Protein AF-A0A416DRV8-F1 (afdb_monomer_lite)

Sequence (588 aa):
MRKTKLLAITMAAVVGMSSVPAVYRDVVVAQADETTGETFSLDEPNYLAAYTAGKKVTTDKQTLNFTFKTYETATLNWDTPVLLVYTSDDGIYDSKNTNYKHYANVRSDCWVDAEGTTETDASKNITINKTYPSDWNEWLKACKEEGKATVEYQKDSSNKVTIKYTVVAGDYTSVSEFSFIADEGKETYFAVTGELCTISGLPIDMKMELSNEQTRLKSVAGTYSDTDKTTTFGQVKCDGWWTNWSNGVEITEDAQKFSFKTTTNESTDLRWNTPTTVVFTSVDGGLYKPTTSKNLYKEYSVIRSDCFVITGADTVNETSGSLKTTGIPTVETKAYPDGANADEKKAIDDENNAKITEAWKPWVDANKAGTEVTGTVKREGNKVILTYLNNGIGYTATIPVEEGKKAYLSLTGEQCTIDNLKFAPAPAESTPAPGTEATPAPGTSATPAPGTSAEPAPGTSAAPAPGTSATPTAKPTVAPTKKPSNTKKPAKKLKSATITVKNGKKKVSSVTVKTKKSVKLAVSVNSKAKLSVAKLSKKNAKIAKVTFKKNKLTIKGLKKGKVSIKITSKKTSKYKAATKTIKVTVKK

Secondary structure (DSSP, 8-state):
-----------------------------PPP----S-EEEEEESSTTSS-PPPEEP-SS-EEEEEEEEE-TT--STTSSEEEEEEE-SSS---TT-TT-EEEEEEETTS-EEETTBSS-BGGGTBEEEEE--S-HHHHHHHHHH-EEEEEEEEE-TTSEEEEEEEEEETTEEEEEEEEEEPPTT---EEEEEESSEEEEEEEGGGS----TTS-BPP-BPEEEETTTTEEEE--EEESSTTS--BPPEE--SS-EEEEEEEEE-TT--BTT-SEEEEEEEESSS--B---S-TTSEEEEEEEETTSPBP-TTS---TTS-----SS--EEEEE---TT--HHHHHHHS-TT--BPPTTTHHHHHHHHH-EEEEEEEEE-SSEEEEEEEETTEEEEEEEE--SSS--EEEEEESSEEEEEEEEEEPPP--PPP-----PPPPPPPPPPPP--------------------------------------------BPP-EEEEETTEE-SEEEEEBT-EEEEEEEETT-PPEEEPPPPHHHHTTEEEEEETTEEEEEE-SSEEEEEEEEE---SSB--EEEEEEEEEE-

Structure (mmCIF, N/CA/C/O backbone):
data_AF-A0A416DRV8-F1
#
_entry.id   AF-A0A416DRV8-F1
#
loop_
_atom_site.group_PDB
_atom_site.id
_atom_site.type_symbol
_atom_site.label_atom_id
_atom_site.label_alt_id
_atom_site.label_comp_id
_atom_site.label_asym_id
_atom_site.label_entity_id
_atom_site.label_seq_id
_atom_site.pdbx_PDB_ins_code
_atom_site.Cartn_x
_atom_site.Cartn_y
_atom_site.Cartn_z
_atom_site.occupancy
_atom_site.B_iso_or_equiv
_atom_site.auth_seq_id
_atom_site.auth_comp_id
_atom_site.auth_asym_id
_atom_site.auth_atom_id
_atom_site.pdbx_PDB_model_num
ATOM 1 N N . MET A 1 1 ? -71.295 -17.360 -4.008 1.00 34.66 1 MET A N 1
ATOM 2 C CA . MET A 1 1 ? -70.728 -18.211 -5.087 1.00 34.66 1 MET A CA 1
ATOM 3 C C . MET A 1 1 ? -69.213 -18.286 -4.854 1.00 34.66 1 MET A C 1
ATOM 5 O O . MET A 1 1 ? -68.652 -17.250 -4.547 1.00 34.66 1 MET A O 1
ATOM 9 N N . ARG A 1 2 ? -68.615 -19.482 -4.664 1.00 33.34 2 ARG A N 1
ATOM 10 C CA . ARG A 1 2 ? -67.646 -20.141 -5.592 1.00 33.34 2 ARG A CA 1
ATOM 11 C C . ARG A 1 2 ? -66.449 -19.241 -5.997 1.00 33.34 2 ARG A C 1
ATOM 13 O O . ARG A 1 2 ? -66.708 -18.227 -6.621 1.00 33.34 2 ARG A O 1
ATOM 20 N N . LYS A 1 3 ? -65.157 -19.563 -5.779 1.00 30.50 3 LYS A N 1
ATOM 21 C CA . LYS A 1 3 ? -64.410 -20.772 -5.302 1.00 30.50 3 LYS A CA 1
ATOM 22 C C . LYS A 1 3 ? -63.171 -20.305 -4.475 1.00 30.50 3 LYS A C 1
ATOM 24 O O . LYS A 1 3 ? -62.744 -19.182 -4.687 1.00 30.50 3 LYS A O 1
ATOM 29 N N . THR A 1 4 ? -62.625 -20.995 -3.456 1.00 33.25 4 THR A N 1
ATOM 30 C CA . THR A 1 4 ? -61.782 -22.234 -3.479 1.00 33.25 4 THR A CA 1
ATOM 31 C C . THR A 1 4 ? -60.578 -22.118 -4.447 1.00 33.25 4 THR A C 1
ATOM 33 O O . THR A 1 4 ? -60.793 -21.824 -5.615 1.00 33.25 4 THR A O 1
ATOM 36 N N . LYS A 1 5 ? -59.309 -22.362 -4.071 1.00 29.95 5 LYS A N 1
ATOM 37 C CA . LYS A 1 5 ? -58.773 -23.412 -3.175 1.00 29.95 5 LYS A CA 1
ATOM 38 C C . LYS A 1 5 ? -57.536 -22.994 -2.358 1.00 29.95 5 LYS A C 1
ATOM 40 O O . LYS A 1 5 ? -56.607 -22.409 -2.899 1.00 29.95 5 LYS A O 1
ATOM 45 N N . LEU A 1 6 ? -57.487 -23.481 -1.118 1.00 28.19 6 LEU A N 1
ATOM 46 C CA . LEU A 1 6 ? -56.263 -23.923 -0.440 1.00 28.19 6 LEU A CA 1
ATOM 47 C C . LEU A 1 6 ? -56.082 -25.428 -0.741 1.00 28.19 6 LEU A C 1
ATOM 49 O O . LEU A 1 6 ? -57.090 -26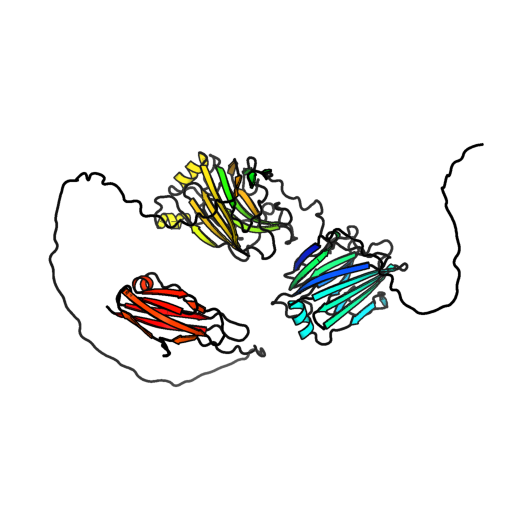.120 -0.913 1.00 28.19 6 LEU A O 1
ATOM 53 N N . LEU A 1 7 ? -54.857 -25.959 -0.758 1.00 25.11 7 LEU A N 1
ATOM 54 C CA . LEU A 1 7 ? -54.636 -27.395 -0.543 1.00 25.11 7 LEU A CA 1
ATOM 55 C C . LEU A 1 7 ? -53.321 -27.617 0.211 1.00 25.11 7 LEU A C 1
ATOM 57 O O . LEU A 1 7 ? -52.262 -27.206 -0.253 1.00 25.11 7 LEU A O 1
ATOM 61 N N . ALA A 1 8 ? -53.414 -28.265 1.367 1.00 29.48 8 ALA A N 1
ATOM 62 C CA . ALA A 1 8 ? -52.278 -28.771 2.125 1.00 29.48 8 ALA A CA 1
ATOM 63 C C . ALA A 1 8 ? -52.107 -30.274 1.858 1.00 29.48 8 ALA A C 1
ATOM 65 O O . ALA A 1 8 ? -53.063 -30.939 1.451 1.00 29.48 8 ALA A O 1
ATOM 66 N N . ILE A 1 9 ? -50.931 -30.820 2.169 1.00 25.67 9 ILE A N 1
ATOM 67 C CA . ILE A 1 9 ? -50.777 -32.247 2.468 1.00 25.67 9 ILE A CA 1
ATOM 68 C C . ILE A 1 9 ? -50.122 -32.365 3.842 1.00 25.67 9 ILE A C 1
ATOM 70 O O . ILE A 1 9 ? -49.033 -31.850 4.080 1.00 25.67 9 ILE A O 1
ATOM 74 N N . THR A 1 10 ? -50.832 -33.029 4.745 1.00 28.77 10 THR A N 1
ATOM 75 C CA . THR A 1 10 ? -50.387 -33.438 6.076 1.00 28.77 10 THR A CA 1
ATOM 76 C C . THR A 1 10 ? -49.939 -34.897 6.053 1.00 28.77 10 THR A C 1
ATOM 78 O O . THR A 1 10 ? -50.488 -35.711 5.312 1.00 28.77 10 THR A O 1
ATOM 81 N N . MET A 1 11 ? -49.026 -35.263 6.952 1.00 25.03 11 MET A N 1
ATOM 82 C CA . MET A 1 11 ? -48.953 -36.623 7.488 1.00 25.03 11 MET A CA 1
ATOM 83 C C . MET A 1 11 ? -48.568 -36.565 8.969 1.00 25.03 11 MET A C 1
ATOM 85 O O . MET A 1 11 ? -47.777 -35.718 9.376 1.00 25.03 11 MET A O 1
ATOM 89 N N . ALA A 1 12 ? -49.193 -37.419 9.776 1.00 28.22 12 ALA A N 1
ATOM 90 C CA . ALA A 1 12 ? -49.110 -37.422 11.236 1.00 28.22 12 ALA A CA 1
ATOM 91 C C . ALA A 1 12 ? -48.612 -38.778 11.776 1.00 28.22 12 ALA A C 1
ATOM 93 O O . ALA A 1 12 ? -48.456 -39.717 10.998 1.00 28.22 12 ALA A O 1
ATOM 94 N N . ALA A 1 13 ? -48.536 -38.860 13.119 1.00 29.66 13 ALA A N 1
ATOM 95 C CA . ALA A 1 13 ? -48.465 -40.054 13.989 1.00 29.66 13 ALA A CA 1
ATOM 96 C C . ALA A 1 13 ? -47.049 -40.546 14.413 1.00 29.66 13 ALA A C 1
ATOM 98 O O . ALA A 1 13 ? -46.146 -40.577 13.589 1.00 29.66 13 ALA A O 1
ATOM 99 N N . VAL A 1 14 ? -46.788 -40.961 15.673 1.00 28.50 14 VAL A N 1
ATOM 100 C CA . VAL A 1 14 ? -47.576 -40.844 16.933 1.00 28.50 14 VAL A CA 1
ATOM 101 C C . VAL A 1 14 ? -46.688 -41.041 18.196 1.00 28.50 14 VAL A C 1
ATOM 103 O O . VAL A 1 14 ? -45.771 -41.845 18.161 1.00 28.50 14 VAL A O 1
ATOM 106 N N . VAL A 1 15 ? -47.011 -40.326 19.292 1.00 28.89 15 VAL A N 1
ATOM 107 C CA . VAL A 1 15 ? -46.775 -40.595 20.747 1.00 28.89 15 VAL A CA 1
ATOM 108 C C . VAL A 1 15 ? -45.413 -41.112 21.270 1.00 28.89 15 VAL A C 1
ATOM 110 O O . VAL A 1 15 ? -44.939 -42.186 20.926 1.00 28.89 15 VAL A O 1
ATOM 113 N N . GLY A 1 16 ? -44.927 -40.433 22.321 1.00 25.56 16 GLY A N 1
ATOM 114 C CA . GLY A 1 16 ? -43.970 -40.967 23.301 1.00 25.56 16 GLY A CA 1
ATOM 115 C C . GLY A 1 16 ? -43.805 -40.045 24.518 1.00 25.56 16 GLY A C 1
ATOM 116 O O . GLY A 1 16 ? -42.859 -39.268 24.571 1.00 25.56 16 GLY A O 1
ATOM 117 N N . MET A 1 17 ? -44.734 -40.082 25.483 1.00 34.16 17 MET A N 1
ATOM 118 C CA . MET A 1 17 ? -44.620 -39.317 26.739 1.00 34.16 17 MET A CA 1
ATOM 119 C C . MET A 1 17 ? -43.905 -40.120 27.833 1.00 34.16 17 MET A C 1
ATOM 121 O O . MET A 1 17 ? -44.360 -41.206 28.187 1.00 34.16 17 MET A O 1
ATOM 125 N N . SER A 1 18 ? -42.897 -39.522 28.472 1.00 28.89 18 SER A N 1
ATOM 126 C CA . SER A 1 18 ? -42.498 -39.860 29.845 1.00 28.89 18 SER A CA 1
ATOM 127 C C . SER A 1 18 ? -41.844 -38.661 30.544 1.00 28.89 18 SER A C 1
ATOM 129 O O . SER A 1 18 ? -40.891 -38.084 30.029 1.00 28.89 18 SER A O 1
ATOM 131 N N . SER A 1 19 ? -42.352 -38.313 31.730 1.00 34.28 19 SER A N 1
ATOM 132 C CA . SER A 1 19 ? -41.733 -37.423 32.735 1.00 34.28 19 SER A CA 1
ATOM 133 C C . SER A 1 19 ? -40.305 -37.880 33.105 1.00 34.28 19 SER A C 1
ATOM 135 O O . SER A 1 19 ? -40.000 -39.055 32.929 1.00 34.28 19 SER A O 1
ATOM 137 N N . VAL A 1 20 ? -39.385 -37.080 33.665 1.00 29.12 20 VAL A N 1
ATOM 138 C CA . VAL A 1 20 ? -39.478 -36.059 34.746 1.00 29.12 20 VAL A CA 1
ATOM 139 C C . VAL A 1 20 ? -38.353 -34.980 34.554 1.00 29.12 20 VAL A C 1
ATOM 141 O O . VAL A 1 20 ? -37.704 -35.015 33.510 1.00 29.12 20 VAL A O 1
ATOM 144 N N . PRO A 1 21 ? -38.121 -33.970 35.434 1.00 41.06 21 PRO A N 1
ATOM 145 C CA . PRO A 1 21 ? -37.429 -32.730 35.043 1.00 41.06 21 PRO A CA 1
ATOM 146 C C . PRO A 1 21 ? -35.915 -32.706 35.322 1.00 41.06 21 PRO A C 1
ATOM 148 O O . PRO A 1 21 ? -35.429 -33.469 36.154 1.00 41.06 21 PRO A O 1
ATOM 151 N N . ALA A 1 22 ? -35.230 -31.713 34.728 1.00 24.27 22 ALA A N 1
ATOM 152 C CA . ALA A 1 22 ? -34.286 -30.769 35.366 1.00 24.27 22 ALA A CA 1
ATOM 153 C C . ALA A 1 22 ? -33.037 -30.421 34.523 1.00 24.27 22 ALA A C 1
ATOM 155 O O . ALA A 1 22 ? -32.617 -31.152 33.636 1.00 24.27 22 ALA A O 1
ATOM 156 N N . VAL A 1 23 ? -32.406 -29.320 34.953 1.00 24.00 23 VAL A N 1
ATOM 157 C CA . VAL A 1 23 ? -31.033 -28.855 34.681 1.00 24.00 23 VAL A CA 1
ATOM 158 C C . VAL A 1 23 ? -30.793 -28.061 33.387 1.00 24.00 23 VAL A C 1
ATOM 160 O O . VAL A 1 23 ? -30.705 -28.574 32.280 1.00 24.00 23 VAL A O 1
ATOM 163 N N . TYR A 1 24 ? -30.569 -26.764 33.614 1.00 29.08 24 TYR A N 1
ATOM 164 C CA . TYR A 1 24 ? -29.833 -25.818 32.776 1.00 29.08 24 TYR A CA 1
ATOM 165 C C . TYR A 1 24 ? -28.678 -26.441 31.972 1.00 29.08 24 TYR A C 1
ATOM 167 O O . TYR A 1 24 ? -27.673 -26.847 32.558 1.00 29.08 24 TYR A O 1
ATOM 175 N N . ARG A 1 25 ? -28.741 -26.311 30.646 1.00 28.31 25 ARG A N 1
ATOM 176 C CA . ARG A 1 25 ? -27.815 -25.519 29.810 1.00 28.31 25 ARG A CA 1
ATOM 177 C C . ARG A 1 25 ? -28.025 -25.916 28.355 1.00 28.31 25 ARG A C 1
ATOM 179 O O . ARG A 1 25 ? -27.681 -27.027 27.999 1.00 28.31 25 ARG A O 1
ATOM 186 N N . ASP A 1 26 ? -28.447 -24.964 27.533 1.00 24.64 26 ASP A N 1
ATOM 187 C CA . ASP A 1 26 ? -27.867 -24.818 26.202 1.00 24.64 26 ASP A CA 1
ATOM 188 C C . ASP A 1 26 ? -27.929 -23.348 25.797 1.00 24.64 26 ASP A C 1
ATOM 190 O O . ASP A 1 26 ? -28.985 -22.713 25.784 1.00 24.64 26 ASP A O 1
ATOM 194 N N . VAL A 1 27 ? -26.752 -22.783 25.534 1.00 24.16 27 VAL A N 1
ATOM 195 C CA . VAL A 1 27 ? -26.631 -21.463 24.921 1.00 24.16 27 VAL A CA 1
ATOM 196 C C . VAL A 1 27 ? -26.927 -21.673 23.448 1.00 24.16 27 VAL A C 1
ATOM 198 O O . VAL A 1 27 ? -26.106 -22.245 22.734 1.00 24.16 27 VAL A O 1
ATOM 201 N N . VAL A 1 28 ? -28.091 -21.210 22.992 1.00 23.88 28 VAL A N 1
ATOM 202 C CA . VAL A 1 28 ? -28.371 -21.106 21.560 1.00 23.88 28 VAL A CA 1
ATOM 203 C C . VAL A 1 28 ? -27.401 -20.075 20.990 1.00 23.88 28 VAL A C 1
ATOM 205 O O . VAL A 1 28 ? -27.620 -18.868 21.087 1.00 23.88 28 VAL A O 1
ATOM 208 N N . VAL A 1 29 ? -26.296 -20.563 20.430 1.00 28.41 29 VAL A N 1
ATOM 209 C CA . VAL A 1 29 ? -25.413 -19.772 19.577 1.00 28.41 29 VAL A CA 1
ATOM 210 C C . VAL A 1 29 ? -26.198 -19.516 18.297 1.00 28.41 29 VAL A C 1
ATOM 212 O O . VAL A 1 29 ? -26.235 -20.361 17.402 1.00 28.41 29 VAL A O 1
ATOM 215 N N . ALA A 1 30 ? -26.895 -18.379 18.253 1.00 27.20 30 ALA A N 1
ATOM 216 C CA . ALA A 1 30 ? -27.543 -17.908 17.040 1.00 27.20 30 ALA A CA 1
ATOM 217 C C . ALA A 1 30 ? -26.491 -17.816 15.925 1.00 27.20 30 ALA A C 1
ATOM 219 O O . ALA A 1 30 ? -25.352 -17.406 16.166 1.00 27.20 30 ALA A O 1
ATOM 220 N N . GLN A 1 31 ? -26.864 -18.290 14.739 1.00 27.94 31 GLN A N 1
ATOM 221 C CA . GLN A 1 31 ? -25.929 -18.530 13.645 1.00 27.94 31 GLN A CA 1
ATOM 222 C C . GLN A 1 31 ? -25.227 -17.236 13.229 1.00 27.94 31 GLN A C 1
ATOM 224 O O . GLN A 1 31 ? -25.852 -16.180 13.146 1.00 27.94 31 GLN A O 1
ATOM 229 N N . ALA A 1 32 ? -23.928 -17.341 12.944 1.00 30.81 32 ALA A N 1
ATOM 230 C CA . ALA A 1 32 ? -23.232 -16.293 12.219 1.00 30.81 32 ALA A CA 1
ATOM 231 C C . ALA A 1 32 ? -23.893 -16.137 10.845 1.00 30.81 32 ALA A C 1
ATOM 233 O O . ALA A 1 32 ? -24.119 -17.134 10.157 1.00 30.81 32 ALA A O 1
ATOM 234 N N . ASP A 1 33 ? -24.188 -14.899 10.461 1.00 31.48 33 ASP A N 1
ATOM 235 C CA . ASP A 1 33 ? -24.574 -14.582 9.093 1.00 31.48 33 ASP A CA 1
ATOM 236 C C . ASP A 1 33 ? -23.342 -14.832 8.207 1.00 31.48 33 ASP A C 1
ATOM 238 O O . ASP A 1 33 ? -22.342 -14.113 8.300 1.00 31.48 33 ASP A O 1
ATOM 242 N N . GLU A 1 34 ? -23.356 -15.929 7.442 1.00 34.03 34 GLU A N 1
ATOM 243 C CA . GLU A 1 34 ? -22.241 -16.356 6.591 1.00 34.03 34 GLU A CA 1
ATOM 244 C C . GLU A 1 34 ? -22.127 -15.444 5.361 1.00 34.03 34 GLU A C 1
ATOM 246 O O . GLU A 1 34 ? -22.351 -15.846 4.218 1.00 34.03 34 GLU A O 1
ATOM 251 N N . THR A 1 35 ? -21.689 -14.201 5.583 1.00 37.56 35 THR A N 1
ATOM 252 C CA . THR A 1 35 ? -21.027 -13.438 4.527 1.00 37.56 35 THR A CA 1
ATOM 253 C C . THR A 1 35 ? -19.859 -14.272 4.015 1.00 37.56 35 THR A C 1
ATOM 255 O O . THR A 1 35 ? -19.030 -14.731 4.806 1.00 37.56 35 THR A O 1
ATOM 258 N N . THR A 1 36 ? -19.808 -14.460 2.695 1.00 38.25 36 THR A N 1
ATOM 259 C CA . THR A 1 36 ? -18.736 -15.148 1.961 1.00 38.25 36 THR A CA 1
ATOM 260 C C . THR A 1 36 ? -17.378 -14.853 2.591 1.00 38.25 36 THR A C 1
ATOM 262 O O . THR A 1 36 ? -17.050 -13.679 2.739 1.00 38.25 36 THR A O 1
ATOM 265 N N . GLY A 1 37 ? -16.603 -15.885 2.953 1.00 51.72 37 GLY A N 1
ATOM 266 C CA . GLY A 1 37 ? -15.429 -15.799 3.847 1.00 51.72 37 GLY A CA 1
ATOM 267 C C . GLY A 1 37 ? -14.229 -14.948 3.388 1.00 51.72 37 GLY A C 1
ATOM 268 O O . GLY A 1 37 ? -13.133 -15.081 3.932 1.00 51.72 37 GLY A O 1
ATOM 269 N N . GLU A 1 38 ? -14.415 -14.089 2.392 1.00 64.56 38 GLU A N 1
ATOM 270 C CA . GLU A 1 38 ? -13.509 -13.015 2.019 1.00 64.56 38 GLU A CA 1
ATOM 271 C C . GLU A 1 38 ? -13.525 -11.901 3.076 1.00 64.56 38 GLU A C 1
ATOM 273 O O . GLU A 1 38 ? -14.570 -11.415 3.513 1.00 64.56 38 GLU A O 1
ATOM 278 N N . THR A 1 39 ? -12.334 -11.468 3.478 1.00 80.06 39 THR A N 1
ATOM 279 C CA . THR A 1 39 ? -12.138 -10.378 4.439 1.00 80.06 39 THR A CA 1
ATOM 280 C C . THR A 1 39 ? -11.093 -9.403 3.917 1.00 80.06 39 THR A C 1
ATOM 282 O O . THR A 1 39 ? -10.325 -9.723 3.006 1.00 80.06 39 THR A O 1
ATOM 285 N N . PHE A 1 40 ? -11.050 -8.201 4.488 1.00 75.00 40 PHE A N 1
ATOM 286 C CA . PHE A 1 40 ? -10.052 -7.191 4.145 1.00 75.00 40 PHE A CA 1
ATOM 287 C C . PHE A 1 40 ? -9.321 -6.644 5.379 1.00 75.00 40 PHE A C 1
ATOM 289 O O . PHE A 1 40 ? -9.603 -7.003 6.530 1.00 75.00 40 PHE A O 1
ATOM 296 N N . SER A 1 41 ? -8.340 -5.782 5.106 1.00 80.88 41 SER A N 1
ATOM 297 C CA . SER A 1 41 ? -7.445 -5.187 6.094 1.00 80.88 41 SER A CA 1
ATOM 298 C C . SER A 1 41 ? -7.321 -3.676 5.901 1.00 80.88 41 SER A C 1
ATOM 300 O O . SER A 1 41 ? -7.365 -3.187 4.772 1.00 80.88 41 SER A O 1
ATOM 302 N N . LEU A 1 42 ? -7.099 -2.958 7.004 1.00 76.81 42 LEU A N 1
ATOM 303 C CA . LEU A 1 42 ? -6.705 -1.547 7.033 1.00 76.81 42 LEU A CA 1
ATOM 304 C C . LEU A 1 42 ? -5.257 -1.410 7.528 1.00 76.81 42 LEU A C 1
ATOM 306 O O . LEU A 1 42 ? -4.740 -2.269 8.247 1.00 76.81 42 LEU A O 1
ATOM 310 N N . ASP A 1 43 ? -4.608 -0.321 7.133 1.00 76.69 43 ASP A N 1
ATOM 311 C CA . ASP A 1 43 ? -3.210 0.009 7.420 1.00 76.69 43 ASP A CA 1
ATOM 312 C C . ASP A 1 43 ? -3.183 1.482 7.850 1.00 76.69 43 ASP A C 1
ATOM 314 O O . ASP A 1 43 ? -3.300 2.373 7.010 1.00 76.69 43 ASP A O 1
ATOM 318 N N . GLU A 1 44 ? -3.127 1.730 9.162 1.00 73.75 44 GLU A N 1
ATOM 319 C CA . GLU A 1 44 ? -3.435 3.019 9.796 1.00 73.75 44 GLU A CA 1
ATOM 320 C C . GLU A 1 44 ? -2.164 3.693 10.336 1.00 73.75 44 GLU A C 1
ATOM 322 O O . GLU A 1 44 ? -1.860 3.604 11.525 1.00 73.75 44 GLU A O 1
ATOM 327 N N . PRO A 1 45 ? -1.352 4.381 9.510 1.00 65.88 45 PRO A N 1
ATOM 328 C CA . PRO A 1 45 ? -0.135 5.039 9.986 1.00 65.88 45 PRO A CA 1
ATOM 329 C C . PRO A 1 45 ? -0.369 6.305 10.821 1.00 65.88 45 PRO A C 1
ATOM 331 O O . PRO A 1 45 ? 0.588 6.807 11.402 1.00 65.88 45 PRO A O 1
ATOM 334 N N . ASN A 1 46 ? -1.589 6.846 10.844 1.00 74.00 46 ASN A N 1
ATOM 335 C CA . ASN A 1 46 ? -2.028 7.985 11.660 1.00 74.00 46 ASN A CA 1
ATOM 336 C C . ASN A 1 46 ? -3.538 7.822 11.899 1.00 74.00 46 ASN A C 1
ATOM 338 O O . ASN A 1 46 ? -4.180 7.128 11.111 1.00 74.00 46 ASN A O 1
ATOM 342 N N . TYR A 1 47 ? -4.103 8.500 12.898 1.00 81.31 47 TYR A N 1
ATOM 343 C CA . TYR A 1 47 ? -5.557 8.537 13.100 1.00 81.31 47 TYR A CA 1
ATOM 344 C C . TYR A 1 47 ? -6.328 8.949 11.827 1.00 81.31 47 TYR A C 1
ATOM 346 O O . TYR A 1 47 ? -5.963 9.932 11.172 1.00 81.31 47 TYR A O 1
ATOM 354 N N . LEU A 1 48 ? -7.395 8.207 11.491 1.00 78.75 48 LEU A N 1
ATOM 355 C CA . LEU A 1 48 ? -8.233 8.394 10.291 1.00 78.75 48 LEU A CA 1
ATOM 356 C C . LEU A 1 48 ? -7.447 8.373 8.962 1.00 78.75 48 LEU A C 1
ATOM 358 O O . LEU A 1 48 ? -7.798 9.080 8.012 1.00 78.75 48 LEU A O 1
ATOM 362 N N . ALA A 1 49 ? -6.378 7.575 8.862 1.00 67.88 49 ALA A N 1
ATOM 363 C CA . ALA A 1 49 ? -5.702 7.365 7.581 1.00 67.88 49 ALA A CA 1
ATOM 364 C C . ALA A 1 49 ? -6.567 6.518 6.628 1.00 67.88 49 ALA A C 1
ATOM 366 O O . ALA A 1 49 ? -6.622 6.812 5.429 1.00 67.88 49 ALA A O 1
ATOM 367 N N . ALA A 1 50 ? -7.295 5.540 7.168 1.00 74.12 50 ALA A N 1
ATOM 368 C CA . ALA A 1 50 ? -8.432 4.867 6.559 1.00 74.12 50 ALA A CA 1
ATOM 369 C C . ALA A 1 50 ? -9.601 4.734 7.557 1.00 74.12 50 ALA A C 1
ATOM 371 O O . ALA A 1 50 ? -9.526 5.142 8.719 1.00 74.12 50 ALA A O 1
ATOM 372 N N . TYR A 1 51 ? -10.728 4.225 7.062 1.00 85.62 51 TYR A N 1
ATOM 373 C CA . TYR A 1 51 ? -11.869 3.775 7.856 1.00 85.62 51 TYR A CA 1
ATOM 374 C C . TYR A 1 51 ? -12.758 2.860 7.000 1.00 85.62 51 TYR A C 1
ATOM 376 O O . TYR A 1 51 ? -12.666 2.858 5.768 1.00 85.62 51 TYR A O 1
ATOM 384 N N . THR A 1 52 ? -13.594 2.056 7.651 1.00 86.62 52 THR A N 1
ATOM 385 C CA . THR A 1 52 ? -14.592 1.197 6.993 1.00 86.62 52 THR A CA 1
ATOM 386 C C . THR A 1 52 ? -15.858 1.966 6.612 1.00 86.62 52 THR A C 1
ATOM 388 O O . THR A 1 52 ? -16.121 3.046 7.143 1.00 86.62 52 THR A O 1
ATOM 391 N N . ALA A 1 53 ? -16.706 1.359 5.779 1.00 84.31 53 ALA A N 1
ATOM 392 C CA . ALA A 1 53 ? -18.121 1.718 5.749 1.00 84.31 53 ALA A CA 1
ATOM 393 C C . ALA A 1 53 ? -18.759 1.481 7.132 1.00 84.31 53 ALA A C 1
ATOM 395 O O . ALA A 1 53 ? -18.234 0.717 7.957 1.00 84.31 53 ALA A O 1
ATOM 396 N N . GLY A 1 54 ? -19.876 2.150 7.407 1.00 88.81 54 GLY A N 1
ATOM 397 C CA . GLY A 1 54 ? -20.619 1.980 8.647 1.00 88.81 54 GLY A CA 1
ATOM 398 C C . GLY A 1 54 ? -21.340 0.637 8.700 1.00 88.81 54 GLY A C 1
ATOM 399 O O . GLY A 1 54 ? -22.246 0.373 7.914 1.00 88.81 54 GLY A O 1
ATOM 400 N N . LYS A 1 55 ? -21.010 -0.200 9.688 1.00 93.56 55 LYS A N 1
ATOM 401 C CA . LYS A 1 55 ? -21.841 -1.353 10.041 1.00 93.56 55 LYS A CA 1
ATOM 402 C C . LYS A 1 55 ? -23.090 -0.835 10.748 1.00 93.56 55 LYS A C 1
ATOM 404 O O . LYS A 1 55 ? -22.990 -0.168 11.780 1.00 93.56 55 LYS A O 1
ATOM 409 N N . LYS A 1 56 ? -24.263 -1.118 10.181 1.00 93.69 56 LYS A N 1
ATOM 410 C CA . LYS A 1 56 ? -25.554 -0.725 10.754 1.00 93.69 56 LYS A CA 1
ATOM 411 C C . LYS A 1 56 ? -25.796 -1.442 12.085 1.00 93.69 56 LYS A C 1
ATOM 413 O O . LYS A 1 56 ? -25.612 -2.654 12.180 1.00 93.69 56 LYS A O 1
ATOM 418 N N . VAL A 1 57 ? -26.251 -0.704 13.095 1.00 95.06 57 VAL A N 1
ATOM 419 C CA . VAL A 1 57 ? -26.692 -1.263 14.378 1.00 95.06 57 VAL A CA 1
ATOM 420 C C . VAL A 1 57 ? -28.146 -1.727 14.254 1.00 95.06 57 VAL A C 1
ATOM 422 O O . VAL A 1 57 ? -29.028 -0.946 13.901 1.00 95.06 57 VAL A O 1
ATOM 425 N N . THR A 1 58 ? -28.392 -3.002 14.545 1.00 91.31 58 THR A N 1
ATOM 426 C CA . THR A 1 58 ? -29.692 -3.679 14.400 1.00 91.31 58 THR A CA 1
ATOM 427 C C . THR A 1 58 ? -30.392 -3.903 15.739 1.00 91.31 58 THR A C 1
ATOM 429 O O . THR A 1 58 ? -29.781 -3.774 16.799 1.00 91.31 58 THR A O 1
ATOM 432 N N . THR A 1 59 ? -31.675 -4.275 15.696 1.00 90.69 59 THR A N 1
ATOM 433 C CA . THR A 1 59 ? -32.439 -4.703 16.882 1.00 90.69 59 THR A CA 1
ATOM 434 C C . THR A 1 59 ? -31.939 -6.019 17.457 1.00 90.69 59 THR A C 1
ATOM 436 O O . THR A 1 59 ? -31.824 -6.161 18.673 1.00 90.69 59 THR A O 1
ATOM 439 N N . ASP A 1 60 ? -31.595 -6.963 16.582 1.00 90.38 60 ASP A N 1
ATOM 440 C CA . ASP A 1 60 ? -30.958 -8.207 16.989 1.00 90.38 60 ASP A CA 1
ATOM 441 C C . ASP A 1 60 ? -29.520 -7.929 17.419 1.00 90.38 60 ASP A C 1
ATOM 443 O O . ASP A 1 60 ? -28.808 -7.142 16.783 1.00 90.38 60 ASP A O 1
ATOM 447 N N . LYS A 1 61 ? -29.092 -8.591 18.496 1.00 93.56 61 LYS A N 1
ATOM 448 C CA . LYS A 1 61 ? -27.730 -8.475 19.008 1.00 93.56 61 LYS A CA 1
ATOM 449 C C . LYS A 1 61 ? -26.754 -9.153 18.053 1.00 93.56 61 LYS A C 1
ATOM 451 O O . LYS A 1 61 ? -26.794 -10.368 17.878 1.00 93.56 61 LYS A O 1
ATOM 456 N N . GLN A 1 62 ? -25.838 -8.366 17.507 1.00 94.88 62 GLN A N 1
ATOM 457 C CA . GLN A 1 62 ? -24.846 -8.803 16.530 1.00 94.88 62 GLN A CA 1
ATOM 458 C C . GLN A 1 62 ? -23.425 -8.716 17.091 1.00 94.88 62 GLN A C 1
ATOM 460 O O . GLN A 1 62 ? -23.167 -8.042 18.092 1.00 94.88 62 GLN A O 1
ATOM 465 N N . THR A 1 63 ? -22.494 -9.430 16.450 1.00 96.12 63 THR A N 1
ATOM 466 C CA . THR A 1 63 ? -21.073 -9.440 16.826 1.00 96.12 63 THR A CA 1
ATOM 467 C C . THR A 1 63 ? -20.179 -9.265 15.604 1.00 96.12 63 THR A C 1
ATOM 469 O O . THR A 1 63 ? -20.219 -10.078 14.686 1.00 96.12 63 THR A O 1
ATOM 472 N N . LEU A 1 64 ? -19.309 -8.256 15.628 1.00 96.75 64 LEU A N 1
ATOM 473 C CA . LEU A 1 64 ? -18.188 -8.124 14.697 1.00 96.75 64 LEU A CA 1
ATOM 474 C C . LEU A 1 64 ? -16.907 -8.612 15.385 1.00 96.75 64 LEU A C 1
ATOM 476 O O . LEU A 1 64 ? -16.608 -8.192 16.501 1.00 96.75 64 LEU A O 1
ATOM 480 N N . ASN A 1 65 ? -16.122 -9.447 14.706 1.00 96.94 65 ASN A N 1
ATOM 481 C CA . ASN A 1 65 ? -14.796 -9.859 15.165 1.00 96.94 65 ASN A CA 1
ATOM 482 C C . ASN A 1 65 ? -13.731 -9.433 14.156 1.00 96.94 65 ASN A C 1
ATOM 484 O O . ASN A 1 65 ? -13.939 -9.564 12.955 1.00 96.94 65 ASN A O 1
ATOM 488 N N . PHE A 1 66 ? -12.584 -8.965 14.642 1.00 96.81 66 PHE A N 1
ATOM 489 C CA . PHE A 1 66 ? -11.403 -8.708 13.818 1.00 96.81 66 PHE A CA 1
ATOM 490 C C . PHE A 1 66 ? -10.112 -8.868 14.631 1.00 96.81 66 PHE A C 1
ATOM 492 O O . PHE A 1 66 ? -10.117 -9.039 15.851 1.00 96.81 66 PHE A O 1
ATOM 499 N N . THR A 1 67 ? -8.976 -8.822 13.947 1.00 97.00 67 THR A N 1
ATOM 500 C CA . THR A 1 67 ? -7.636 -8.842 14.548 1.00 97.00 67 THR A CA 1
ATOM 501 C C . THR A 1 67 ? -6.888 -7.564 14.208 1.00 97.00 67 THR A C 1
ATOM 503 O O . THR A 1 67 ? -7.207 -6.893 13.227 1.00 97.00 67 THR A O 1
ATOM 506 N N . PHE A 1 68 ? -5.887 -7.210 15.006 1.00 97.56 68 PHE A N 1
ATOM 507 C CA . PHE A 1 68 ? -5.021 -6.074 14.720 1.00 97.56 68 PHE A CA 1
ATOM 508 C C . PHE A 1 68 ? -3.604 -6.289 15.259 1.00 97.56 68 PHE A C 1
ATOM 510 O O . PHE A 1 68 ? -3.378 -7.134 16.129 1.00 97.56 68 PHE A O 1
ATOM 517 N N . LYS A 1 69 ? -2.637 -5.522 14.745 1.00 96.25 69 LYS A N 1
ATOM 518 C CA . LYS A 1 69 ? -1.266 -5.455 15.277 1.00 96.25 69 LYS A CA 1
ATOM 519 C C . LYS A 1 69 ? -0.808 -4.003 15.315 1.00 96.25 69 LYS A C 1
ATOM 521 O O . LYS A 1 69 ? -0.873 -3.303 14.306 1.00 96.25 69 LYS A O 1
ATOM 526 N N . THR A 1 70 ? -0.347 -3.533 16.468 1.00 96.56 70 THR A N 1
ATOM 527 C CA . THR A 1 70 ? 0.182 -2.168 16.599 1.00 96.56 70 THR A CA 1
ATOM 528 C C . THR A 1 70 ? 1.617 -2.097 16.093 1.00 96.56 70 THR A C 1
ATOM 530 O O . THR A 1 70 ? 2.376 -3.068 16.132 1.00 96.56 70 THR A O 1
ATOM 533 N N . TYR A 1 71 ? 2.011 -0.942 15.567 1.00 89.06 71 TYR A N 1
ATOM 534 C CA . TYR A 1 71 ? 3.328 -0.764 14.976 1.00 89.06 71 TYR A CA 1
ATOM 535 C C . TYR A 1 71 ? 4.414 -0.799 16.056 1.00 89.06 71 TYR A C 1
ATOM 537 O O . TYR A 1 71 ? 4.221 -0.419 17.210 1.00 89.06 71 TYR A O 1
ATOM 545 N N . GLU A 1 72 ? 5.646 -1.120 15.665 1.00 88.00 72 GLU A N 1
ATOM 546 C CA . GLU A 1 72 ? 6.802 -0.962 16.557 1.00 88.00 72 GLU A CA 1
ATOM 547 C C . GLU A 1 72 ? 6.960 0.484 17.071 1.00 88.00 72 GLU A C 1
ATOM 549 O O . GLU A 1 72 ? 7.450 0.696 18.182 1.00 88.00 72 GLU A O 1
ATOM 554 N N . THR A 1 73 ? 6.491 1.469 16.298 1.00 90.38 73 THR A N 1
ATOM 555 C CA . THR A 1 73 ? 6.435 2.893 16.663 1.00 90.38 73 THR A CA 1
ATOM 556 C C . THR A 1 73 ? 5.299 3.270 17.609 1.00 90.38 73 THR A C 1
ATOM 558 O O . THR A 1 73 ? 5.381 4.357 18.174 1.00 90.38 73 THR A O 1
ATOM 561 N N . ALA A 1 74 ? 4.302 2.406 17.825 1.00 91.62 74 ALA A N 1
ATOM 562 C CA . ALA A 1 74 ? 3.281 2.618 18.845 1.00 91.62 74 ALA A CA 1
ATOM 563 C C . ALA A 1 74 ? 3.940 2.713 20.233 1.00 91.62 74 ALA A C 1
ATOM 565 O O . ALA A 1 74 ? 4.774 1.879 20.609 1.00 91.62 74 ALA A O 1
ATOM 566 N N . THR A 1 75 ? 3.615 3.749 20.993 1.00 94.31 75 THR A N 1
ATOM 567 C CA . THR A 1 75 ? 4.143 4.013 22.341 1.00 94.31 75 THR A CA 1
ATOM 568 C C . THR A 1 75 ? 3.061 4.359 23.358 1.00 94.31 75 THR A C 1
ATOM 570 O O . THR A 1 75 ? 3.378 4.502 24.539 1.00 94.31 75 THR A O 1
ATOM 573 N N . LEU A 1 76 ? 1.814 4.486 22.911 1.00 96.44 76 LEU A N 1
ATOM 574 C CA . LEU A 1 76 ? 0.659 4.927 23.675 1.00 96.44 76 LEU A CA 1
ATOM 575 C C . LEU A 1 76 ? -0.442 3.872 23.504 1.00 96.44 76 LEU A C 1
ATOM 577 O O . LEU A 1 76 ? -0.519 3.216 22.469 1.00 96.44 76 LEU A O 1
ATOM 581 N N . ASN A 1 77 ? -1.282 3.661 24.518 1.00 93.94 77 ASN A N 1
ATOM 582 C CA . ASN A 1 77 ? -2.282 2.583 24.463 1.00 93.94 77 ASN A CA 1
ATOM 583 C C . ASN A 1 77 ? -3.349 2.822 23.386 1.00 93.94 77 ASN A C 1
ATOM 585 O O . ASN A 1 77 ? -3.984 1.871 22.958 1.00 93.94 77 ASN A O 1
ATOM 589 N N . TRP A 1 78 ? -3.520 4.075 22.962 1.00 93.12 78 TRP A N 1
ATOM 590 C CA . TRP A 1 78 ? -4.448 4.500 21.919 1.00 93.12 78 TRP A CA 1
ATOM 591 C C . TRP A 1 78 ? -3.920 4.354 20.491 1.00 93.12 78 TRP A C 1
ATOM 593 O O . TRP A 1 78 ? -4.648 4.651 19.548 1.00 93.12 78 TRP A O 1
ATOM 603 N N . ASP A 1 79 ? -2.674 3.905 20.329 1.00 95.00 79 ASP A N 1
ATOM 604 C CA . ASP A 1 79 ? -2.074 3.543 19.042 1.00 95.00 79 ASP A CA 1
ATOM 605 C C . ASP A 1 79 ? -2.650 2.184 18.569 1.00 95.00 79 ASP A C 1
ATOM 607 O O . ASP A 1 79 ? -1.927 1.202 18.375 1.00 95.00 79 ASP A O 1
ATOM 611 N N . THR A 1 80 ? -3.982 2.102 18.509 1.00 95.56 80 THR A N 1
ATOM 612 C CA . THR A 1 80 ? -4.814 0.896 18.395 1.00 95.56 80 THR A CA 1
ATOM 613 C C . THR A 1 80 ? -6.132 1.207 17.657 1.00 95.56 80 THR A C 1
ATOM 615 O O . THR A 1 80 ? -6.399 2.367 17.331 1.00 95.56 80 THR A O 1
ATOM 618 N N . PRO A 1 81 ? -6.985 0.204 17.352 1.00 97.31 81 PRO A N 1
ATOM 619 C CA . PRO A 1 81 ? -8.213 0.446 16.600 1.00 97.31 81 PRO A CA 1
ATOM 620 C C . PRO A 1 81 ? -9.299 1.143 17.426 1.00 97.31 81 PRO A C 1
ATOM 622 O O . PRO A 1 81 ? -9.475 0.869 18.624 1.00 97.31 81 PRO A O 1
ATOM 625 N N . VAL A 1 82 ? -10.065 1.989 16.740 1.00 97.50 82 VAL A N 1
ATOM 626 C CA . VAL A 1 82 ? -11.122 2.865 17.257 1.00 97.50 82 VAL A CA 1
ATOM 627 C C . VAL A 1 82 ? -12.415 2.613 16.487 1.00 97.50 82 VAL A C 1
ATOM 629 O O . VAL A 1 82 ? -12.392 2.449 15.267 1.00 97.50 82 VAL A O 1
ATOM 632 N N . LEU A 1 83 ? -13.545 2.612 17.194 1.00 98.12 83 LEU A N 1
ATOM 633 C CA . LEU A 1 83 ? -14.873 2.623 16.589 1.00 98.12 83 LEU A CA 1
ATOM 634 C C . LEU A 1 83 ? -15.401 4.060 16.545 1.00 98.12 83 LEU A C 1
ATOM 636 O O . LEU A 1 83 ? -15.444 4.741 17.570 1.00 98.12 83 LEU A O 1
ATOM 640 N N . LEU A 1 84 ? -15.827 4.497 15.365 1.00 96.19 84 LEU A N 1
ATOM 641 C CA . LEU A 1 84 ? -16.502 5.771 15.135 1.00 96.19 84 LEU A CA 1
ATOM 642 C C . LEU A 1 84 ? -18.003 5.496 15.153 1.00 96.19 84 LEU A C 1
ATOM 644 O O . LEU A 1 84 ? -18.483 4.811 14.255 1.00 96.19 84 LEU A O 1
ATOM 648 N N . VAL A 1 85 ? -18.742 5.997 16.140 1.00 97.19 85 VAL A N 1
ATOM 649 C CA . VAL A 1 85 ? -20.189 5.769 16.299 1.00 97.19 85 VAL A CA 1
ATOM 650 C C . VAL A 1 85 ? -20.950 7.018 15.868 1.00 97.19 85 VAL A C 1
ATOM 652 O O . VAL A 1 85 ? -20.668 8.113 16.359 1.00 97.19 85 VAL A O 1
ATOM 655 N N . TYR A 1 86 ? -21.898 6.879 14.941 1.00 94.94 86 TYR A N 1
ATOM 656 C CA . TYR A 1 86 ? -22.571 8.017 14.308 1.00 94.94 86 TYR A CA 1
ATOM 657 C C . TYR A 1 86 ? -23.950 7.661 13.735 1.00 94.94 86 TYR A C 1
ATOM 659 O O . TYR A 1 86 ? -24.361 6.500 13.689 1.00 94.94 86 TYR A O 1
ATOM 667 N N . THR A 1 87 ? -24.666 8.685 13.279 1.00 92.75 87 THR A N 1
ATOM 668 C CA . THR A 1 87 ? -25.762 8.561 12.314 1.00 92.75 87 THR A CA 1
ATOM 669 C C . THR A 1 87 ? -25.424 9.347 11.049 1.00 92.75 87 THR A C 1
ATOM 671 O O . THR A 1 87 ? -24.752 10.379 11.118 1.00 92.75 87 THR A O 1
ATOM 674 N N . SER A 1 88 ? -25.851 8.822 9.905 1.00 87.25 88 SER A N 1
ATOM 675 C CA . SER A 1 88 ? -25.750 9.421 8.575 1.00 87.25 88 SER A CA 1
ATOM 676 C C . SER A 1 88 ? -26.826 8.815 7.669 1.00 87.25 88 SER A C 1
ATOM 678 O O . SER A 1 88 ? -27.345 7.732 7.955 1.00 87.25 88 SER A O 1
ATOM 680 N N . ASP A 1 89 ? -27.173 9.502 6.581 1.00 81.25 89 ASP A N 1
ATOM 681 C CA . ASP A 1 89 ? -28.211 9.033 5.647 1.00 81.25 89 ASP A CA 1
ATOM 682 C C . ASP A 1 89 ? -27.699 7.959 4.666 1.00 81.25 89 ASP A C 1
ATOM 684 O O . ASP A 1 89 ? -28.494 7.214 4.098 1.00 81.25 89 ASP A O 1
ATOM 688 N N . ASP A 1 90 ? -26.381 7.865 4.479 1.00 73.69 90 ASP A N 1
ATOM 689 C CA . ASP A 1 90 ? -25.691 6.977 3.533 1.00 73.69 90 ASP A CA 1
ATOM 690 C C . ASP A 1 90 ? -24.914 5.827 4.206 1.00 73.69 90 ASP A C 1
ATOM 692 O O . ASP A 1 90 ? -24.381 4.958 3.518 1.00 73.69 90 ASP A O 1
ATOM 696 N N . GLY A 1 91 ? -24.834 5.805 5.541 1.00 80.00 91 GLY A N 1
ATOM 697 C CA . GLY A 1 91 ? -24.021 4.841 6.288 1.00 80.00 91 GLY A CA 1
ATOM 698 C C . GLY A 1 91 ? -22.509 5.093 6.210 1.00 80.00 91 GLY A C 1
ATOM 699 O O . GLY A 1 91 ? -21.729 4.209 6.563 1.00 80.00 91 GLY A O 1
ATOM 700 N N . ILE A 1 92 ? -22.074 6.274 5.755 1.00 79.44 92 ILE A N 1
ATOM 701 C CA . ILE A 1 92 ? -20.660 6.650 5.624 1.00 79.44 92 ILE A CA 1
ATOM 702 C C . ILE A 1 92 ? -20.262 7.639 6.730 1.00 79.44 92 ILE A C 1
ATOM 704 O O . ILE A 1 92 ? -21.037 8.501 7.150 1.00 79.44 92 ILE A O 1
ATOM 708 N N . TYR A 1 93 ? -19.021 7.521 7.209 1.00 80.88 93 TYR A N 1
ATOM 709 C CA . TYR A 1 93 ? -18.400 8.514 8.080 1.00 80.88 93 TYR A CA 1
ATOM 710 C C . TYR A 1 93 ? -17.975 9.741 7.253 1.00 80.88 93 TYR A C 1
ATOM 712 O O . TYR A 1 93 ? -16.921 9.731 6.617 1.00 80.88 93 TYR A O 1
ATOM 720 N N . ASP A 1 94 ? -18.773 10.810 7.287 1.00 78.31 94 ASP A N 1
ATOM 721 C CA . ASP A 1 94 ? -18.384 12.130 6.776 1.00 78.31 94 ASP A CA 1
ATOM 722 C C . ASP A 1 94 ? -18.741 13.239 7.774 1.00 78.31 94 ASP A C 1
ATOM 724 O O . ASP A 1 94 ? -19.868 13.726 7.834 1.00 78.31 94 ASP A O 1
ATOM 728 N N . SER A 1 95 ? -17.735 13.699 8.521 1.00 64.88 95 SER A N 1
ATOM 729 C CA . SER A 1 95 ? -17.867 14.777 9.507 1.00 64.88 95 SER A CA 1
ATOM 730 C C . SER A 1 95 ? -18.141 16.171 8.924 1.00 64.88 95 SER A C 1
ATOM 732 O O . SER A 1 95 ? -18.235 17.132 9.688 1.00 64.88 95 SER A O 1
ATOM 734 N N . LYS A 1 96 ? -18.265 16.305 7.596 1.00 70.06 96 LYS A N 1
ATOM 735 C CA . LYS A 1 96 ? -18.616 17.557 6.905 1.00 70.06 96 LYS A CA 1
ATOM 736 C C . LYS A 1 96 ? -20.032 17.563 6.326 1.00 70.06 96 LYS A C 1
ATOM 738 O O . LYS A 1 96 ? -20.497 18.628 5.921 1.00 70.06 96 LYS A O 1
ATOM 743 N N . ASN A 1 97 ? -20.707 16.416 6.275 1.00 72.50 97 ASN A N 1
ATOM 744 C CA . ASN A 1 97 ? -22.069 16.310 5.766 1.00 72.50 97 ASN A CA 1
ATOM 745 C C . ASN A 1 97 ? -23.063 16.893 6.791 1.00 72.50 97 ASN A C 1
ATOM 747 O O . ASN A 1 97 ? -22.974 16.613 7.985 1.00 72.50 97 ASN A O 1
ATOM 751 N N . THR A 1 98 ? -24.036 17.693 6.343 1.00 72.19 98 THR A N 1
ATOM 752 C CA . THR A 1 98 ? -25.051 18.305 7.224 1.00 72.19 98 THR A CA 1
ATOM 753 C C . THR A 1 98 ? -25.969 17.287 7.893 1.00 72.19 98 THR A C 1
ATOM 755 O O . THR A 1 98 ? -26.577 17.597 8.914 1.00 72.19 98 THR A O 1
ATOM 758 N N . ASN A 1 99 ? -26.072 16.084 7.325 1.00 80.12 99 ASN A N 1
ATOM 759 C CA . ASN A 1 99 ? -26.956 15.025 7.807 1.00 80.12 99 ASN A CA 1
ATOM 760 C C . ASN A 1 99 ? -26.204 13.985 8.661 1.00 80.12 99 ASN A C 1
ATOM 762 O O . ASN A 1 99 ? -26.773 12.958 9.030 1.00 80.12 99 ASN A O 1
ATOM 766 N N . TYR A 1 100 ? -24.933 14.251 8.976 1.00 88.31 100 TYR A N 1
ATOM 767 C CA . TYR A 1 100 ? -24.101 13.440 9.854 1.00 88.31 100 TYR A CA 1
ATOM 768 C C . TYR A 1 100 ? -24.113 13.988 11.290 1.00 88.31 100 TYR A C 1
ATOM 770 O O . TYR A 1 100 ? -23.923 15.183 11.518 1.00 88.31 100 TYR A O 1
ATOM 778 N N . LYS A 1 101 ? -24.251 13.098 12.278 1.00 91.12 101 LYS A N 1
ATOM 779 C CA . LYS A 1 101 ? -24.014 13.402 13.699 1.00 91.12 101 LYS A CA 1
ATOM 780 C C . LYS A 1 101 ? -23.118 12.332 14.307 1.00 91.12 101 LYS A C 1
ATOM 782 O O . LYS A 1 101 ? -23.426 11.141 14.262 1.00 91.12 101 LYS A O 1
ATOM 787 N N . HIS A 1 102 ? -22.014 12.772 14.902 1.00 92.81 102 HIS A N 1
ATOM 788 C CA . HIS A 1 102 ? -21.107 11.914 15.656 1.00 92.81 102 HIS A CA 1
ATOM 789 C C . HIS A 1 102 ? -21.636 11.719 17.077 1.00 92.81 102 HIS A C 1
ATOM 791 O O . HIS A 1 102 ? -21.863 12.706 17.773 1.00 92.81 102 HIS A O 1
ATOM 797 N N . TYR A 1 103 ? -21.782 10.469 17.512 1.00 95.00 103 TYR A N 1
ATOM 798 C CA . TYR A 1 103 ? -22.141 10.151 18.892 1.00 95.00 103 TYR A CA 1
ATOM 799 C C . TYR A 1 103 ? -20.896 9.930 19.746 1.00 95.00 103 TYR A C 1
ATOM 801 O O . TYR A 1 103 ? -20.783 10.550 20.801 1.00 95.00 103 TYR A O 1
ATOM 809 N N . ALA A 1 104 ? -19.961 9.075 19.305 1.00 96.50 104 ALA A N 1
ATOM 810 C CA . ALA A 1 104 ? -18.753 8.789 20.077 1.00 96.50 104 ALA A CA 1
ATOM 811 C C . ALA A 1 104 ? -17.570 8.214 19.286 1.00 96.50 104 ALA A C 1
ATOM 813 O O . ALA A 1 104 ? -17.744 7.467 18.322 1.00 96.50 104 ALA A O 1
ATOM 814 N N . ASN A 1 105 ? -16.365 8.446 19.811 1.00 96.25 105 ASN A N 1
ATOM 815 C CA . ASN A 1 105 ? -15.177 7.638 19.542 1.00 96.25 105 ASN A CA 1
ATOM 816 C C . ASN A 1 105 ? -15.016 6.608 20.667 1.00 96.25 105 ASN A C 1
ATOM 818 O O . ASN A 1 105 ? -14.715 6.980 21.800 1.00 96.25 105 ASN A O 1
ATOM 822 N N . VAL A 1 106 ? -15.187 5.316 20.372 1.00 97.25 106 VAL A N 1
ATOM 823 C CA . VAL A 1 106 ? -15.016 4.216 21.339 1.00 97.25 106 VAL A CA 1
ATOM 824 C C . VAL A 1 106 ? -13.687 3.520 21.053 1.00 97.25 106 VAL A C 1
ATOM 826 O O . VAL A 1 106 ? -13.545 2.814 20.053 1.00 97.25 106 VAL A O 1
ATOM 829 N N . ARG A 1 107 ? -12.681 3.723 21.908 1.00 94.50 107 ARG A N 1
ATOM 830 C CA . ARG A 1 107 ? -11.329 3.178 21.708 1.00 94.50 107 ARG A CA 1
ATOM 831 C C . ARG A 1 107 ? -11.087 1.907 22.508 1.00 94.50 107 ARG A C 1
ATOM 833 O O . ARG A 1 107 ? -11.762 1.622 23.494 1.00 94.50 107 ARG A O 1
ATOM 840 N N . SER A 1 108 ? -10.073 1.156 22.093 1.00 92.00 108 SER A N 1
ATOM 841 C CA . SER A 1 108 ? -9.634 -0.084 22.745 1.00 92.00 108 SER A CA 1
ATOM 842 C C . SER A 1 108 ? -8.825 0.134 24.032 1.00 92.00 108 SER A C 1
ATOM 844 O O . SER A 1 108 ? -8.663 -0.809 24.807 1.00 92.00 108 SER A O 1
ATOM 846 N N . ASP A 1 109 ? -8.373 1.362 24.312 1.00 92.56 109 ASP A N 1
ATOM 847 C CA . ASP A 1 109 ? -7.671 1.739 25.547 1.00 92.56 1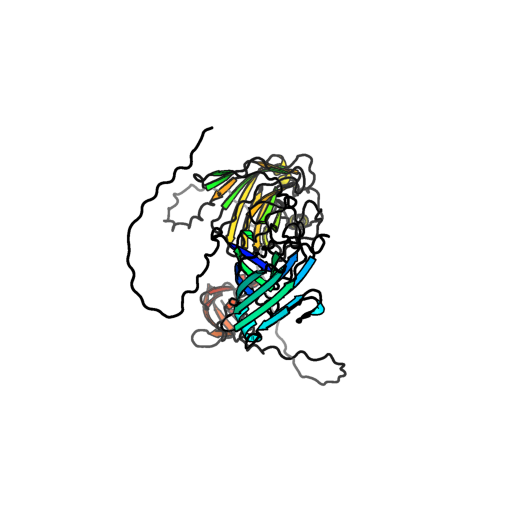09 ASP A CA 1
ATOM 848 C C . ASP A 1 109 ? -8.610 2.179 26.692 1.00 92.56 109 ASP A C 1
ATOM 850 O O . ASP A 1 109 ? -8.211 2.923 27.586 1.00 92.56 109 ASP A O 1
ATOM 854 N N . CYS A 1 110 ? -9.866 1.718 26.676 1.00 93.81 110 CYS A N 1
ATOM 855 C CA . CYS A 1 110 ? -10.921 2.101 27.627 1.00 93.81 110 CYS A CA 1
ATOM 856 C C . CYS A 1 110 ? -11.271 3.599 27.635 1.00 93.81 110 CYS A C 1
ATOM 858 O O . CYS A 1 110 ? -11.959 4.069 28.545 1.00 93.81 110 CYS A O 1
ATOM 860 N N . TRP A 1 111 ? -10.830 4.352 26.623 1.00 93.62 111 TRP A N 1
ATOM 861 C CA . TRP A 1 111 ? -11.244 5.731 26.411 1.00 93.62 111 TRP A CA 1
ATOM 862 C C . TRP A 1 111 ? -12.451 5.785 25.475 1.00 93.62 111 TRP A C 1
ATOM 864 O O . TRP A 1 111 ? -12.457 5.190 24.396 1.00 93.62 111 TRP A O 1
ATOM 874 N N . VAL A 1 112 ? -13.473 6.513 25.906 1.00 94.88 112 VAL A N 1
ATOM 875 C CA . VAL A 1 112 ? -14.657 6.838 25.116 1.00 94.88 112 VAL A CA 1
ATOM 876 C C . VAL A 1 112 ? -14.827 8.344 25.207 1.00 94.88 112 VAL A C 1
ATOM 878 O O . VAL A 1 112 ? -14.752 8.881 26.308 1.00 94.88 112 VAL A O 1
ATOM 881 N N . ASP A 1 113 ? -15.029 9.004 24.076 1.00 93.19 113 ASP A N 1
ATOM 882 C CA . ASP A 1 113 ? -15.406 10.418 23.992 1.00 93.19 113 ASP A CA 1
ATOM 883 C C . ASP A 1 113 ? -16.740 10.484 23.270 1.00 93.19 113 ASP A C 1
ATOM 885 O O . ASP A 1 113 ? -16.810 10.157 22.086 1.00 93.19 113 ASP A O 1
ATOM 889 N N . ALA A 1 114 ? -17.792 10.806 24.020 1.00 91.94 114 ALA A N 1
ATOM 890 C CA . ALA A 1 114 ? -19.173 10.802 23.576 1.00 91.94 114 ALA A CA 1
ATOM 891 C C . ALA A 1 114 ? -19.785 12.187 23.804 1.00 91.94 114 ALA A C 1
ATOM 893 O O . ALA A 1 114 ? -19.911 12.628 24.945 1.00 91.94 114 ALA A O 1
ATOM 894 N N . GLU A 1 115 ? -20.124 12.898 22.728 1.00 83.69 115 GLU A N 1
ATOM 895 C CA . GLU A 1 115 ? -20.661 14.272 22.763 1.00 83.69 115 GLU A CA 1
ATOM 896 C C . GLU A 1 115 ? -19.944 15.211 23.774 1.00 83.69 115 GLU A C 1
ATOM 898 O O . GLU A 1 115 ? -20.575 15.978 24.515 1.00 83.69 115 GLU A O 1
ATOM 903 N N . GLY A 1 116 ? -18.608 15.125 23.848 1.00 82.44 116 GLY A N 1
ATOM 904 C CA . GLY A 1 116 ? -17.766 15.943 24.728 1.00 82.44 116 GLY A CA 1
ATOM 905 C C . GLY A 1 116 ? -17.753 15.538 26.209 1.00 82.44 116 GLY A C 1
ATOM 906 O O . GLY A 1 116 ? -17.284 16.319 27.037 1.00 82.44 116 GLY A O 1
ATOM 907 N N . THR A 1 117 ? -18.264 14.355 26.573 1.00 86.12 117 THR A N 1
ATOM 908 C CA . THR A 1 117 ? -18.000 13.708 27.872 1.00 86.12 117 THR A CA 1
ATOM 909 C C . THR A 1 117 ? -17.184 12.430 27.688 1.00 86.12 117 THR A C 1
ATOM 911 O O . THR A 1 117 ? -17.379 11.685 26.730 1.00 86.12 117 THR A O 1
ATOM 914 N N . THR A 1 118 ? -16.287 12.149 28.636 1.00 88.56 118 THR A N 1
ATOM 915 C CA . THR A 1 118 ? -15.521 10.893 28.681 1.00 88.56 118 THR A CA 1
ATOM 916 C C . THR A 1 118 ? -16.012 9.909 29.744 1.00 88.56 118 THR A C 1
ATOM 918 O O . THR A 1 118 ? -15.418 8.845 29.922 1.00 88.56 118 THR A O 1
ATOM 921 N N . GLU A 1 119 ? -17.072 10.261 30.473 1.00 89.75 119 GLU A N 1
ATOM 922 C CA . GLU A 1 119 ? -17.690 9.461 31.536 1.00 89.75 119 GLU A CA 1
ATOM 923 C C . GLU A 1 119 ? -19.221 9.433 31.378 1.00 89.75 119 GLU A C 1
ATOM 925 O O . GLU A 1 119 ? -19.795 10.222 30.625 1.00 89.75 119 GLU A O 1
ATOM 930 N N . THR A 1 120 ? -19.881 8.520 32.097 1.00 93.19 120 THR A N 1
ATOM 931 C CA . THR A 1 120 ? -21.350 8.422 32.174 1.00 93.19 120 THR A CA 1
ATOM 932 C C . THR A 1 120 ? -21.983 9.775 32.517 1.00 93.19 120 THR A C 1
ATOM 934 O O . THR A 1 120 ? -21.669 10.369 33.548 1.00 93.19 120 THR A O 1
ATOM 937 N N . ASP A 1 121 ? -22.913 10.223 31.676 1.00 91.94 121 ASP A N 1
ATOM 938 C CA . ASP A 1 121 ? -23.653 11.476 31.810 1.00 91.94 121 ASP A CA 1
ATOM 939 C C . ASP A 1 121 ? -25.147 11.196 31.608 1.00 91.94 121 ASP A C 1
ATOM 941 O O . ASP A 1 121 ? -25.661 11.125 30.487 1.00 91.94 121 ASP A O 1
ATOM 945 N N . ALA A 1 122 ? -25.856 11.038 32.727 1.00 91.19 122 ALA A N 1
ATOM 946 C CA . ALA A 1 122 ? -27.288 10.772 32.730 1.00 91.19 122 ALA A CA 1
ATOM 947 C C . ALA A 1 122 ? -28.113 11.915 32.110 1.00 91.19 122 ALA A C 1
ATOM 949 O O . ALA A 1 122 ? -29.200 11.653 31.604 1.00 91.19 122 ALA A O 1
ATOM 950 N N . SER A 1 123 ? -27.608 13.158 32.090 1.00 89.88 123 SER A N 1
ATOM 951 C CA . SER A 1 123 ? -28.322 14.291 31.479 1.00 89.88 123 SER A CA 1
ATOM 952 C C . SER A 1 123 ? -28.363 14.210 29.949 1.00 89.88 123 SER A C 1
ATOM 954 O O . SER A 1 123 ? -29.300 14.709 29.330 1.00 89.88 123 SER A O 1
ATOM 956 N N . LYS A 1 124 ? -27.390 13.509 29.352 1.00 87.44 124 LYS A N 1
ATOM 957 C CA . LYS A 1 124 ? -27.313 13.186 27.917 1.00 87.44 124 LYS A CA 1
ATOM 958 C C . LYS A 1 124 ? -27.786 11.763 27.591 1.00 87.44 124 LYS A C 1
ATOM 960 O O . LYS A 1 124 ? -27.670 11.320 26.454 1.00 87.44 124 LYS A O 1
ATOM 965 N N . ASN A 1 125 ? -28.288 11.020 28.581 1.00 92.94 125 ASN A N 1
ATOM 966 C CA . ASN A 1 125 ? -28.562 9.579 28.500 1.00 92.94 125 ASN A CA 1
ATOM 967 C C . ASN A 1 125 ? -27.341 8.715 28.098 1.00 92.94 125 ASN A C 1
ATOM 969 O O . ASN A 1 125 ? -27.505 7.613 27.575 1.00 92.94 125 ASN A O 1
ATOM 973 N N . ILE A 1 126 ? -26.117 9.191 28.353 1.00 95.44 126 ILE A N 1
ATOM 974 C CA . ILE A 1 126 ? -24.865 8.500 28.020 1.00 95.44 126 ILE A CA 1
ATOM 975 C C . ILE A 1 126 ? -24.428 7.622 29.196 1.00 95.44 126 ILE A C 1
ATOM 977 O O . ILE A 1 126 ? -24.284 8.094 30.320 1.00 95.44 126 ILE A O 1
ATOM 981 N N . THR A 1 127 ? -24.160 6.344 28.933 1.00 96.94 127 THR A N 1
ATOM 982 C CA . THR A 1 127 ? -23.535 5.402 29.877 1.00 96.94 127 THR A CA 1
ATOM 983 C C . THR A 1 127 ? -22.223 4.892 29.296 1.00 96.94 127 THR A C 1
ATOM 985 O O . THR A 1 127 ? -22.182 4.470 28.141 1.00 96.94 127 THR A O 1
ATOM 988 N N . ILE A 1 128 ? -21.157 4.913 30.095 1.00 96.75 128 ILE A N 1
ATOM 989 C CA . ILE A 1 128 ? -19.830 4.424 29.719 1.00 96.75 128 ILE A CA 1
ATOM 990 C C . ILE A 1 128 ? -19.313 3.507 30.836 1.00 96.75 128 ILE A C 1
ATOM 992 O O . ILE A 1 128 ? -18.994 3.972 31.930 1.00 96.75 128 ILE A O 1
ATOM 996 N N . ASN A 1 129 ? -19.199 2.208 30.547 1.00 95.94 129 ASN A N 1
ATOM 997 C CA . ASN A 1 129 ? -18.607 1.206 31.435 1.00 95.94 129 ASN A CA 1
ATOM 998 C C . ASN A 1 129 ? -17.218 0.804 30.910 1.00 95.94 129 ASN A C 1
ATOM 1000 O O . ASN A 1 129 ? -17.027 0.592 29.711 1.00 95.94 129 ASN A O 1
ATOM 1004 N N . LYS A 1 130 ? -16.234 0.693 31.810 1.00 96.00 130 LYS A N 1
ATOM 1005 C CA . LYS A 1 130 ? -14.821 0.447 31.475 1.00 96.00 130 LYS A CA 1
ATOM 1006 C C . LYS A 1 130 ? -14.278 -0.727 32.287 1.00 96.00 130 LYS A C 1
ATOM 1008 O O . LYS A 1 130 ? -14.332 -0.698 33.514 1.00 96.00 130 LYS A O 1
ATOM 1013 N N . THR A 1 131 ? -13.702 -1.726 31.620 1.00 97.50 131 THR A N 1
ATOM 1014 C CA . THR A 1 131 ? -12.886 -2.772 32.265 1.00 97.50 131 THR A CA 1
ATOM 1015 C C . THR A 1 131 ? -11.448 -2.621 31.799 1.00 97.50 131 THR A C 1
ATOM 1017 O O . THR A 1 131 ? -11.167 -2.760 30.612 1.00 97.50 131 THR A O 1
ATOM 1020 N N . TYR A 1 132 ? -10.540 -2.305 32.717 1.00 97.38 132 TYR A N 1
ATOM 1021 C CA . TYR A 1 132 ? -9.129 -2.083 32.402 1.00 97.38 132 TYR A CA 1
ATOM 1022 C C . TYR A 1 132 ? -8.325 -3.396 32.417 1.00 97.38 132 TYR A C 1
ATOM 1024 O O . TYR A 1 132 ? -8.598 -4.256 33.261 1.00 97.38 132 TYR A O 1
ATOM 1032 N N . PRO A 1 133 ? -7.300 -3.546 31.557 1.00 97.12 133 PRO A N 1
ATOM 1033 C CA . PRO A 1 133 ? -6.361 -4.656 31.649 1.00 97.12 133 PRO A CA 1
ATOM 1034 C C . PRO A 1 133 ? -5.505 -4.537 32.915 1.00 97.12 133 PRO A C 1
ATOM 1036 O O . PRO A 1 133 ? -5.268 -3.446 33.433 1.00 97.12 133 PRO A O 1
ATOM 1039 N N . SER A 1 134 ? -4.991 -5.671 33.391 1.00 96.50 134 SER A N 1
ATOM 1040 C CA . SER A 1 134 ? -4.187 -5.750 34.619 1.00 96.50 134 SER A CA 1
ATOM 1041 C C . SER A 1 134 ? -2.836 -5.020 34.542 1.00 96.50 134 SER A C 1
ATOM 1043 O O . SER A 1 134 ? -2.358 -4.531 35.563 1.00 96.50 134 SER A O 1
ATOM 1045 N N . ASP A 1 135 ? -2.233 -4.905 33.353 1.00 97.56 135 ASP A N 1
ATOM 1046 C CA . ASP A 1 135 ? -1.085 -4.027 33.083 1.00 97.56 135 ASP A CA 1
ATOM 1047 C C . ASP A 1 135 ? -1.167 -3.470 31.654 1.00 97.56 135 ASP A C 1
ATOM 1049 O O . ASP A 1 135 ? -1.080 -4.205 30.669 1.00 97.56 135 ASP A O 1
ATOM 1053 N N . TRP A 1 136 ? -1.296 -2.149 31.539 1.00 95.75 136 TRP A N 1
ATOM 1054 C CA . TRP A 1 136 ? -1.344 -1.440 30.260 1.00 95.75 136 TRP A CA 1
ATOM 1055 C C . TRP A 1 136 ? -0.067 -1.568 29.414 1.00 95.75 136 TRP A C 1
ATOM 1057 O O . TRP A 1 136 ? -0.147 -1.628 28.189 1.00 95.75 136 TRP A O 1
ATOM 1067 N N . ASN A 1 137 ? 1.114 -1.624 30.038 1.00 95.56 137 ASN A N 1
ATOM 1068 C CA . ASN A 1 137 ? 2.385 -1.707 29.310 1.00 95.56 137 ASN A CA 1
ATOM 1069 C C . ASN A 1 137 ? 2.551 -3.075 28.647 1.00 95.56 137 ASN A C 1
ATOM 1071 O O . ASN A 1 137 ? 3.094 -3.180 27.545 1.00 95.56 137 ASN A O 1
ATOM 1075 N N . GLU A 1 138 ? 2.110 -4.124 29.339 1.00 97.75 138 GLU A N 1
ATOM 1076 C CA . GLU A 1 138 ? 2.145 -5.488 28.828 1.00 97.75 138 GLU A CA 1
ATOM 1077 C C . GLU A 1 138 ? 0.977 -5.757 27.860 1.00 97.75 138 GLU A C 1
ATOM 1079 O O . GLU A 1 138 ? 1.209 -6.399 26.838 1.00 97.75 138 GLU A O 1
ATOM 1084 N N . TRP A 1 139 ? -0.202 -5.146 28.057 1.00 97.75 139 TRP A N 1
ATOM 1085 C CA . TRP A 1 139 ? -1.289 -5.125 27.060 1.00 97.75 139 TRP A CA 1
ATOM 1086 C C . TRP A 1 139 ? -0.838 -4.504 25.728 1.00 97.75 139 TRP A C 1
ATOM 1088 O O . TRP A 1 139 ? -0.958 -5.148 24.687 1.00 97.75 139 TRP A O 1
ATOM 1098 N N . LEU A 1 140 ? -0.230 -3.307 25.731 1.00 96.94 140 LEU A N 1
ATOM 1099 C CA . LEU A 1 140 ? 0.250 -2.666 24.494 1.00 96.94 140 LEU A CA 1
ATOM 1100 C C . LEU A 1 140 ? 1.365 -3.487 23.827 1.00 96.94 140 LEU A C 1
ATOM 1102 O O . LEU A 1 140 ? 1.451 -3.566 22.602 1.00 96.94 140 LEU A O 1
ATOM 1106 N N . LYS A 1 141 ? 2.223 -4.126 24.627 1.00 96.81 141 LYS A N 1
ATOM 1107 C CA . LYS A 1 141 ? 3.268 -5.031 24.136 1.00 96.81 141 LYS A CA 1
ATOM 1108 C C . LYS A 1 141 ? 2.687 -6.309 23.525 1.00 96.81 141 LYS A C 1
ATOM 1110 O O . LYS A 1 141 ? 3.227 -6.767 22.524 1.00 96.81 141 LYS A O 1
ATOM 1115 N N . ALA A 1 142 ? 1.600 -6.851 24.068 1.00 97.81 142 ALA A N 1
ATOM 1116 C CA . ALA A 1 142 ? 0.875 -7.963 23.463 1.00 97.81 142 ALA A CA 1
ATOM 1117 C C . ALA A 1 142 ? 0.164 -7.536 22.166 1.00 97.81 142 ALA A C 1
ATOM 1119 O O . ALA A 1 142 ? 0.246 -8.252 21.172 1.00 97.81 142 ALA A O 1
ATOM 1120 N N . CYS A 1 143 ? -0.410 -6.328 22.120 1.00 96.81 143 CYS A N 1
ATOM 1121 C CA . CYS A 1 143 ? -1.033 -5.758 20.919 1.00 96.81 143 CYS A CA 1
ATOM 1122 C C . CYS A 1 143 ? -0.060 -5.577 19.733 1.00 96.81 143 CYS A C 1
ATOM 1124 O O . CYS A 1 143 ? -0.508 -5.521 18.590 1.00 96.81 143 CYS A O 1
ATOM 1126 N N . LYS A 1 144 ? 1.260 -5.513 19.972 1.00 96.69 144 LYS A N 1
ATOM 1127 C CA . LYS A 1 144 ? 2.287 -5.530 18.907 1.00 96.69 144 LYS A CA 1
ATOM 1128 C C . LYS A 1 144 ? 2.491 -6.906 18.280 1.00 96.69 144 LYS A C 1
ATOM 1130 O O . LYS A 1 144 ? 2.888 -6.994 17.123 1.00 96.69 144 LYS A O 1
ATOM 1135 N N . GLU A 1 145 ? 2.244 -7.967 19.043 1.00 95.62 145 GLU A N 1
ATOM 1136 C CA . GLU A 1 145 ? 2.303 -9.341 18.549 1.00 95.62 145 GLU A CA 1
ATOM 1137 C C . GLU A 1 145 ? 0.968 -9.697 17.881 1.00 95.62 145 GLU A C 1
ATOM 1139 O O . GLU A 1 145 ? 0.956 -10.051 16.703 1.00 95.62 145 GLU A O 1
ATOM 1144 N N . GLU A 1 146 ? -0.156 -9.567 18.600 1.00 96.81 146 GLU A N 1
ATOM 1145 C CA . GLU A 1 146 ? -1.532 -9.696 18.093 1.00 96.81 146 GLU A CA 1
ATOM 1146 C C . GLU A 1 146 ? -2.568 -9.219 19.125 1.00 96.81 146 GLU A C 1
ATOM 1148 O O . GLU A 1 146 ? -2.557 -9.661 20.275 1.00 96.81 146 GLU A O 1
ATOM 1153 N N . GLY A 1 147 ? -3.500 -8.366 18.698 1.00 97.38 147 GLY A N 1
ATOM 1154 C CA . GLY A 1 147 ? -4.734 -8.053 19.417 1.00 97.38 147 GLY A CA 1
ATOM 1155 C C . GLY A 1 147 ? -5.954 -8.652 18.711 1.00 97.38 147 GLY A C 1
ATOM 1156 O O . GLY A 1 147 ? -6.024 -8.673 17.480 1.00 97.38 147 GLY A O 1
ATOM 1157 N N . LYS A 1 148 ? -6.925 -9.138 19.486 1.00 98.25 148 LYS A N 1
ATOM 1158 C CA . LYS A 1 148 ? -8.206 -9.672 19.002 1.00 98.25 148 LYS A CA 1
ATOM 1159 C C . LYS A 1 148 ? -9.336 -8.794 19.510 1.00 98.25 148 LYS A C 1
ATOM 1161 O O . LYS A 1 148 ? -9.419 -8.539 20.707 1.00 98.25 148 LYS A O 1
ATOM 1166 N N . ALA A 1 149 ? -10.170 -8.329 18.595 1.00 98.38 149 ALA A N 1
ATOM 1167 C CA . ALA A 1 149 ? -11.253 -7.398 18.844 1.00 98.38 149 ALA A CA 1
ATOM 1168 C C . ALA A 1 149 ? -12.604 -8.078 18.624 1.00 98.38 149 ALA A C 1
ATOM 1170 O O . ALA A 1 149 ? -12.820 -8.722 17.596 1.00 98.38 149 ALA A O 1
ATOM 1171 N N . THR A 1 150 ? -13.516 -7.864 19.565 1.00 98.44 150 THR A N 1
ATOM 1172 C CA . THR A 1 150 ? -14.910 -8.297 19.497 1.00 98.44 150 THR A CA 1
ATOM 1173 C C . THR A 1 150 ? -15.794 -7.102 19.828 1.00 98.44 150 THR A C 1
ATOM 1175 O O . THR A 1 150 ? -15.667 -6.509 20.900 1.00 98.44 150 THR A O 1
ATOM 1178 N N . VAL A 1 151 ? -16.681 -6.734 18.908 1.00 98.56 151 VAL A N 1
ATOM 1179 C CA . VAL A 1 151 ? -17.658 -5.654 19.069 1.00 98.56 151 VAL A CA 1
ATOM 1180 C C . VAL A 1 151 ? -19.043 -6.281 19.110 1.00 98.56 151 VAL A C 1
ATOM 1182 O O . VAL A 1 151 ? -19.539 -6.745 18.086 1.00 98.56 151 VAL A O 1
ATOM 1185 N N . GLU A 1 152 ? -19.662 -6.306 20.286 1.00 98.19 152 GLU A N 1
ATOM 1186 C CA . GLU A 1 152 ? -21.068 -6.689 20.451 1.00 98.19 152 GLU A CA 1
ATOM 1187 C C . GLU A 1 152 ? -21.930 -5.424 20.337 1.00 98.19 152 GLU A C 1
ATOM 1189 O O . GLU A 1 152 ? -21.642 -4.432 21.012 1.00 98.19 152 GLU A O 1
ATOM 1194 N N . TYR A 1 153 ? -22.973 -5.429 19.504 1.00 98.00 153 TYR A N 1
ATOM 1195 C CA . TYR A 1 153 ? -23.801 -4.239 19.270 1.00 98.00 153 TYR A CA 1
ATOM 1196 C C . TYR A 1 153 ? -25.291 -4.559 19.088 1.00 98.00 153 TYR A C 1
ATOM 1198 O O . TYR A 1 153 ? -25.654 -5.608 18.556 1.00 98.00 153 TYR A O 1
ATOM 1206 N N . GLN A 1 154 ? -26.149 -3.645 19.555 1.00 96.75 154 GLN A N 1
ATOM 1207 C CA . GLN A 1 154 ? -27.615 -3.726 19.462 1.00 96.75 154 GLN A CA 1
ATOM 1208 C C . GLN A 1 154 ? -28.268 -2.338 19.627 1.00 96.75 154 GLN A C 1
ATOM 1210 O O . GLN A 1 154 ? -27.699 -1.466 20.288 1.00 96.75 154 GLN A O 1
ATOM 1215 N N . LYS A 1 155 ? -29.475 -2.154 19.078 1.00 95.50 155 LYS A N 1
ATOM 1216 C CA . LYS A 1 155 ? -30.372 -1.002 19.293 1.00 95.50 155 LYS A CA 1
ATOM 1217 C C . LYS A 1 155 ? -31.732 -1.515 19.766 1.00 95.50 155 LYS A C 1
ATOM 1219 O O . LYS A 1 155 ? -32.446 -2.134 18.988 1.00 95.50 155 LYS A O 1
ATOM 1224 N N . ASP A 1 156 ? -32.094 -1.294 21.026 1.00 92.88 156 ASP A N 1
ATOM 1225 C CA . ASP A 1 156 ? -33.369 -1.795 21.553 1.00 92.88 156 ASP A CA 1
ATOM 1226 C C . ASP A 1 156 ? -34.588 -0.960 21.105 1.00 92.88 156 ASP A C 1
ATOM 1228 O O . ASP A 1 156 ? -34.470 0.079 20.447 1.00 92.88 156 ASP A O 1
ATOM 1232 N N . SER A 1 157 ? -35.789 -1.421 21.468 1.00 90.25 157 SER A N 1
ATOM 1233 C CA . SER A 1 157 ? -37.063 -0.777 21.120 1.00 90.25 157 SER A CA 1
ATOM 1234 C C . SER A 1 157 ? -37.286 0.601 21.760 1.00 90.25 157 SER A C 1
ATOM 1236 O O . SER A 1 157 ? -38.241 1.280 21.393 1.00 90.25 157 SER A O 1
ATOM 1238 N N . SER A 1 158 ? -36.420 1.040 22.680 1.00 91.44 158 SER A N 1
ATOM 1239 C CA . SER A 1 158 ? -36.400 2.400 23.239 1.00 91.44 158 SER A CA 1
ATOM 1240 C C . SER A 1 158 ? -35.423 3.336 22.508 1.00 91.44 158 SER A C 1
ATOM 1242 O O . SER A 1 158 ? -35.111 4.416 23.003 1.00 91.44 158 SER A O 1
ATOM 1244 N N . ASN A 1 159 ? -34.923 2.924 21.334 1.00 92.38 159 ASN A N 1
ATOM 1245 C CA . ASN A 1 159 ? -33.811 3.542 20.600 1.00 92.38 159 ASN A CA 1
ATOM 1246 C C . ASN A 1 159 ? -32.477 3.556 21.368 1.00 92.38 159 ASN A C 1
ATOM 1248 O O . ASN A 1 159 ? -31.528 4.213 20.925 1.00 92.38 159 ASN A O 1
ATOM 1252 N N . LYS A 1 160 ? -32.353 2.812 22.476 1.00 96.00 160 LYS A N 1
ATOM 1253 C CA . LYS A 1 160 ? -31.090 2.709 23.201 1.00 96.00 160 LYS A CA 1
ATOM 1254 C C . LYS A 1 160 ? -30.122 1.830 22.423 1.00 96.00 160 LYS A C 1
ATOM 1256 O O . LYS A 1 160 ? -30.334 0.630 22.254 1.00 96.00 160 LYS A O 1
ATOM 1261 N N . VAL A 1 161 ? -29.037 2.439 21.974 1.00 97.75 161 VAL A N 1
ATOM 1262 C CA . VAL A 1 161 ? -27.909 1.754 21.353 1.00 97.75 161 VAL A CA 1
ATOM 1263 C C . VAL A 1 161 ? -26.932 1.345 22.448 1.00 97.75 161 VAL A C 1
ATOM 1265 O O . VAL A 1 161 ? -26.613 2.146 23.325 1.00 97.75 161 VAL A O 1
ATOM 1268 N N . THR A 1 162 ? -26.428 0.115 22.374 1.00 97.62 162 THR A N 1
ATOM 1269 C CA . THR A 1 162 ? -25.312 -0.379 23.188 1.00 97.62 162 THR A CA 1
ATOM 1270 C C . THR A 1 162 ? -24.247 -0.950 22.260 1.00 97.62 162 THR A C 1
ATOM 1272 O O . THR A 1 162 ? -24.546 -1.803 21.426 1.00 97.62 162 THR A O 1
ATOM 1275 N N . ILE A 1 163 ? -23.005 -0.492 22.423 1.00 98.19 163 ILE A N 1
ATOM 1276 C CA . ILE A 1 163 ? -21.813 -0.988 21.729 1.00 98.19 163 ILE A CA 1
ATOM 1277 C C . ILE A 1 163 ? -20.786 -1.367 22.792 1.00 98.19 163 ILE A C 1
ATOM 1279 O O . ILE A 1 163 ? -20.301 -0.514 23.535 1.00 98.19 163 ILE A O 1
ATOM 1283 N N . LYS A 1 164 ? -20.441 -2.651 22.854 1.00 98.12 164 LYS A N 1
ATOM 1284 C CA . LYS A 1 164 ? -19.448 -3.207 23.772 1.00 98.12 164 LYS A CA 1
ATOM 1285 C C . LYS A 1 164 ? -18.242 -3.695 22.981 1.00 98.12 164 LYS A C 1
ATOM 1287 O O . LYS A 1 164 ? -18.279 -4.741 22.336 1.00 98.12 164 LYS A O 1
ATOM 1292 N N . TYR A 1 165 ? -17.165 -2.927 23.055 1.00 98.44 165 TYR A N 1
ATOM 1293 C CA . TYR A 1 165 ? -15.898 -3.192 22.394 1.00 98.44 165 TYR A CA 1
ATOM 1294 C C . TYR A 1 165 ? -14.932 -3.867 23.372 1.00 98.44 165 TYR A C 1
ATOM 1296 O O . TYR A 1 165 ? -14.451 -3.251 24.320 1.00 98.44 165 TYR A O 1
ATOM 1304 N N . THR A 1 166 ? -14.663 -5.149 23.145 1.00 98.62 166 THR A N 1
ATOM 1305 C CA . THR A 1 166 ? -13.719 -5.966 23.916 1.00 98.62 166 THR A CA 1
ATOM 1306 C C . THR A 1 166 ? -12.447 -6.184 23.104 1.00 98.62 166 THR A C 1
ATOM 1308 O O . THR A 1 166 ? -12.525 -6.569 21.937 1.00 98.62 166 THR A O 1
ATOM 1311 N N . VAL A 1 167 ? -11.277 -5.996 23.717 1.00 98.19 167 VAL A N 1
ATOM 1312 C CA . VAL A 1 167 ? -9.981 -6.340 23.120 1.00 98.19 167 VAL A CA 1
ATOM 1313 C C . VAL A 1 167 ? -9.190 -7.262 24.035 1.00 98.19 167 VAL A C 1
ATOM 1315 O O . VAL A 1 167 ? -8.920 -6.929 25.186 1.00 98.19 167 VAL A O 1
ATOM 1318 N N . VAL A 1 168 ? -8.765 -8.401 23.489 1.00 98.06 168 VAL A N 1
ATOM 1319 C CA . VAL A 1 168 ? -7.902 -9.386 24.148 1.00 98.06 168 VAL A CA 1
ATOM 1320 C C . VAL A 1 168 ? -6.550 -9.419 23.441 1.00 98.06 168 VAL A C 1
ATOM 1322 O O . VAL A 1 168 ? -6.478 -9.669 22.237 1.00 98.06 168 VAL A O 1
ATOM 1325 N N . ALA A 1 169 ? -5.471 -9.190 24.184 1.00 96.94 169 ALA A N 1
ATOM 1326 C CA . ALA A 1 169 ? -4.100 -9.252 23.690 1.00 96.94 169 ALA A CA 1
ATOM 1327 C C . ALA A 1 169 ? -3.228 -10.011 24.699 1.00 96.94 169 ALA A C 1
ATOM 1329 O O . ALA A 1 169 ? -2.967 -9.533 25.804 1.00 96.94 169 ALA A O 1
ATOM 1330 N N . GLY A 1 170 ? -2.790 -11.220 24.336 1.00 96.06 170 GLY A N 1
ATOM 1331 C CA . GLY A 1 170 ? -2.188 -12.153 25.296 1.00 96.06 170 GLY A CA 1
ATOM 1332 C C . GLY A 1 170 ? -3.157 -12.464 26.443 1.00 96.06 170 GLY A C 1
ATOM 1333 O O . GLY A 1 170 ? -4.326 -12.753 26.198 1.00 96.06 170 GLY A O 1
ATOM 1334 N N . ASP A 1 171 ? -2.682 -12.348 27.683 1.00 97.12 171 ASP A N 1
ATOM 1335 C CA . ASP A 1 171 ? -3.483 -12.552 28.902 1.00 97.12 171 ASP A CA 1
ATOM 1336 C C . ASP A 1 171 ? -4.255 -11.286 29.347 1.00 97.12 171 ASP A C 1
ATOM 1338 O O . ASP A 1 171 ? -4.891 -11.271 30.402 1.00 97.12 171 ASP A O 1
ATOM 1342 N N . TYR A 1 172 ? -4.186 -10.194 28.575 1.00 97.94 172 TYR A N 1
ATOM 1343 C CA . TYR A 1 172 ? -4.715 -8.883 28.953 1.00 97.94 172 TYR A CA 1
ATOM 1344 C C . TYR A 1 172 ? -5.998 -8.558 28.185 1.00 97.94 172 TYR A C 1
ATOM 1346 O O . TYR A 1 172 ? -6.026 -8.628 26.958 1.00 97.94 172 TYR A O 1
ATOM 1354 N N . THR A 1 173 ? -7.049 -8.153 28.902 1.00 97.88 173 THR A N 1
ATOM 1355 C CA . THR A 1 173 ? -8.349 -7.779 28.321 1.00 97.88 173 THR A CA 1
ATOM 1356 C C . THR A 1 173 ? -8.711 -6.342 28.678 1.00 97.88 173 THR A C 1
ATOM 1358 O O . THR A 1 173 ? -8.642 -5.974 29.849 1.00 97.88 173 THR A O 1
ATOM 1361 N N . SER A 1 174 ? -9.130 -5.553 27.692 1.00 97.94 174 SER A N 1
ATOM 1362 C CA . SER A 1 174 ? -9.801 -4.263 27.875 1.00 97.94 174 SER A CA 1
ATOM 1363 C C . SER A 1 174 ? -11.247 -4.341 27.372 1.00 97.94 174 SER A C 1
ATOM 1365 O O . SER A 1 174 ? -11.543 -5.077 26.429 1.00 97.94 174 SER A O 1
ATOM 1367 N N . VAL A 1 175 ? -12.160 -3.605 28.011 1.00 98.19 175 VAL A N 1
ATOM 1368 C CA . VAL A 1 175 ? -13.562 -3.478 27.575 1.00 98.19 175 VAL A CA 1
ATOM 1369 C C . VAL A 1 175 ? -14.006 -2.023 27.677 1.00 98.19 175 VAL A C 1
ATOM 1371 O O . VAL A 1 175 ? -13.957 -1.441 28.763 1.00 98.19 175 VAL A O 1
ATOM 1374 N N . SER A 1 176 ? -14.496 -1.487 26.563 1.00 97.31 176 SER A N 1
ATOM 1375 C CA . SER A 1 176 ? -15.182 -0.200 26.451 1.00 97.31 176 SER A CA 1
ATOM 1376 C C . SER A 1 176 ? -16.635 -0.464 26.075 1.00 97.31 176 SER A C 1
ATOM 1378 O O . SER A 1 176 ? -16.915 -0.881 24.953 1.00 97.31 176 SER A O 1
ATOM 1380 N N . GLU A 1 177 ? -17.570 -0.236 26.988 1.00 97.06 177 GLU A N 1
ATOM 1381 C CA . GLU A 1 177 ? -19.000 -0.359 26.711 1.00 97.06 177 GLU A CA 1
ATOM 1382 C C . GLU A 1 177 ? -19.648 1.021 26.762 1.00 97.06 177 GLU A C 1
ATOM 1384 O O . GLU A 1 177 ? -19.641 1.691 27.791 1.00 97.06 177 GLU A O 1
ATOM 1389 N N . PHE A 1 178 ? -20.193 1.441 25.626 1.00 97.81 178 PHE A N 1
ATOM 1390 C CA . PHE A 1 178 ? -20.877 2.710 25.432 1.00 97.81 178 PHE A CA 1
ATOM 1391 C C . PHE A 1 178 ? -22.359 2.441 25.174 1.00 97.81 178 PHE A C 1
ATOM 1393 O O . PHE A 1 178 ? -22.711 1.560 24.388 1.00 97.81 178 PHE A O 1
ATOM 1400 N N . SER A 1 179 ? -23.241 3.187 25.836 1.00 97.31 179 SER A N 1
ATOM 1401 C CA . SER A 1 179 ? -24.668 3.213 25.518 1.00 97.31 179 SER A CA 1
ATOM 1402 C C . SER A 1 179 ? -25.216 4.633 25.508 1.00 97.31 179 SER A C 1
ATOM 1404 O O . SER A 1 179 ? -24.811 5.457 26.325 1.00 97.31 179 SER A O 1
ATOM 1406 N N . PHE A 1 180 ? -26.166 4.892 24.615 1.00 96.94 180 PHE A N 1
ATOM 1407 C CA . PHE A 1 180 ? -26.841 6.180 24.443 1.00 96.94 180 PHE A CA 1
ATOM 1408 C C . PHE A 1 180 ? -28.231 5.970 23.826 1.00 96.94 180 PHE A C 1
ATOM 1410 O O . PHE A 1 180 ? -28.535 4.875 23.351 1.00 96.94 180 PHE A O 1
ATOM 1417 N N . ILE A 1 181 ? -29.073 7.004 23.812 1.00 95.38 181 ILE A N 1
ATOM 1418 C CA . ILE A 1 181 ? -30.333 6.999 23.053 1.00 95.38 181 ILE A CA 1
ATOM 1419 C C . ILE A 1 181 ? -30.064 7.623 21.684 1.00 95.38 181 ILE A C 1
ATOM 1421 O O . ILE A 1 181 ? -29.653 8.779 21.608 1.00 95.38 181 ILE A O 1
ATOM 1425 N N . ALA A 1 182 ? -30.260 6.857 20.611 1.00 92.62 182 ALA A N 1
ATOM 1426 C CA . ALA A 1 182 ? -30.123 7.364 19.249 1.00 92.62 182 ALA A CA 1
ATOM 1427 C C . ALA A 1 182 ? -31.323 8.235 18.854 1.00 92.62 182 ALA A C 1
ATOM 1429 O O . ALA A 1 182 ? -32.442 7.999 19.313 1.00 92.62 182 ALA A O 1
ATOM 1430 N N . ASP A 1 183 ? -31.094 9.206 17.966 1.00 90.00 183 ASP A N 1
ATOM 1431 C CA . ASP A 1 183 ? -32.152 10.103 17.497 1.00 90.00 183 ASP A CA 1
ATOM 1432 C C . ASP A 1 183 ? -33.281 9.323 16.788 1.00 90.00 183 ASP A C 1
ATOM 1434 O O . ASP A 1 183 ? -33.050 8.355 16.053 1.00 90.00 183 ASP A O 1
ATOM 1438 N N . GLU A 1 184 ? -34.527 9.733 17.028 1.00 89.44 184 GLU A N 1
ATOM 1439 C CA . GLU A 1 184 ? -35.708 9.030 16.525 1.00 89.44 184 GLU A CA 1
ATOM 1440 C C . GLU A 1 184 ? -35.805 9.107 14.992 1.00 89.44 184 GLU A C 1
ATOM 1442 O O . GLU A 1 184 ? -35.501 10.127 14.374 1.00 89.44 184 GLU A O 1
ATOM 1447 N N . GLY A 1 185 ? -36.187 7.995 14.355 1.00 85.88 185 GLY A N 1
ATOM 1448 C CA . GLY A 1 185 ? -36.237 7.884 12.892 1.00 85.88 185 GLY A CA 1
ATOM 1449 C C . GLY A 1 185 ? -34.870 7.887 12.190 1.00 85.88 185 GLY A C 1
ATOM 1450 O O . GLY A 1 185 ? -34.831 7.779 10.965 1.00 85.88 185 GLY A O 1
ATOM 1451 N N . LYS A 1 186 ? -33.753 7.979 12.928 1.00 88.38 186 LYS A N 1
ATOM 1452 C CA . LYS A 1 186 ? -32.395 7.916 12.379 1.00 88.38 186 LYS A CA 1
ATOM 1453 C C . LYS A 1 186 ? -31.735 6.555 12.593 1.00 88.38 186 LYS A C 1
ATOM 1455 O O . LYS A 1 186 ? -31.858 5.904 13.637 1.00 88.38 186 LYS A O 1
ATOM 1460 N N . GLU A 1 187 ? -30.995 6.142 11.571 1.00 91.50 187 GLU A N 1
ATOM 1461 C CA . GLU A 1 187 ? -30.215 4.908 11.565 1.00 91.50 187 GLU A CA 1
ATOM 1462 C C . GLU A 1 187 ? -28.860 5.127 12.236 1.00 91.50 187 GLU A C 1
ATOM 1464 O O . GLU A 1 187 ? -28.245 6.185 12.093 1.00 91.50 187 GLU A O 1
ATOM 1469 N N . THR A 1 188 ? -28.390 4.137 12.991 1.00 95.19 188 THR A N 1
ATOM 1470 C CA . THR A 1 188 ? -27.117 4.215 13.716 1.00 95.19 188 THR A CA 1
ATOM 1471 C C . THR A 1 188 ? -26.107 3.267 13.099 1.00 95.19 188 THR A C 1
ATOM 1473 O O . THR A 1 188 ? -26.426 2.113 12.814 1.00 95.19 188 THR A O 1
ATOM 1476 N N . TYR A 1 189 ? -24.878 3.743 12.950 1.00 95.69 189 TYR A N 1
ATOM 1477 C CA . TYR A 1 189 ? -23.772 3.002 12.367 1.00 95.69 189 TYR A CA 1
ATOM 1478 C C . TYR A 1 189 ? -22.540 3.084 13.266 1.00 95.69 189 TYR A C 1
ATOM 1480 O O . TYR A 1 189 ? -22.387 4.018 14.063 1.00 95.69 189 TYR A O 1
ATOM 1488 N N . PHE A 1 190 ? -21.626 2.133 13.093 1.00 97.12 190 PHE A N 1
ATOM 1489 C CA . PHE A 1 190 ? -20.245 2.314 13.518 1.00 97.12 190 PHE A CA 1
ATOM 1490 C C . PHE A 1 190 ? -19.256 1.916 12.418 1.00 97.12 190 PHE A C 1
ATOM 1492 O O . PHE A 1 190 ? -19.441 0.911 11.735 1.00 97.12 190 PHE A O 1
ATOM 1499 N N . ALA A 1 191 ? -18.191 2.697 12.253 1.00 95.31 191 ALA A N 1
ATOM 1500 C CA . ALA A 1 191 ? -17.059 2.364 11.388 1.00 95.31 191 ALA A CA 1
ATOM 1501 C C . ALA A 1 191 ? -15.823 2.020 12.227 1.00 95.31 191 ALA A C 1
ATOM 1503 O O . ALA A 1 191 ? -15.691 2.483 13.359 1.00 95.31 191 ALA A O 1
ATOM 1504 N N . VAL A 1 192 ? -14.904 1.234 11.668 1.00 96.31 192 VAL A N 1
ATOM 1505 C CA . VAL A 1 192 ? -13.608 0.912 12.280 1.00 96.31 192 VAL A CA 1
ATOM 1506 C C . VAL A 1 192 ? -12.516 1.752 11.617 1.00 96.31 192 VAL A C 1
ATOM 1508 O O . VAL A 1 192 ? -12.451 1.842 10.394 1.00 96.31 192 VAL A O 1
ATOM 1511 N N . THR A 1 193 ? -11.651 2.351 12.430 1.00 94.44 193 THR A N 1
ATOM 1512 C CA . THR A 1 193 ? -10.406 3.040 12.047 1.00 94.44 193 THR A CA 1
ATOM 1513 C C . THR A 1 193 ? -9.320 2.678 13.071 1.00 94.44 193 THR A C 1
ATOM 1515 O O . THR A 1 193 ? -9.543 1.838 13.948 1.00 94.44 193 THR A O 1
ATOM 1518 N N . GLY A 1 194 ? -8.154 3.313 13.025 1.00 92.88 194 GLY A N 1
ATOM 1519 C CA . GLY A 1 194 ? -7.144 3.196 14.071 1.00 92.88 194 GLY A CA 1
ATOM 1520 C C . GLY A 1 194 ? -6.068 4.267 13.977 1.00 92.88 194 GLY A C 1
ATOM 1521 O O . GLY A 1 194 ? -6.142 5.179 13.159 1.00 92.88 194 GLY A O 1
ATOM 1522 N N . GLU A 1 195 ? -5.051 4.138 14.821 1.00 90.94 195 GLU A N 1
ATOM 1523 C CA . GLU A 1 195 ? -3.800 4.886 14.718 1.00 90.94 195 GLU A CA 1
ATOM 1524 C C . GLU A 1 195 ? -2.618 3.944 14.975 1.00 90.94 195 GLU A C 1
ATOM 1526 O O . GLU A 1 195 ? -2.700 3.064 15.826 1.00 90.94 195 GLU A O 1
ATOM 1531 N N . LEU A 1 196 ? -1.531 4.093 14.213 1.00 89.19 196 LEU A N 1
ATOM 1532 C CA . LEU A 1 196 ? -0.304 3.289 14.286 1.00 89.19 196 LEU A CA 1
ATOM 1533 C C . LEU A 1 196 ? -0.542 1.767 14.405 1.00 89.19 196 LEU A C 1
ATOM 1535 O O . LEU A 1 196 ? 0.158 1.082 15.157 1.00 89.19 196 LEU A O 1
ATOM 1539 N N . CYS A 1 197 ? -1.499 1.221 13.650 1.00 91.62 197 CYS A N 1
ATOM 1540 C CA . CYS A 1 197 ? -1.829 -0.207 13.659 1.00 91.62 197 CYS A CA 1
ATOM 1541 C C . CYS A 1 197 ? -2.294 -0.738 12.293 1.00 91.62 197 CYS A C 1
ATOM 1543 O O . CYS A 1 197 ? -2.752 0.005 11.431 1.00 91.62 197 CYS A O 1
ATOM 1545 N N . THR A 1 198 ? -2.168 -2.050 12.085 1.00 88.25 198 THR A N 1
ATOM 1546 C CA . THR A 1 198 ? -2.862 -2.769 11.008 1.00 88.25 198 THR A CA 1
ATOM 1547 C C . THR A 1 198 ? -4.082 -3.475 11.580 1.00 88.25 198 THR A C 1
ATOM 1549 O O . THR A 1 198 ? -4.018 -4.022 12.679 1.00 88.25 198 THR A O 1
ATOM 1552 N N . ILE A 1 199 ? -5.183 -3.495 10.833 1.00 92.19 199 ILE A N 1
ATOM 1553 C CA . ILE A 1 199 ? -6.455 -4.138 11.200 1.00 92.19 199 ILE A CA 1
ATOM 1554 C C . ILE A 1 199 ? -6.747 -5.189 10.130 1.00 92.19 199 ILE A C 1
ATOM 1556 O O . ILE A 1 199 ? -6.442 -4.961 8.965 1.00 92.19 199 ILE A O 1
ATOM 1560 N N . SER A 1 200 ? -7.242 -6.374 10.479 1.00 86.38 200 SER A N 1
ATOM 1561 C CA . SER A 1 200 ? -7.389 -7.501 9.544 1.00 86.38 200 SER A CA 1
ATOM 1562 C C . SER A 1 200 ? -8.517 -8.448 9.940 1.00 86.38 200 SER A C 1
ATOM 1564 O O . SER A 1 200 ? -8.750 -8.685 11.126 1.00 86.38 200 SER A O 1
ATOM 1566 N N . GLY A 1 201 ? -9.178 -9.028 8.938 1.00 83.19 201 GLY A N 1
ATOM 1567 C CA . GLY A 1 201 ? -10.345 -9.891 9.139 1.00 83.19 201 GLY A CA 1
ATOM 1568 C C . GLY A 1 201 ? -11.664 -9.118 9.195 1.00 83.19 201 GLY A C 1
ATOM 1569 O O . GLY A 1 201 ? -12.628 -9.618 9.760 1.00 83.19 201 GLY A O 1
ATOM 1570 N N . LEU A 1 202 ? -11.710 -7.899 8.644 1.00 87.38 202 LEU A N 1
ATOM 1571 C CA . LEU A 1 202 ? -12.950 -7.129 8.520 1.00 87.38 202 LEU A CA 1
ATOM 1572 C C . LEU A 1 202 ? -13.821 -7.733 7.400 1.00 87.38 202 LEU A C 1
ATOM 1574 O O . LEU A 1 202 ? -13.271 -8.079 6.348 1.00 87.38 202 LEU A O 1
ATOM 1578 N N . PRO A 1 203 ? -15.146 -7.874 7.592 1.00 84.44 203 PRO A N 1
ATOM 1579 C CA . PRO A 1 203 ? -16.036 -8.506 6.620 1.00 84.44 203 PRO A CA 1
ATOM 1580 C C . PRO A 1 203 ? -16.204 -7.624 5.382 1.00 84.44 203 PRO A C 1
ATOM 1582 O O . PRO A 1 203 ? -16.200 -6.397 5.484 1.00 84.44 203 PRO A O 1
ATOM 1585 N N . ILE A 1 204 ? -16.350 -8.237 4.205 1.00 75.25 204 ILE A N 1
ATOM 1586 C CA . ILE A 1 204 ? -16.330 -7.505 2.930 1.00 75.25 204 ILE A CA 1
ATOM 1587 C C . ILE A 1 204 ? -17.443 -6.448 2.803 1.00 75.25 204 ILE A C 1
ATOM 1589 O O . ILE A 1 204 ? -17.233 -5.443 2.136 1.00 75.25 204 ILE A O 1
ATOM 1593 N N . ASP A 1 205 ? -18.568 -6.604 3.507 1.00 77.56 205 ASP A N 1
ATOM 1594 C CA . ASP A 1 205 ? -19.677 -5.637 3.523 1.00 77.56 205 ASP A CA 1
ATOM 1595 C C . ASP A 1 205 ? -19.357 -4.326 4.269 1.00 77.56 205 ASP A C 1
ATOM 1597 O O . ASP A 1 205 ? -20.015 -3.312 4.062 1.00 77.56 205 ASP A O 1
ATOM 1601 N N . MET A 1 206 ? -18.315 -4.323 5.108 1.00 85.44 206 MET A N 1
ATOM 1602 C CA . MET A 1 206 ? -17.757 -3.113 5.722 1.00 85.44 206 MET A CA 1
ATOM 1603 C C . MET A 1 206 ? -16.664 -2.465 4.869 1.00 85.44 206 MET A C 1
ATOM 1605 O O . MET A 1 206 ? -16.134 -1.409 5.228 1.00 85.44 206 MET A O 1
ATOM 1609 N N . LYS A 1 207 ? -16.275 -3.069 3.745 1.00 77.62 207 LYS A N 1
ATOM 1610 C CA . LYS A 1 207 ? -15.394 -2.395 2.796 1.00 77.62 207 LYS A CA 1
ATOM 1611 C C . LYS A 1 207 ? -16.150 -1.184 2.260 1.00 77.62 207 LYS A C 1
ATOM 1613 O O . LYS A 1 207 ? -17.328 -1.285 1.941 1.00 77.62 207 LYS A O 1
ATOM 1618 N N . MET A 1 208 ? -15.478 -0.037 2.172 1.00 65.19 208 MET A N 1
ATOM 1619 C CA . MET A 1 208 ? -16.033 1.117 1.467 1.00 65.19 208 MET A CA 1
ATOM 1620 C C . MET A 1 208 ? -16.255 0.727 0.002 1.00 65.19 208 MET A C 1
ATOM 1622 O O . MET A 1 208 ? -15.312 0.741 -0.794 1.00 65.19 208 MET A O 1
ATOM 1626 N N . GLU A 1 209 ? -17.491 0.354 -0.329 1.00 49.59 209 GLU A N 1
ATOM 1627 C CA . GLU A 1 209 ? -17.980 0.342 -1.701 1.00 49.59 209 GLU A CA 1
ATOM 1628 C C . GLU A 1 209 ? -17.768 1.739 -2.287 1.00 49.59 209 GLU A C 1
ATOM 1630 O O . GLU A 1 209 ? -17.958 2.764 -1.622 1.00 49.59 209 GLU A O 1
ATOM 1635 N N . LEU A 1 210 ? -17.289 1.776 -3.526 1.00 45.72 210 LEU A N 1
ATOM 1636 C CA . LEU A 1 210 ? -16.951 3.024 -4.189 1.00 45.72 210 LEU A CA 1
ATOM 1637 C C . LEU A 1 210 ? -18.243 3.814 -4.414 1.00 45.72 210 LEU A C 1
ATOM 1639 O O . LEU A 1 210 ? -19.062 3.427 -5.249 1.00 45.72 210 LEU A O 1
ATOM 1643 N N . SER A 1 211 ? -18.403 4.963 -3.751 1.00 37.28 211 SER A N 1
ATOM 1644 C CA . SER A 1 211 ? -19.324 5.961 -4.286 1.00 37.28 211 SER A CA 1
ATOM 1645 C C . SER A 1 211 ? -18.845 6.316 -5.699 1.00 37.28 211 SER A C 1
ATOM 1647 O O . SER A 1 211 ? -17.642 6.437 -5.960 1.00 37.28 211 SER A O 1
ATOM 1649 N N . ASN A 1 212 ? -19.787 6.459 -6.635 1.00 37.12 212 ASN A N 1
ATOM 1650 C CA . ASN A 1 212 ? -19.503 6.583 -8.074 1.00 37.12 212 ASN A CA 1
ATOM 1651 C C . ASN A 1 212 ? -18.675 7.835 -8.464 1.00 37.12 212 ASN A C 1
ATOM 1653 O O . ASN A 1 212 ? -18.371 8.045 -9.639 1.00 37.12 212 ASN A O 1
ATOM 1657 N N . GLU A 1 213 ? -18.294 8.663 -7.490 1.00 40.31 213 GLU A N 1
ATOM 1658 C CA . GLU A 1 213 ? -17.500 9.880 -7.650 1.00 40.31 213 GLU A CA 1
ATOM 1659 C C . GLU A 1 213 ? -15.988 9.619 -7.745 1.00 40.31 213 GLU A C 1
ATOM 1661 O O . GLU A 1 213 ? -15.283 10.379 -8.414 1.00 40.31 213 GLU A O 1
ATOM 1666 N N . GLN A 1 214 ? -15.468 8.513 -7.189 1.00 51.09 214 GLN A N 1
ATOM 1667 C CA . GLN A 1 214 ? -14.105 8.066 -7.512 1.00 51.09 214 GLN A CA 1
ATOM 1668 C C . GLN A 1 214 ? -14.100 7.318 -8.844 1.00 51.09 214 GLN A C 1
ATOM 1670 O O . GLN A 1 214 ? -13.986 6.094 -8.912 1.00 51.09 214 GLN A O 1
ATOM 1675 N N . THR A 1 215 ? -14.220 8.081 -9.932 1.00 53.66 215 THR A N 1
ATOM 1676 C CA . THR A 1 215 ? -14.185 7.544 -11.292 1.00 53.66 215 THR A CA 1
ATOM 1677 C C . THR A 1 215 ? -12.860 6.818 -11.529 1.00 53.66 215 THR A C 1
ATOM 1679 O O . THR A 1 215 ? -11.831 7.463 -11.766 1.00 53.66 215 THR A O 1
ATOM 1682 N N . ARG A 1 216 ? -12.888 5.474 -11.516 1.00 62.06 216 ARG A N 1
ATOM 1683 C CA . ARG A 1 216 ? -11.828 4.653 -12.114 1.00 62.06 216 ARG A CA 1
ATOM 1684 C C . ARG A 1 216 ? -11.592 5.200 -13.510 1.00 62.06 216 ARG A C 1
ATOM 1686 O O . ARG A 1 216 ? -12.509 5.276 -14.332 1.00 62.06 216 ARG A O 1
ATOM 1693 N N . LEU A 1 217 ? -10.368 5.626 -13.759 1.00 68.12 217 LEU A N 1
ATOM 1694 C CA . LEU A 1 217 ? -10.059 6.336 -14.978 1.00 68.12 217 LEU A CA 1
ATOM 1695 C C . LEU A 1 217 ? -10.070 5.351 -16.150 1.00 68.12 217 LEU A C 1
ATOM 1697 O O . LEU A 1 217 ? -9.546 4.237 -16.049 1.00 68.12 217 LEU A O 1
ATOM 1701 N N . LYS A 1 218 ? -10.701 5.760 -17.256 1.00 75.44 218 LYS A N 1
ATOM 1702 C CA . LYS A 1 218 ? -10.776 4.942 -18.469 1.00 75.44 218 LYS A CA 1
ATOM 1703 C C . LYS A 1 218 ? -9.366 4.678 -18.989 1.00 75.44 218 LYS A C 1
ATOM 1705 O O . LYS A 1 218 ? -8.543 5.582 -19.061 1.00 75.44 218 LYS A O 1
ATOM 1710 N N . SER A 1 219 ? -9.128 3.431 -19.355 1.00 83.31 219 SER A N 1
ATOM 1711 C CA . SER A 1 219 ? -7.831 2.892 -19.739 1.00 83.31 219 SER A CA 1
ATOM 1712 C C . SER A 1 219 ? -8.012 1.896 -20.877 1.00 83.31 219 SER A C 1
ATOM 1714 O O . SER A 1 219 ? -9.098 1.346 -21.086 1.00 83.31 219 SER A O 1
ATOM 1716 N N . VAL A 1 220 ? -6.932 1.615 -21.599 1.00 86.50 220 VAL A N 1
ATOM 1717 C CA . VAL A 1 220 ? -6.915 0.527 -22.573 1.00 86.50 220 VAL A CA 1
ATOM 1718 C C . VAL A 1 220 ? -6.870 -0.798 -21.816 1.00 86.50 220 VAL A C 1
ATOM 1720 O O . VAL A 1 220 ? -5.918 -1.091 -21.084 1.00 86.50 220 VAL A O 1
ATOM 1723 N N . ALA A 1 221 ? -7.922 -1.599 -21.970 1.00 85.12 221 ALA A N 1
ATOM 1724 C CA . ALA A 1 221 ? -8.016 -2.907 -21.342 1.00 85.12 221 ALA A CA 1
ATOM 1725 C C . ALA A 1 221 ? -7.039 -3.905 -21.986 1.00 85.12 221 ALA A C 1
ATOM 1727 O O . ALA A 1 221 ? -6.890 -3.955 -23.207 1.00 85.12 221 ALA A O 1
ATOM 1728 N N . GLY A 1 222 ? -6.384 -4.708 -21.146 1.00 86.25 222 GLY A N 1
ATOM 1729 C CA . GLY A 1 222 ? -5.577 -5.839 -21.587 1.00 86.25 222 GLY A CA 1
ATOM 1730 C C . GLY A 1 222 ? -6.439 -7.089 -21.729 1.00 86.25 222 GLY A C 1
ATOM 1731 O O . GLY A 1 222 ? -7.293 -7.350 -20.885 1.00 86.25 222 GLY A O 1
ATOM 1732 N N . THR A 1 223 ? -6.194 -7.870 -22.776 1.00 90.06 223 THR A N 1
ATOM 1733 C CA . THR A 1 223 ? -6.753 -9.215 -22.963 1.00 90.06 223 THR A CA 1
ATOM 1734 C C . THR A 1 223 ? -5.702 -10.235 -22.547 1.00 90.06 223 THR A C 1
ATOM 1736 O O . THR A 1 223 ? -4.577 -10.181 -23.044 1.00 90.06 223 THR A O 1
ATOM 1739 N N . TYR A 1 224 ? -6.046 -11.143 -21.634 1.00 90.06 224 TYR A N 1
ATOM 1740 C CA . TYR A 1 224 ? -5.167 -12.228 -21.197 1.00 90.06 224 TYR A CA 1
ATOM 1741 C C . TYR A 1 224 ? -5.451 -13.514 -21.987 1.00 90.06 224 TYR A C 1
ATOM 1743 O O . TYR A 1 224 ? -6.608 -13.843 -22.237 1.00 90.06 224 TYR A O 1
ATOM 1751 N N . SER A 1 225 ? -4.394 -14.235 -22.369 1.00 89.38 225 SER A N 1
ATOM 1752 C CA . SER A 1 225 ? -4.449 -15.582 -22.954 1.00 89.38 225 SER A CA 1
ATOM 1753 C C . SER A 1 225 ? -3.902 -16.586 -21.944 1.00 89.38 225 SER A C 1
ATOM 1755 O O . SER A 1 225 ? -2.707 -16.558 -21.651 1.00 89.38 225 SER A O 1
ATOM 1757 N N . ASP A 1 226 ? -4.738 -17.508 -21.457 1.00 83.00 226 ASP A N 1
ATOM 1758 C CA . ASP A 1 226 ? -4.296 -18.641 -20.627 1.00 83.00 226 ASP A CA 1
ATOM 1759 C C . ASP A 1 226 ? -3.329 -19.576 -21.368 1.00 83.00 226 ASP A C 1
ATOM 1761 O O . ASP A 1 226 ? -2.446 -20.176 -20.752 1.00 83.00 226 ASP A O 1
ATOM 1765 N N . THR A 1 227 ? -3.476 -19.678 -22.694 1.00 87.38 227 THR A N 1
ATOM 1766 C CA . THR A 1 227 ? -2.676 -20.574 -23.546 1.00 87.38 227 THR A CA 1
ATOM 1767 C C . THR A 1 227 ? -1.223 -20.108 -23.615 1.00 87.38 227 THR A C 1
ATOM 1769 O O . THR A 1 227 ? -0.301 -20.886 -23.379 1.00 87.38 227 THR A O 1
ATOM 1772 N N . ASP A 1 228 ? -1.018 -18.818 -23.884 1.00 84.44 228 ASP A N 1
ATOM 1773 C CA . ASP A 1 228 ? 0.315 -18.222 -24.037 1.00 84.44 228 ASP A CA 1
ATOM 1774 C C . ASP A 1 228 ? 0.850 -17.617 -22.729 1.00 84.44 228 ASP A C 1
ATOM 1776 O O . ASP A 1 228 ? 2.021 -17.241 -22.644 1.00 84.44 228 ASP A O 1
ATOM 1780 N N . LYS A 1 229 ? -0.019 -17.493 -21.716 1.00 89.38 229 LYS A N 1
ATOM 1781 C CA . LYS A 1 229 ? 0.179 -16.732 -20.470 1.00 89.38 229 LYS A CA 1
ATOM 1782 C C . LYS A 1 229 ? 0.537 -15.265 -20.711 1.00 89.38 229 LYS A C 1
ATOM 1784 O O . LYS A 1 229 ? 1.324 -14.676 -19.970 1.00 89.38 229 LYS A O 1
ATOM 1789 N N . THR A 1 230 ? -0.009 -14.673 -21.774 1.00 91.62 230 THR A N 1
ATOM 1790 C CA . THR A 1 230 ? 0.329 -13.307 -22.200 1.00 91.62 230 THR A CA 1
ATOM 1791 C C . THR A 1 230 ? -0.844 -12.355 -22.074 1.00 91.62 230 THR A C 1
ATOM 1793 O O . THR A 1 230 ? -1.950 -12.698 -22.484 1.00 91.62 230 THR A O 1
ATOM 1796 N N . THR A 1 231 ? -0.574 -11.130 -21.627 1.00 93.88 231 THR A N 1
ATOM 1797 C CA . THR A 1 231 ? -1.525 -10.012 -21.701 1.00 93.88 231 THR A CA 1
ATOM 1798 C C . THR A 1 231 ? -1.175 -9.135 -22.895 1.00 93.88 231 THR A C 1
ATOM 1800 O O . THR A 1 231 ? -0.035 -8.685 -23.004 1.00 93.88 231 THR A O 1
ATOM 1803 N N . THR A 1 232 ? -2.132 -8.856 -23.774 1.00 94.06 232 THR A N 1
ATOM 1804 C CA . THR A 1 232 ? -1.973 -7.940 -24.916 1.00 94.06 232 THR A CA 1
ATOM 1805 C C . THR A 1 232 ? -2.956 -6.783 -24.832 1.00 94.06 232 THR A C 1
ATOM 1807 O O . THR A 1 232 ? -4.087 -6.967 -24.390 1.00 94.06 232 THR A O 1
ATOM 1810 N N . PHE A 1 233 ? -2.551 -5.605 -25.291 1.00 95.31 233 PHE A N 1
ATOM 1811 C CA . PHE A 1 233 ? -3.352 -4.384 -25.256 1.00 95.31 233 PHE A CA 1
ATOM 1812 C C . PHE A 1 233 ? -3.562 -3.832 -26.668 1.00 95.31 233 PHE A C 1
ATOM 1814 O O . PHE A 1 233 ? -2.726 -4.024 -27.552 1.00 95.31 233 PHE A O 1
ATOM 1821 N N . GLY A 1 234 ? -4.669 -3.111 -26.861 1.00 92.25 234 GLY A N 1
ATOM 1822 C CA . GLY A 1 234 ? -4.828 -2.229 -28.017 1.00 92.25 234 GLY A CA 1
ATOM 1823 C C . GLY A 1 234 ? -3.877 -1.027 -27.957 1.00 92.25 234 GLY A C 1
ATOM 1824 O O . GLY A 1 234 ? -3.107 -0.868 -27.009 1.00 92.25 234 GLY A O 1
ATOM 1825 N N . GLN A 1 235 ? -3.958 -0.158 -28.964 1.00 95.38 235 GLN A N 1
ATOM 1826 C CA . GLN A 1 235 ? -3.180 1.079 -29.020 1.00 95.38 235 GLN A CA 1
ATOM 1827 C C . GLN A 1 235 ? -3.467 1.985 -27.811 1.00 95.38 235 GLN A C 1
ATOM 1829 O O . GLN A 1 235 ? -4.614 2.359 -27.562 1.00 95.38 235 GLN A O 1
ATOM 1834 N N . VAL A 1 236 ? -2.413 2.398 -27.105 1.00 94.75 236 VAL A N 1
ATOM 1835 C CA . VAL A 1 236 ? -2.462 3.427 -26.060 1.00 94.75 236 VAL A CA 1
ATOM 1836 C C . VAL A 1 236 ? -1.922 4.729 -26.653 1.00 94.75 236 VAL A C 1
ATOM 1838 O O . VAL A 1 236 ? -0.714 4.912 -26.806 1.00 94.75 236 VAL A O 1
ATOM 1841 N N . LYS A 1 237 ? -2.829 5.630 -27.037 1.00 94.25 237 LYS A N 1
ATOM 1842 C CA . LYS A 1 237 ? -2.505 6.931 -27.641 1.00 94.25 237 LYS A CA 1
ATOM 1843 C C . LYS A 1 237 ? -2.493 8.023 -26.575 1.00 94.25 237 LYS A C 1
ATOM 1845 O O . LYS A 1 237 ? -3.554 8.350 -26.045 1.00 94.25 237 LYS A O 1
ATOM 1850 N N . CYS A 1 238 ? -1.316 8.563 -26.269 1.00 91.88 238 CYS A N 1
ATOM 1851 C CA . CYS A 1 238 ? -1.092 9.567 -25.231 1.00 91.88 238 CYS A CA 1
ATOM 1852 C C . CYS A 1 238 ? -0.861 10.940 -25.880 1.00 91.88 238 CYS A C 1
ATOM 1854 O O . CYS A 1 238 ? 0.280 11.346 -26.087 1.00 91.88 238 CYS A O 1
ATOM 1856 N N . ASP A 1 239 ? -1.933 11.661 -26.215 1.00 87.31 239 ASP A N 1
ATOM 1857 C CA . ASP A 1 239 ? -1.853 12.973 -26.887 1.00 87.31 239 ASP A CA 1
ATOM 1858 C C . ASP A 1 239 ? -1.254 14.089 -26.005 1.00 87.31 239 ASP A C 1
ATOM 1860 O O . ASP A 1 239 ? -0.800 15.116 -26.501 1.00 87.31 239 ASP A O 1
ATOM 1864 N N . GLY A 1 240 ? -1.198 13.869 -24.693 1.00 84.69 240 GLY A N 1
ATOM 1865 C CA . GLY A 1 240 ? -0.556 14.739 -23.707 1.00 84.69 240 GLY A CA 1
ATOM 1866 C C . GLY A 1 240 ? -0.272 14.003 -22.396 1.00 84.69 240 GLY A C 1
ATOM 1867 O O . GLY A 1 240 ? -0.691 12.853 -22.223 1.00 84.69 240 GLY A O 1
ATOM 1868 N N . TRP A 1 241 ? 0.425 14.662 -21.471 1.00 83.56 241 TRP A N 1
ATOM 1869 C CA . TRP A 1 241 ? 0.745 14.123 -20.145 1.00 83.56 241 TRP A CA 1
ATOM 1870 C C . TRP A 1 241 ? -0.513 13.627 -19.401 1.00 83.56 241 TRP A C 1
ATOM 1872 O O . TRP A 1 241 ? -1.464 14.384 -19.214 1.00 83.56 241 TRP A O 1
ATOM 1882 N N . TRP A 1 242 ? -0.530 12.346 -19.008 1.00 76.50 242 TRP A N 1
ATOM 1883 C CA . TRP A 1 242 ? -1.682 11.654 -18.392 1.00 76.50 242 TRP A CA 1
ATOM 1884 C C . TRP A 1 242 ? -3.014 11.828 -19.139 1.00 76.50 242 TRP A C 1
ATOM 1886 O O . TRP A 1 242 ? -4.054 12.094 -18.537 1.00 76.50 242 TRP A O 1
ATOM 1896 N N . THR A 1 243 ? -3.004 11.637 -20.458 1.00 81.31 243 THR A N 1
ATOM 1897 C CA . THR A 1 243 ? -4.242 11.601 -21.262 1.00 81.31 243 THR A CA 1
ATOM 1898 C C . THR A 1 243 ? -4.797 10.192 -21.485 1.00 81.31 243 THR A C 1
ATOM 1900 O O . THR A 1 243 ? -6.004 10.048 -21.669 1.00 81.31 243 THR A O 1
ATOM 1903 N N . ASN A 1 244 ? -3.950 9.154 -21.474 1.00 85.38 244 ASN A N 1
ATOM 1904 C CA . ASN A 1 244 ? -4.340 7.761 -21.724 1.00 85.38 244 ASN A CA 1
ATOM 1905 C C . ASN A 1 244 ? -3.266 6.777 -21.223 1.00 85.38 244 ASN A C 1
ATOM 1907 O O . ASN A 1 244 ? -2.100 7.152 -21.103 1.00 85.38 244 ASN A O 1
ATOM 1911 N N . TRP A 1 245 ? -3.644 5.532 -20.927 1.00 92.00 245 TRP A N 1
ATOM 1912 C CA . TRP A 1 245 ? -2.748 4.500 -20.387 1.00 92.00 245 TRP A CA 1
ATOM 1913 C C . TRP A 1 245 ? -3.324 3.084 -20.507 1.00 92.00 245 TRP A C 1
ATOM 1915 O O . TRP A 1 245 ? -4.527 2.885 -20.696 1.00 92.00 245 TRP A O 1
ATOM 1925 N N . SER A 1 246 ? -2.467 2.076 -20.334 1.00 93.06 246 SER A N 1
ATOM 1926 C CA . SER A 1 246 ? -2.893 0.682 -20.169 1.00 93.06 246 SER A CA 1
ATOM 1927 C C . SER A 1 246 ? -3.508 0.434 -18.783 1.00 93.06 246 SER A C 1
ATOM 1929 O O . SER A 1 246 ? -3.106 1.054 -17.796 1.00 93.06 246 SER A O 1
ATOM 1931 N N . ASN A 1 247 ? -4.411 -0.544 -18.649 1.00 89.06 247 ASN A N 1
ATOM 1932 C CA . ASN A 1 247 ? -4.650 -1.167 -17.336 1.00 89.06 247 ASN A CA 1
ATOM 1933 C C . ASN A 1 247 ? -3.328 -1.690 -16.734 1.00 89.06 247 ASN A C 1
ATOM 1935 O O . ASN A 1 247 ? -2.381 -2.005 -17.464 1.00 89.06 247 ASN A O 1
ATOM 1939 N N . GLY A 1 248 ? -3.271 -1.785 -15.405 1.00 91.94 248 GLY A N 1
ATOM 1940 C CA . GLY A 1 248 ? -2.134 -2.367 -14.703 1.00 91.94 248 GLY A CA 1
ATOM 1941 C C . GLY A 1 248 ? -2.052 -3.879 -14.895 1.00 91.94 248 GLY A C 1
ATOM 1942 O O . GLY A 1 248 ? -3.037 -4.589 -14.703 1.00 91.94 248 GLY A O 1
ATOM 1943 N N . VAL A 1 249 ? -0.863 -4.381 -15.222 1.00 94.69 249 VAL A N 1
ATOM 1944 C CA . VAL A 1 249 ? -0.536 -5.812 -15.142 1.00 94.69 249 VAL A CA 1
ATOM 1945 C C . VAL A 1 249 ? 0.069 -6.094 -13.772 1.00 94.69 249 VAL A C 1
ATOM 1947 O O . VAL A 1 249 ? 0.986 -5.388 -13.353 1.00 94.69 249 VAL A O 1
ATOM 1950 N N . GLU A 1 250 ? -0.447 -7.099 -13.061 1.00 94.31 250 GLU A N 1
ATOM 1951 C CA . GLU A 1 250 ? 0.054 -7.480 -11.735 1.00 94.31 250 GLU A CA 1
ATOM 1952 C C . GLU A 1 250 ? 1.499 -7.992 -11.811 1.00 94.31 250 GLU A C 1
ATOM 1954 O O . GLU A 1 250 ? 1.823 -8.864 -12.619 1.00 94.31 250 GLU A O 1
ATOM 1959 N N . ILE A 1 251 ? 2.358 -7.445 -10.948 1.00 96.31 251 ILE A N 1
ATOM 1960 C CA . ILE A 1 251 ? 3.785 -7.751 -10.866 1.00 96.31 251 ILE A CA 1
ATOM 1961 C C . ILE A 1 251 ? 4.004 -8.883 -9.858 1.00 96.31 251 ILE A C 1
ATOM 1963 O O . ILE A 1 251 ? 3.919 -8.691 -8.639 1.00 96.31 251 ILE A O 1
ATOM 1967 N N . THR A 1 252 ? 4.347 -10.053 -10.382 1.00 93.50 252 THR A N 1
ATOM 1968 C CA . THR A 1 252 ? 4.590 -11.296 -9.638 1.00 93.50 252 THR A CA 1
ATOM 1969 C C . THR A 1 252 ? 6.063 -11.498 -9.269 1.00 93.50 252 THR A C 1
ATOM 1971 O O . THR A 1 252 ? 6.941 -10.770 -9.734 1.00 93.50 252 THR A O 1
ATOM 1974 N N . GLU A 1 253 ? 6.361 -12.494 -8.424 1.00 92.62 253 GLU A N 1
ATOM 1975 C CA . GLU A 1 253 ? 7.748 -12.950 -8.199 1.00 92.62 253 GLU A CA 1
ATOM 1976 C C . GLU A 1 253 ? 8.338 -13.602 -9.461 1.00 92.62 253 GLU A C 1
ATOM 1978 O O . GLU A 1 253 ? 9.511 -13.391 -9.781 1.00 92.62 253 GLU A O 1
ATOM 1983 N N . ASP A 1 254 ? 7.502 -14.316 -10.223 1.00 92.31 254 ASP A N 1
ATOM 1984 C CA . ASP A 1 254 ? 7.818 -14.735 -11.585 1.00 92.31 254 ASP A CA 1
ATOM 1985 C C . ASP A 1 254 ? 8.031 -13.505 -12.468 1.00 92.31 254 ASP A C 1
ATOM 1987 O O . ASP A 1 254 ? 7.181 -12.612 -12.540 1.00 92.31 254 ASP A O 1
ATOM 1991 N N . ALA A 1 255 ? 9.180 -13.455 -13.139 1.00 94.19 255 ALA A N 1
ATOM 1992 C CA . ALA A 1 255 ? 9.536 -12.327 -13.981 1.00 94.19 255 ALA A CA 1
ATOM 1993 C C . ALA A 1 255 ? 8.693 -12.299 -15.258 1.00 94.19 255 ALA A C 1
ATOM 1995 O O . ALA A 1 255 ? 8.561 -13.300 -15.959 1.00 94.19 255 ALA A O 1
ATOM 1996 N N . GLN A 1 256 ? 8.185 -11.119 -15.594 1.00 96.12 256 GLN A N 1
ATOM 1997 C CA . GLN A 1 256 ? 7.465 -10.846 -16.831 1.00 96.12 256 GLN A CA 1
ATOM 1998 C C . GLN A 1 256 ? 8.363 -10.020 -17.757 1.00 96.12 256 GLN A C 1
ATOM 2000 O O . GLN A 1 256 ? 9.031 -9.084 -17.315 1.00 96.12 256 GLN A O 1
ATOM 2005 N N . LYS A 1 257 ? 8.372 -10.338 -19.051 1.00 97.50 257 LYS A N 1
ATOM 2006 C CA . LYS A 1 257 ? 8.917 -9.473 -20.102 1.00 97.50 257 LYS A CA 1
ATOM 2007 C C . LYS A 1 257 ? 7.770 -8.663 -20.699 1.00 97.50 257 LYS A C 1
ATOM 2009 O O . LYS A 1 257 ? 6.739 -9.242 -21.032 1.00 97.50 257 LYS A O 1
ATOM 2014 N N . PHE A 1 258 ? 7.972 -7.364 -20.897 1.00 98.06 258 PHE A N 1
ATOM 2015 C CA . PHE A 1 258 ? 7.091 -6.547 -21.728 1.00 98.06 258 PHE A CA 1
ATOM 2016 C C . PHE A 1 258 ? 7.804 -6.065 -22.995 1.00 98.06 258 PHE A C 1
ATOM 2018 O O . PHE A 1 258 ? 9.031 -5.920 -23.034 1.00 98.06 258 PHE A O 1
ATOM 2025 N N . SER A 1 259 ? 7.021 -5.837 -24.044 1.00 97.88 259 SER A N 1
ATOM 2026 C CA . SER A 1 259 ? 7.466 -5.233 -25.300 1.00 97.88 259 SER A CA 1
ATOM 2027 C C . SER A 1 259 ? 6.333 -4.456 -25.954 1.00 97.88 259 SER A C 1
ATOM 2029 O O . SER A 1 259 ? 5.174 -4.851 -25.823 1.00 97.88 259 SER A O 1
ATOM 2031 N N . PHE A 1 260 ? 6.671 -3.380 -26.656 1.00 98.44 260 PHE A N 1
ATOM 2032 C CA . PHE A 1 260 ? 5.735 -2.568 -27.428 1.00 98.44 260 PHE A CA 1
ATOM 2033 C C . PHE A 1 260 ? 6.485 -1.731 -28.466 1.00 98.44 260 PHE A C 1
ATOM 2035 O O . PHE A 1 260 ? 7.643 -1.369 -28.248 1.00 98.44 260 PHE A O 1
ATOM 2042 N N . LYS A 1 261 ? 5.800 -1.338 -29.539 1.00 97.94 261 LYS A N 1
ATOM 2043 C CA . LYS A 1 261 ? 6.293 -0.302 -30.447 1.00 97.94 261 LYS A CA 1
ATOM 2044 C C . LYS A 1 261 ? 5.883 1.066 -29.910 1.00 97.94 261 LYS A C 1
ATOM 2046 O O . LYS A 1 261 ? 4.737 1.248 -29.512 1.00 97.94 261 LYS A O 1
ATOM 2051 N N . THR A 1 262 ? 6.788 2.037 -29.910 1.00 97.19 262 THR A N 1
ATOM 2052 C CA . THR A 1 262 ? 6.468 3.441 -29.618 1.00 97.19 262 THR A CA 1
ATOM 2053 C C . THR A 1 262 ? 6.655 4.311 -30.846 1.00 97.19 262 THR A C 1
ATOM 2055 O O . THR A 1 262 ? 7.652 4.153 -31.545 1.00 97.19 262 THR A O 1
ATOM 2058 N N . THR A 1 263 ? 5.746 5.261 -31.063 1.00 97.25 263 THR A N 1
ATOM 2059 C CA . THR A 1 263 ? 5.889 6.326 -32.065 1.00 97.25 263 THR A CA 1
ATOM 2060 C C . THR A 1 263 ? 5.669 7.684 -31.398 1.00 97.25 263 THR A C 1
ATOM 2062 O O . THR A 1 263 ? 4.597 7.948 -30.856 1.00 97.25 263 THR A O 1
ATOM 2065 N N . THR A 1 264 ? 6.685 8.545 -31.400 1.00 95.31 264 THR A N 1
ATOM 2066 C CA . THR A 1 264 ? 6.608 9.931 -30.900 1.00 95.31 264 THR A CA 1
ATOM 2067 C C . THR A 1 264 ? 6.028 10.850 -31.967 1.00 95.31 264 THR A C 1
ATOM 2069 O O . THR A 1 264 ? 6.371 10.723 -33.139 1.00 95.31 264 THR A O 1
ATOM 2072 N N . ASN A 1 265 ? 5.175 11.795 -31.571 1.00 92.62 265 ASN A N 1
ATOM 2073 C CA . ASN A 1 265 ? 4.591 12.776 -32.481 1.00 92.62 265 ASN A CA 1
ATOM 2074 C C . ASN A 1 265 ? 5.693 13.636 -33.143 1.00 92.62 265 ASN A C 1
ATOM 2076 O O . ASN A 1 265 ? 6.617 14.128 -32.482 1.00 92.62 265 ASN A O 1
ATOM 2080 N N . GLU A 1 266 ? 5.597 13.824 -34.460 1.00 87.62 266 GLU A N 1
ATOM 2081 C CA . GLU A 1 266 ? 6.590 14.545 -35.261 1.00 87.62 266 GLU A CA 1
ATOM 2082 C C . GLU A 1 266 ? 6.754 16.006 -34.828 1.00 87.62 266 GLU A C 1
ATOM 2084 O O . GLU A 1 266 ? 7.872 16.526 -34.855 1.00 87.62 266 GLU A O 1
ATOM 2089 N N . SER A 1 267 ? 5.680 16.649 -34.354 1.00 83.75 267 SER A N 1
ATOM 2090 C CA . SER A 1 267 ? 5.653 18.077 -34.003 1.00 83.75 267 SER A CA 1
ATOM 2091 C C . SER A 1 267 ? 6.377 18.443 -32.698 1.00 83.75 267 SER A C 1
ATOM 2093 O O . SER A 1 267 ? 6.294 19.585 -32.253 1.00 83.75 267 SER A O 1
ATOM 2095 N N . THR A 1 268 ? 7.039 17.489 -32.041 1.00 81.06 268 THR A N 1
ATOM 2096 C CA . THR A 1 268 ? 7.638 17.670 -30.709 1.00 81.06 268 THR A CA 1
ATOM 2097 C C . THR A 1 268 ? 9.095 18.146 -30.772 1.00 81.06 268 THR A C 1
ATOM 2099 O O . THR A 1 268 ? 9.892 17.624 -31.557 1.00 81.06 268 THR A O 1
ATOM 2102 N N . ASP A 1 269 ? 9.471 19.105 -29.918 1.00 80.62 269 ASP A N 1
ATOM 2103 C CA . ASP A 1 269 ? 10.856 19.574 -29.718 1.00 80.62 269 ASP A CA 1
ATOM 2104 C C . ASP A 1 269 ? 11.428 19.212 -28.329 1.00 80.62 269 ASP A C 1
ATOM 2106 O O . ASP A 1 269 ? 12.529 19.640 -27.970 1.00 80.62 269 ASP A O 1
ATOM 2110 N N . LEU A 1 270 ? 10.703 18.385 -27.566 1.00 85.00 270 LEU A N 1
ATOM 2111 C CA . LEU A 1 270 ? 11.008 17.979 -26.192 1.00 85.00 270 LEU A CA 1
ATOM 2112 C C . LEU A 1 270 ? 11.315 16.479 -26.129 1.00 85.00 270 LEU A C 1
ATOM 2114 O O . LEU A 1 270 ? 10.522 15.651 -26.575 1.00 85.00 270 LEU A O 1
ATOM 2118 N N . ARG A 1 271 ? 12.452 16.108 -25.524 1.00 82.56 271 ARG A N 1
ATOM 2119 C CA . ARG A 1 271 ? 12.909 14.701 -25.449 1.00 82.56 271 ARG A CA 1
ATOM 2120 C C . ARG A 1 271 ? 11.983 13.776 -24.652 1.00 82.56 271 ARG A C 1
ATOM 2122 O O . ARG A 1 271 ? 12.110 12.563 -24.744 1.00 82.56 271 ARG A O 1
ATOM 2129 N N . TRP A 1 272 ? 11.136 14.339 -23.793 1.00 84.94 272 TRP A N 1
ATOM 2130 C CA . TRP A 1 272 ? 10.310 13.575 -22.862 1.00 84.94 272 TRP A CA 1
ATOM 2131 C C . TRP A 1 272 ? 8.966 13.150 -23.433 1.00 84.94 272 TRP A C 1
ATOM 2133 O O . TRP A 1 272 ? 8.281 12.358 -22.789 1.00 84.94 272 TRP A O 1
ATOM 2143 N N . ASN A 1 273 ? 8.641 13.606 -24.643 1.00 90.44 273 ASN A N 1
ATOM 2144 C CA . ASN A 1 273 ? 7.423 13.278 -25.373 1.00 90.44 273 ASN A CA 1
ATOM 2145 C C . ASN A 1 273 ? 7.481 11.829 -25.881 1.00 90.44 273 ASN A C 1
ATOM 2147 O O . ASN A 1 273 ? 7.670 11.555 -27.060 1.00 90.44 273 ASN A O 1
ATOM 2151 N N . THR A 1 274 ? 7.445 10.899 -24.932 1.00 91.50 274 THR A N 1
ATOM 2152 C CA . THR A 1 274 ? 7.801 9.490 -25.067 1.00 91.50 274 THR A CA 1
ATOM 2153 C C . THR A 1 274 ? 7.044 8.656 -24.025 1.00 91.50 274 THR A C 1
ATOM 2155 O O . THR A 1 274 ? 6.493 9.203 -23.060 1.00 91.50 274 THR A O 1
ATOM 2158 N N . PRO A 1 275 ? 7.036 7.320 -24.161 1.00 95.19 275 PRO A N 1
ATOM 2159 C CA . PRO A 1 275 ? 6.431 6.431 -23.179 1.00 95.19 275 PRO A CA 1
ATOM 2160 C C . PRO A 1 275 ? 7.028 6.588 -21.779 1.00 95.19 275 PRO A C 1
ATOM 2162 O O . PRO A 1 275 ? 8.203 6.921 -21.594 1.00 95.19 275 PRO A O 1
ATOM 2165 N N . THR A 1 276 ? 6.203 6.286 -20.788 1.00 93.25 276 THR A N 1
ATOM 2166 C CA . THR A 1 276 ? 6.485 6.396 -19.360 1.00 93.25 276 THR A CA 1
ATOM 2167 C C . THR A 1 276 ? 5.915 5.174 -18.645 1.00 93.25 276 THR A C 1
ATOM 2169 O O . THR A 1 276 ? 4.783 4.763 -18.898 1.00 93.25 276 THR A O 1
ATOM 2172 N N . THR A 1 277 ? 6.692 4.581 -17.741 1.00 94.56 277 THR A N 1
ATOM 2173 C CA . THR A 1 277 ? 6.240 3.469 -16.893 1.00 94.56 277 THR A CA 1
ATOM 2174 C C . THR A 1 277 ? 5.697 3.991 -15.571 1.00 94.56 277 THR A C 1
ATOM 2176 O O . THR A 1 277 ? 6.340 4.837 -14.941 1.00 94.56 277 THR A O 1
ATOM 2179 N N . VAL A 1 278 ? 4.588 3.417 -15.109 1.00 92.00 278 VAL A N 1
ATOM 2180 C CA . VAL A 1 278 ? 3.990 3.693 -13.798 1.00 92.00 278 VAL A CA 1
ATOM 2181 C C . VAL A 1 278 ? 3.926 2.394 -13.005 1.00 92.00 278 VAL A C 1
ATOM 2183 O O . VAL A 1 278 ? 3.283 1.438 -13.437 1.00 92.00 278 VAL A O 1
ATOM 2186 N N . VAL A 1 279 ? 4.573 2.355 -11.839 1.00 92.19 279 VAL A N 1
ATOM 2187 C CA . VAL A 1 279 ? 4.417 1.258 -10.870 1.00 92.19 279 VAL A CA 1
ATOM 2188 C C . VAL A 1 279 ? 3.598 1.763 -9.696 1.00 92.19 279 VAL A C 1
ATOM 2190 O O . VAL A 1 279 ? 3.936 2.794 -9.115 1.00 92.19 279 VAL A O 1
ATOM 2193 N N . PHE A 1 280 ? 2.535 1.045 -9.345 1.00 87.06 280 PHE A N 1
ATOM 2194 C CA . PHE A 1 280 ? 1.545 1.463 -8.349 1.00 87.06 280 PHE A CA 1
ATOM 2195 C C . PHE A 1 280 ? 0.935 0.265 -7.606 1.00 87.06 280 PHE A C 1
ATOM 2197 O O . PHE A 1 280 ? 1.112 -0.881 -8.013 1.00 87.06 280 PHE A O 1
ATOM 2204 N N . THR A 1 281 ? 0.209 0.519 -6.518 1.00 82.38 281 THR A N 1
ATOM 2205 C CA . THR A 1 281 ? -0.762 -0.417 -5.925 1.00 82.38 281 THR A CA 1
ATOM 2206 C C . THR A 1 281 ? -2.170 0.119 -6.153 1.00 82.38 281 THR A C 1
ATOM 2208 O O . THR A 1 281 ? -2.389 1.327 -6.045 1.00 82.38 281 THR A O 1
ATOM 2211 N N . SER A 1 282 ? -3.127 -0.768 -6.418 1.00 77.56 282 SER A N 1
ATOM 2212 C CA . SER A 1 282 ? -4.556 -0.479 -6.290 1.00 77.56 282 SER A CA 1
ATOM 2213 C C . SER A 1 282 ? -5.355 -1.736 -5.950 1.00 77.56 282 SER A C 1
ATOM 2215 O O . SER A 1 282 ? -4.787 -2.824 -5.852 1.00 77.56 282 SER A O 1
ATOM 2217 N N . VAL A 1 283 ? -6.659 -1.584 -5.714 1.00 71.31 283 VAL A N 1
ATOM 2218 C CA . VAL A 1 283 ? -7.552 -2.700 -5.356 1.00 71.31 283 VAL A CA 1
ATOM 2219 C C . VAL A 1 283 ? -7.871 -3.643 -6.525 1.00 71.31 283 VAL A C 1
ATOM 2221 O O . VAL A 1 283 ? -8.158 -4.811 -6.280 1.00 71.31 283 VAL A O 1
ATOM 2224 N N . ASP A 1 284 ? -7.817 -3.159 -7.770 1.00 69.62 284 ASP A N 1
ATOM 2225 C CA . ASP A 1 284 ? -8.277 -3.868 -8.977 1.00 69.62 284 ASP A CA 1
ATOM 2226 C C . ASP A 1 284 ? -7.274 -3.821 -10.155 1.00 69.62 284 ASP A C 1
ATOM 2228 O O . ASP A 1 284 ? -7.564 -4.326 -11.238 1.00 69.62 284 ASP A O 1
ATOM 2232 N N . GLY A 1 285 ? -6.099 -3.203 -9.980 1.00 78.44 285 GLY A N 1
ATOM 2233 C CA . GLY A 1 285 ? -5.152 -2.926 -11.070 1.00 78.44 285 GLY A CA 1
ATOM 2234 C C . GLY A 1 285 ? -5.537 -1.733 -11.961 1.00 78.44 285 GLY A C 1
ATOM 2235 O O . GLY A 1 285 ? -4.854 -1.449 -12.948 1.00 78.44 285 GLY A O 1
ATOM 2236 N N . GLY A 1 286 ? -6.612 -1.016 -11.631 1.00 77.75 286 GLY A N 1
ATOM 2237 C CA . GLY A 1 286 ? -7.014 0.246 -12.239 1.00 77.75 286 GLY A CA 1
ATOM 2238 C C . GLY A 1 286 ? -6.247 1.446 -11.678 1.00 77.75 286 GLY A C 1
ATOM 2239 O O . GLY A 1 286 ? -5.735 1.415 -10.555 1.00 77.75 286 GLY A O 1
ATOM 2240 N N . LEU A 1 287 ? -6.182 2.516 -12.476 1.00 75.31 287 LEU A N 1
ATOM 2241 C CA . LEU A 1 287 ? -5.694 3.830 -12.057 1.00 75.31 287 LEU A CA 1
ATOM 2242 C C . LEU A 1 287 ? -6.883 4.708 -11.641 1.00 75.31 287 LEU A C 1
ATOM 2244 O O . LEU A 1 287 ? -7.951 4.669 -12.260 1.00 75.31 287 LEU A O 1
ATOM 2248 N N . TYR A 1 288 ? -6.679 5.526 -10.613 1.00 69.19 288 TYR A N 1
ATOM 2249 C CA . TYR A 1 288 ? -7.709 6.367 -10.000 1.00 69.19 288 TYR A CA 1
ATOM 2250 C C . TYR A 1 288 ? -7.214 7.805 -9.853 1.00 69.19 288 TYR A C 1
ATOM 2252 O O . TYR A 1 288 ? -6.014 8.038 -9.714 1.00 69.19 288 TYR A O 1
ATOM 2260 N N . LYS A 1 289 ? -8.138 8.774 -9.831 1.00 58.62 289 LYS A N 1
ATOM 2261 C CA . LYS A 1 289 ? -7.802 10.156 -9.459 1.00 58.62 289 LYS A CA 1
ATOM 2262 C C . LYS A 1 289 ? -7.363 10.200 -7.989 1.00 58.62 289 LYS A C 1
ATOM 2264 O O . LYS A 1 289 ? -8.104 9.696 -7.146 1.00 58.62 289 LYS A O 1
ATOM 2269 N N . PRO A 1 290 ? -6.229 10.832 -7.642 1.00 49.50 290 PRO A N 1
ATOM 2270 C CA . PRO A 1 290 ? -5.808 10.970 -6.243 1.00 49.50 290 PRO A CA 1
ATOM 2271 C C . PRO A 1 290 ? -6.612 12.002 -5.439 1.00 49.50 290 PRO A C 1
ATOM 2273 O O . PRO A 1 290 ? -6.108 13.048 -5.037 1.00 49.50 290 PRO A O 1
ATOM 2276 N N . THR A 1 291 ? -7.870 11.679 -5.154 1.00 48.47 291 THR A N 1
ATOM 2277 C CA . THR A 1 291 ? -8.716 12.400 -4.196 1.00 48.47 291 THR A CA 1
ATOM 2278 C C . THR A 1 291 ? -8.598 11.769 -2.809 1.00 48.47 291 THR A C 1
ATOM 2280 O O . THR A 1 291 ? -8.923 10.596 -2.662 1.00 48.47 291 THR A O 1
ATOM 2283 N N . THR A 1 292 ? -8.131 12.560 -1.832 1.00 39.25 292 THR A N 1
ATOM 2284 C CA . THR A 1 292 ? -8.183 12.448 -0.344 1.00 39.25 292 THR A CA 1
ATOM 2285 C C . THR A 1 292 ? -8.062 11.094 0.391 1.00 39.25 292 THR A C 1
ATOM 2287 O O . THR A 1 292 ? -7.399 11.065 1.429 1.00 39.25 292 THR A O 1
ATOM 2290 N N . SER A 1 293 ? -8.623 9.987 -0.092 1.00 39.56 293 SER A N 1
ATOM 2291 C CA . SER A 1 293 ? -8.603 8.658 0.539 1.00 39.56 293 SER A CA 1
ATOM 2292 C C . SER A 1 293 ? -7.420 7.819 0.038 1.00 39.56 293 SER A C 1
ATOM 2294 O O . SER A 1 293 ? -7.495 7.135 -0.980 1.00 39.56 293 SER A O 1
ATOM 2296 N N . LYS A 1 294 ? -6.305 7.849 0.778 1.00 49.66 294 LYS A N 1
ATOM 2297 C CA . LYS A 1 294 ? -4.966 7.334 0.392 1.00 49.66 294 LYS A CA 1
ATOM 2298 C C . LYS A 1 294 ? -4.833 5.804 0.242 1.00 49.66 294 LYS A C 1
ATOM 2300 O O . LYS A 1 294 ? -3.717 5.300 0.132 1.00 49.66 294 LYS A O 1
ATOM 2305 N N . ASN A 1 295 ? -5.941 5.066 0.265 1.00 52.31 295 ASN A N 1
ATOM 2306 C CA . ASN A 1 295 ? -5.960 3.629 0.564 1.00 52.31 295 ASN A CA 1
ATOM 2307 C C . ASN A 1 295 ? -6.274 2.742 -0.651 1.00 52.31 295 ASN A C 1
ATOM 2309 O O . ASN A 1 295 ? -6.075 1.533 -0.587 1.00 52.31 295 ASN A O 1
ATOM 2313 N N . LEU A 1 296 ? -6.744 3.339 -1.753 1.00 55.62 296 LEU A N 1
ATOM 2314 C CA . LEU A 1 296 ? -7.210 2.623 -2.948 1.00 55.62 296 LEU A CA 1
ATOM 2315 C C . LEU A 1 296 ? -6.238 2.677 -4.130 1.00 55.62 296 LEU A C 1
ATOM 2317 O O . LEU A 1 296 ? -6.257 1.779 -4.965 1.00 55.62 296 LEU A O 1
ATOM 2321 N N . TYR A 1 297 ? -5.398 3.711 -4.203 1.00 71.06 297 TYR A N 1
ATOM 2322 C CA . TYR A 1 297 ? -4.409 3.909 -5.259 1.00 71.06 297 TYR A CA 1
ATOM 2323 C C . TYR A 1 297 ? -3.181 4.623 -4.697 1.00 71.06 297 TYR A C 1
ATOM 2325 O O . TYR A 1 297 ? -3.306 5.630 -3.995 1.00 71.06 297 TYR A O 1
ATOM 2333 N N . LYS A 1 298 ? -1.988 4.115 -5.013 1.00 76.12 298 LYS A N 1
ATOM 2334 C CA . LYS A 1 298 ? -0.725 4.777 -4.676 1.00 76.12 298 LYS A CA 1
ATOM 2335 C C . LYS A 1 298 ? 0.365 4.425 -5.673 1.00 76.12 298 LYS A C 1
ATOM 2337 O O . LYS A 1 298 ? 0.692 3.258 -5.869 1.00 76.12 298 LYS A O 1
ATOM 2342 N N . GLU A 1 299 ? 0.984 5.457 -6.222 1.00 81.19 299 GLU A N 1
ATOM 2343 C CA . GLU A 1 299 ? 2.149 5.349 -7.094 1.00 81.19 299 GLU A CA 1
ATOM 2344 C C . GLU A 1 299 ? 3.433 5.138 -6.285 1.00 81.19 299 GLU A C 1
ATOM 2346 O O . GLU A 1 299 ? 3.684 5.794 -5.271 1.00 81.19 299 GLU A O 1
ATOM 2351 N N . TYR A 1 300 ? 4.264 4.217 -6.765 1.00 81.25 300 TYR A N 1
ATOM 2352 C CA . TYR A 1 300 ? 5.606 3.934 -6.260 1.00 81.25 300 TYR A CA 1
ATOM 2353 C C . TYR A 1 300 ? 6.697 4.530 -7.152 1.00 81.25 300 TYR A C 1
ATOM 2355 O O . TYR A 1 300 ? 7.751 4.930 -6.653 1.00 81.25 300 TYR A O 1
ATOM 2363 N N . SER A 1 301 ? 6.460 4.615 -8.465 1.00 86.00 301 SER A N 1
ATOM 2364 C CA . SER A 1 301 ? 7.367 5.291 -9.395 1.00 86.00 301 SER A CA 1
ATOM 2365 C C . SER A 1 301 ? 6.685 5.703 -10.692 1.00 86.00 301 SER A C 1
ATOM 2367 O O . SER A 1 301 ? 5.936 4.910 -11.263 1.00 86.00 301 SER A O 1
ATOM 2369 N N . VAL A 1 302 ? 7.081 6.863 -11.216 1.00 87.19 302 VAL A N 1
ATOM 2370 C CA . VAL A 1 302 ? 6.814 7.302 -12.589 1.00 87.19 302 VAL A CA 1
ATOM 2371 C C . VAL A 1 302 ? 8.170 7.577 -13.246 1.00 87.19 302 VAL A C 1
ATOM 2373 O O . VAL A 1 302 ? 8.938 8.409 -12.754 1.00 87.19 302 VAL A O 1
ATOM 2376 N N . ILE A 1 303 ? 8.512 6.822 -14.295 1.00 87.56 303 ILE A N 1
ATOM 2377 C CA . ILE A 1 303 ? 9.840 6.867 -14.938 1.00 87.56 303 ILE A CA 1
ATOM 2378 C C . ILE A 1 303 ? 9.674 6.958 -16.456 1.00 87.56 303 ILE A C 1
ATOM 2380 O O . ILE A 1 303 ? 9.043 6.099 -17.075 1.00 87.56 303 ILE A O 1
ATOM 2384 N N . ARG A 1 304 ? 10.241 8.009 -17.051 1.00 89.75 304 ARG A N 1
ATOM 2385 C CA . ARG A 1 304 ? 10.160 8.303 -18.490 1.00 89.75 304 ARG A CA 1
ATOM 2386 C C . ARG A 1 304 ? 11.194 7.522 -19.304 1.00 89.75 304 ARG A C 1
ATOM 2388 O O . ARG A 1 304 ? 12.195 7.043 -18.766 1.00 89.75 304 ARG A O 1
ATOM 2395 N N . SER A 1 305 ? 11.000 7.457 -20.623 1.00 90.94 305 SER A N 1
ATOM 2396 C CA . SER A 1 305 ? 11.946 6.803 -21.541 1.00 90.94 305 SER A CA 1
ATOM 2397 C C . SER A 1 305 ? 13.343 7.441 -21.578 1.00 90.94 305 SER A C 1
ATOM 2399 O O . SER A 1 305 ? 14.307 6.729 -21.841 1.00 90.94 305 SER A O 1
ATOM 2401 N N . ASP A 1 306 ? 13.485 8.735 -21.256 1.00 84.88 306 ASP A N 1
ATOM 2402 C CA . ASP A 1 306 ? 14.782 9.430 -21.128 1.00 84.88 306 ASP A CA 1
ATOM 2403 C C . ASP A 1 306 ? 15.523 9.113 -19.804 1.00 84.88 306 ASP A C 1
ATOM 2405 O O . ASP A 1 306 ? 16.512 9.759 -19.440 1.00 84.88 306 ASP A O 1
ATOM 2409 N N . CYS A 1 307 ? 15.043 8.094 -19.079 1.00 85.31 307 CYS A N 1
ATOM 2410 C CA . CYS A 1 307 ? 15.487 7.659 -17.754 1.00 85.31 307 CYS A CA 1
ATOM 2411 C C . CYS A 1 307 ? 15.317 8.725 -16.659 1.00 85.31 307 CYS A C 1
ATOM 2413 O O . CYS A 1 307 ? 15.948 8.621 -15.603 1.00 85.31 307 CYS A O 1
ATOM 2415 N N . PHE A 1 308 ? 14.489 9.748 -16.891 1.00 81.00 308 PHE A N 1
ATOM 2416 C CA . PHE A 1 308 ? 14.124 10.713 -15.863 1.00 81.00 308 PHE A CA 1
ATOM 2417 C C . PHE A 1 308 ? 13.115 10.097 -14.885 1.00 81.00 308 PHE A C 1
ATOM 2419 O O . PHE A 1 308 ? 12.105 9.514 -15.287 1.00 81.00 308 PHE A O 1
ATOM 2426 N N . VAL A 1 309 ? 13.404 10.229 -13.590 1.00 80.75 309 VAL A N 1
ATOM 2427 C CA . VAL A 1 309 ? 12.533 9.793 -12.494 1.00 80.75 309 VAL A CA 1
ATOM 2428 C C . VAL A 1 309 ? 11.776 11.010 -11.997 1.00 80.75 309 VAL A C 1
ATOM 2430 O O . VAL A 1 309 ? 12.389 11.935 -11.471 1.00 80.75 309 VAL A O 1
ATOM 2433 N N . ILE A 1 310 ? 10.451 10.990 -12.105 1.00 75.56 310 ILE A N 1
ATOM 2434 C CA . ILE A 1 310 ? 9.635 12.087 -11.593 1.00 75.56 310 ILE A CA 1
ATOM 2435 C C . ILE A 1 310 ? 9.585 11.969 -10.069 1.00 75.56 310 ILE A C 1
ATOM 2437 O O . ILE A 1 310 ? 9.129 10.965 -9.515 1.00 75.56 310 ILE A O 1
ATOM 2441 N N . THR A 1 311 ? 10.094 12.992 -9.383 1.00 62.91 311 THR A N 1
ATOM 2442 C CA . THR A 1 311 ? 10.030 13.110 -7.921 1.00 62.91 311 THR A CA 1
ATOM 2443 C C . THR A 1 311 ? 9.172 14.316 -7.550 1.00 62.91 311 THR A C 1
ATO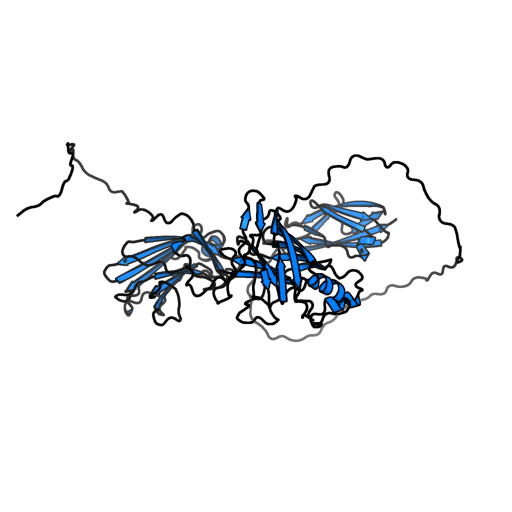M 2445 O O . THR A 1 311 ? 9.127 15.290 -8.290 1.00 62.91 311 THR A O 1
ATOM 2448 N N . GLY A 1 312 ? 8.417 14.224 -6.450 1.00 52.88 312 GLY A N 1
ATOM 2449 C CA . GLY A 1 312 ? 7.252 15.086 -6.189 1.00 52.88 312 GLY A CA 1
ATOM 2450 C C . GLY A 1 312 ? 7.544 16.548 -5.815 1.00 52.88 312 GLY A C 1
ATOM 2451 O O . GLY A 1 312 ? 7.246 16.955 -4.687 1.00 52.88 312 GLY A O 1
ATOM 2452 N N . ALA A 1 313 ? 8.085 17.321 -6.756 1.00 36.62 313 ALA A N 1
ATOM 2453 C CA . ALA A 1 313 ? 8.192 18.779 -6.728 1.00 36.62 313 ALA A CA 1
ATOM 2454 C C . ALA A 1 313 ? 7.634 19.420 -8.016 1.00 36.62 313 ALA A C 1
ATOM 2456 O O . ALA A 1 313 ? 6.953 20.443 -7.931 1.00 36.62 313 ALA A O 1
ATOM 2457 N N . ASP A 1 314 ? 7.840 18.792 -9.175 1.00 38.62 314 ASP A N 1
ATOM 2458 C CA . ASP A 1 314 ? 7.582 19.419 -10.475 1.00 38.62 314 ASP A CA 1
ATOM 2459 C C . ASP A 1 314 ? 6.155 19.167 -10.986 1.00 38.62 314 ASP A C 1
ATOM 2461 O O . ASP A 1 314 ? 5.832 18.158 -11.611 1.00 38.62 314 ASP A O 1
ATOM 2465 N N . THR A 1 315 ? 5.294 20.143 -10.680 1.00 38.03 315 THR A N 1
ATOM 2466 C CA . THR A 1 315 ? 3.962 20.389 -11.268 1.00 38.03 315 THR A CA 1
ATOM 2467 C C . THR A 1 315 ? 3.021 19.184 -11.363 1.00 38.03 315 THR A C 1
ATOM 2469 O O . THR A 1 315 ? 2.697 18.675 -12.434 1.00 38.03 315 THR A O 1
ATOM 2472 N N . VAL A 1 316 ? 2.475 18.817 -10.204 1.00 37.66 316 VAL A N 1
ATOM 2473 C CA . VAL A 1 316 ? 1.223 18.061 -10.096 1.00 37.66 316 VAL A CA 1
ATOM 2474 C C . VAL A 1 316 ? 0.063 18.995 -10.451 1.00 37.66 316 VAL A C 1
ATOM 2476 O O . VAL A 1 316 ? -0.199 19.935 -9.703 1.00 37.66 316 VAL A O 1
ATOM 2479 N N . ASN A 1 317 ? -0.637 18.758 -11.562 1.00 35.97 317 ASN A N 1
ATOM 2480 C CA . ASN A 1 317 ? -1.948 19.371 -11.785 1.00 35.97 317 ASN A CA 1
ATOM 2481 C C . ASN A 1 317 ? -3.029 18.496 -11.121 1.00 35.97 317 ASN A C 1
ATOM 2483 O O . ASN A 1 317 ? -2.843 17.287 -10.984 1.00 35.97 317 ASN A O 1
ATOM 2487 N N . GLU A 1 318 ? -4.167 19.065 -10.722 1.00 38.69 318 GLU A N 1
ATOM 2488 C CA . GLU A 1 318 ? -5.201 18.346 -9.945 1.00 38.69 318 GLU A CA 1
ATOM 2489 C C . GLU A 1 318 ? -5.830 17.164 -10.714 1.00 38.69 318 GLU A C 1
ATOM 2491 O O . GLU A 1 318 ? -6.420 16.256 -10.130 1.00 38.69 318 GLU A O 1
ATOM 2496 N N . THR A 1 319 ? -5.656 17.135 -12.038 1.00 38.31 319 THR A N 1
ATOM 2497 C CA . THR A 1 319 ? -6.045 16.030 -12.929 1.00 38.31 319 THR A CA 1
ATOM 2498 C C . THR A 1 319 ? -5.032 14.879 -12.961 1.00 38.31 319 THR A C 1
ATOM 2500 O O . THR A 1 319 ? -5.415 13.741 -13.219 1.00 38.31 319 THR A O 1
ATOM 2503 N N . SER A 1 320 ? -3.754 15.168 -12.706 1.00 43.81 320 SER A N 1
ATOM 2504 C CA . SER A 1 320 ? -2.605 14.263 -12.833 1.00 43.81 320 SER A CA 1
ATOM 2505 C C . SER A 1 320 ? -1.981 14.017 -11.459 1.00 43.81 320 SER A C 1
ATOM 2507 O O . SER A 1 320 ? -0.807 14.324 -11.227 1.00 43.81 320 SER A O 1
ATOM 2509 N N . GLY A 1 321 ? -2.800 13.585 -10.500 1.00 46.22 321 GLY A N 1
ATOM 2510 C CA . GLY A 1 321 ? -2.354 13.476 -9.118 1.00 46.22 321 GLY A CA 1
ATOM 2511 C C . GLY A 1 321 ? -1.153 12.538 -9.005 1.00 46.22 321 GLY A C 1
ATOM 2512 O O . GLY A 1 321 ? -1.216 11.390 -9.425 1.00 46.22 321 GLY A O 1
ATOM 2513 N N . SER A 1 322 ? -0.074 13.024 -8.401 1.00 40.25 322 SER A N 1
ATOM 2514 C CA . SER A 1 322 ? 1.047 12.193 -7.978 1.00 40.25 322 SER A CA 1
ATOM 2515 C C . SER A 1 322 ? 1.379 12.516 -6.527 1.00 40.25 322 SER A C 1
ATOM 2517 O O . SER A 1 322 ? 1.273 13.658 -6.066 1.00 40.25 322 SER A O 1
ATOM 2519 N N . LEU A 1 323 ? 1.729 11.481 -5.767 1.00 40.34 323 LEU A N 1
ATOM 2520 C CA . LEU A 1 323 ? 2.081 11.613 -4.359 1.00 40.34 323 LEU A CA 1
ATOM 2521 C C . LEU A 1 323 ? 3.602 11.734 -4.208 1.00 40.34 323 LEU A C 1
ATOM 2523 O O . LEU A 1 323 ? 4.371 11.112 -4.939 1.00 40.34 323 LEU A O 1
ATOM 2527 N N . LYS A 1 324 ? 4.060 12.465 -3.187 1.00 41.94 324 LYS A N 1
ATOM 2528 C CA . LYS A 1 324 ? 5.478 12.475 -2.799 1.00 41.94 324 LYS A CA 1
ATOM 2529 C C . LYS A 1 324 ? 5.910 11.067 -2.369 1.00 41.94 324 LYS A C 1
ATOM 2531 O O . LYS A 1 324 ? 5.530 10.606 -1.294 1.00 41.94 324 LYS A O 1
ATOM 2536 N N . THR A 1 325 ? 6.718 10.397 -3.189 1.00 39.41 325 THR A N 1
ATOM 2537 C CA . THR A 1 325 ? 7.206 9.036 -2.928 1.00 39.41 325 THR A CA 1
ATOM 2538 C C . THR A 1 325 ? 8.185 9.005 -1.747 1.00 39.41 325 THR A C 1
ATOM 2540 O O . THR A 1 325 ? 9.346 9.411 -1.834 1.00 39.41 325 THR A O 1
ATOM 2543 N N . THR A 1 326 ? 7.742 8.479 -0.602 1.00 38.34 326 THR A N 1
ATOM 2544 C CA . THR A 1 326 ? 8.628 8.155 0.526 1.00 38.34 326 THR A CA 1
ATOM 2545 C C . THR A 1 326 ? 9.476 6.931 0.187 1.00 38.34 326 THR A C 1
ATOM 2547 O O . THR A 1 326 ? 9.092 5.792 0.436 1.00 38.34 326 THR A O 1
ATOM 2550 N N . GLY A 1 327 ? 10.658 7.184 -0.376 1.00 51.16 327 GLY A N 1
ATOM 2551 C CA . GLY A 1 327 ? 11.569 6.149 -0.863 1.00 51.16 327 GLY A CA 1
ATOM 2552 C C . GLY A 1 327 ? 11.759 6.255 -2.369 1.00 51.16 327 GLY A C 1
ATOM 2553 O O . GLY A 1 327 ? 11.310 5.385 -3.105 1.00 51.16 327 GLY A O 1
ATOM 2554 N N . ILE A 1 328 ? 12.427 7.329 -2.804 1.00 60.47 328 ILE A N 1
ATOM 2555 C CA . ILE A 1 328 ? 12.728 7.615 -4.214 1.00 60.47 328 ILE A CA 1
ATOM 2556 C C . ILE A 1 328 ? 13.278 6.343 -4.896 1.00 60.47 328 ILE A C 1
ATOM 2558 O O . ILE A 1 328 ? 14.255 5.768 -4.391 1.00 60.47 328 ILE A O 1
ATOM 2562 N N . PRO A 1 329 ? 12.678 5.885 -6.013 1.00 65.81 329 PRO A N 1
ATOM 2563 C CA . PRO A 1 329 ? 13.128 4.683 -6.702 1.00 65.81 329 PRO A CA 1
ATOM 2564 C C . PRO A 1 329 ? 14.569 4.874 -7.180 1.00 65.81 329 PRO A C 1
ATOM 2566 O O . PRO A 1 329 ? 14.942 5.911 -7.728 1.00 65.81 329 PRO A O 1
ATOM 2569 N N . THR A 1 330 ? 15.415 3.876 -6.931 1.00 73.00 330 THR A N 1
ATOM 2570 C CA . THR A 1 330 ? 16.843 3.976 -7.249 1.00 73.00 330 THR A CA 1
ATOM 2571 C C . THR A 1 330 ? 17.095 3.418 -8.642 1.00 73.00 330 THR A C 1
ATOM 2573 O O . THR A 1 330 ? 17.004 2.208 -8.840 1.00 73.00 330 THR A O 1
ATOM 2576 N N . VAL A 1 331 ? 17.450 4.282 -9.593 1.00 73.25 331 VAL A N 1
ATOM 2577 C CA . VAL A 1 331 ? 17.980 3.861 -10.897 1.00 73.25 331 VAL A CA 1
ATOM 2578 C C . VAL A 1 331 ? 19.443 3.449 -10.711 1.00 73.25 331 VAL A C 1
ATOM 2580 O O . VAL A 1 331 ? 20.310 4.281 -10.449 1.00 73.25 331 VAL A O 1
ATOM 2583 N N . GLU A 1 332 ? 19.721 2.146 -10.782 1.00 66.06 332 GLU A N 1
ATOM 2584 C CA . GLU A 1 332 ? 21.061 1.587 -10.539 1.00 66.06 332 GLU A CA 1
ATOM 2585 C C . GLU A 1 332 ? 21.967 1.663 -11.777 1.00 66.06 332 GLU A C 1
ATOM 2587 O O . GLU A 1 332 ? 23.194 1.740 -11.658 1.00 66.06 332 GLU A O 1
ATOM 2592 N N . THR A 1 333 ? 21.362 1.673 -12.965 1.00 69.62 333 THR A N 1
ATOM 2593 C CA . THR A 1 333 ? 22.023 1.828 -14.263 1.00 69.62 333 THR A CA 1
ATOM 2594 C C . THR A 1 333 ? 21.174 2.731 -15.154 1.00 69.62 333 THR A C 1
ATOM 2596 O O . THR A 1 333 ? 19.979 2.498 -15.296 1.00 69.62 333 THR A O 1
ATOM 2599 N N . LYS A 1 334 ? 21.800 3.747 -15.761 1.00 74.38 334 LYS A N 1
ATOM 2600 C CA . LYS A 1 334 ? 21.257 4.556 -16.863 1.00 74.38 334 LYS A CA 1
ATOM 2601 C C . LYS A 1 334 ? 22.152 4.325 -18.078 1.00 74.38 334 LYS A C 1
ATOM 2603 O O . LYS A 1 334 ? 23.369 4.514 -17.981 1.00 74.38 334 LYS A O 1
ATOM 2608 N N . ALA A 1 335 ? 21.570 3.867 -19.180 1.00 72.75 335 ALA A N 1
ATOM 2609 C CA . ALA A 1 335 ? 22.212 3.884 -20.486 1.00 72.75 335 ALA A CA 1
ATOM 2610 C C . ALA A 1 335 ? 22.049 5.278 -21.115 1.00 72.75 335 ALA A C 1
ATOM 2612 O O . ALA A 1 335 ? 21.077 5.983 -20.846 1.00 72.75 335 ALA A O 1
ATOM 2613 N N . TYR A 1 336 ? 23.034 5.672 -21.914 1.00 71.00 336 TYR A N 1
ATOM 2614 C CA . TYR A 1 336 ? 23.116 6.966 -22.595 1.00 71.00 336 TYR A CA 1
ATOM 2615 C C . TYR A 1 336 ? 23.196 6.720 -24.104 1.00 71.00 336 TYR A C 1
ATOM 2617 O O . TYR A 1 336 ? 23.539 5.598 -24.480 1.00 71.00 336 TYR A O 1
ATOM 2625 N N . PRO A 1 337 ? 22.953 7.738 -24.952 1.00 67.38 337 PRO A N 1
ATOM 2626 C CA . PRO A 1 337 ? 23.140 7.608 -26.391 1.00 67.38 337 PRO A CA 1
ATOM 2627 C C . PRO A 1 337 ? 24.543 7.087 -26.715 1.00 67.38 337 PRO A C 1
ATOM 2629 O O . PRO A 1 337 ? 25.524 7.458 -26.052 1.00 67.38 337 PRO A O 1
ATOM 2632 N N . ASP A 1 338 ? 24.641 6.216 -27.718 1.00 66.31 338 ASP A N 1
ATOM 2633 C CA . ASP A 1 338 ? 25.930 5.682 -28.147 1.00 66.31 338 ASP A CA 1
ATOM 2634 C C . ASP A 1 338 ? 26.857 6.822 -28.590 1.00 66.31 338 ASP A C 1
ATOM 2636 O O . ASP A 1 338 ? 26.458 7.755 -29.281 1.00 66.31 338 ASP A O 1
ATOM 2640 N N . GLY A 1 339 ? 28.108 6.768 -28.129 1.00 65.38 339 GLY A N 1
ATOM 2641 C CA . GLY A 1 339 ? 29.097 7.829 -28.336 1.00 65.38 339 GLY A CA 1
ATOM 2642 C C . GLY A 1 339 ? 29.110 8.946 -27.281 1.00 65.38 339 GLY A C 1
ATOM 2643 O O . GLY A 1 339 ? 30.124 9.636 -27.193 1.00 65.38 339 GLY A O 1
ATOM 2644 N N . ALA A 1 340 ? 28.084 9.082 -26.427 1.00 67.50 340 ALA A N 1
ATOM 2645 C CA . ALA A 1 340 ? 27.963 10.225 -25.513 1.00 67.50 340 ALA A CA 1
ATOM 2646 C C . ALA A 1 340 ? 29.198 10.428 -24.605 1.00 67.50 340 ALA A C 1
ATOM 2648 O O . ALA A 1 340 ? 29.592 9.542 -23.830 1.00 67.50 340 ALA A O 1
ATOM 2649 N N . ASN A 1 341 ? 29.796 11.615 -24.663 1.00 74.19 341 ASN A N 1
ATOM 2650 C CA . ASN A 1 341 ? 30.968 12.018 -23.893 1.00 74.19 341 ASN A CA 1
ATOM 2651 C C . ASN A 1 341 ? 30.607 12.412 -22.439 1.00 74.19 341 ASN A C 1
ATOM 2653 O O . ASN A 1 341 ? 29.466 12.273 -21.997 1.00 74.19 341 ASN A O 1
ATOM 2657 N N . ALA A 1 342 ? 31.595 12.815 -21.632 1.00 76.12 342 ALA A N 1
ATOM 2658 C CA . ALA A 1 342 ? 31.379 13.087 -20.205 1.00 76.12 342 ALA A CA 1
ATOM 2659 C C . ALA A 1 342 ? 30.529 14.344 -19.934 1.00 76.12 342 ALA A C 1
ATOM 2661 O O . ALA A 1 342 ? 29.733 14.341 -18.994 1.00 76.12 342 ALA A O 1
ATOM 2662 N N . ASP A 1 343 ? 30.678 15.382 -20.755 1.00 66.75 343 ASP A N 1
ATOM 2663 C CA . ASP A 1 343 ? 29.941 16.639 -20.624 1.00 66.75 343 ASP A CA 1
ATOM 2664 C C . ASP A 1 343 ? 28.547 16.529 -21.255 1.00 66.75 343 ASP A C 1
ATOM 2666 O O . ASP A 1 343 ? 27.579 17.016 -20.679 1.00 66.75 343 ASP A O 1
ATOM 2670 N N . GLU A 1 344 ? 28.406 15.772 -22.347 1.00 66.56 344 GLU A N 1
ATOM 2671 C CA . GLU A 1 344 ? 27.102 15.369 -22.896 1.00 66.56 344 GLU A CA 1
ATOM 2672 C C . GLU A 1 344 ? 26.289 14.572 -21.876 1.00 66.56 344 GLU A C 1
ATOM 2674 O O . GLU A 1 344 ? 25.131 14.893 -21.641 1.00 66.56 344 GLU A O 1
ATOM 2679 N N . LYS A 1 345 ? 26.893 13.590 -21.193 1.00 72.38 345 LYS A N 1
ATOM 2680 C CA . LYS A 1 345 ? 26.231 12.840 -20.107 1.00 72.38 345 LYS A CA 1
ATOM 2681 C C . LYS A 1 345 ? 25.769 13.752 -18.973 1.00 72.38 345 LYS A C 1
ATOM 2683 O O . LYS A 1 345 ? 24.660 13.596 -18.477 1.00 72.38 345 LYS A O 1
ATOM 2688 N N . LYS A 1 346 ? 26.586 14.742 -18.610 1.00 69.94 346 LYS A N 1
ATOM 2689 C CA . LYS A 1 346 ? 26.240 15.748 -17.601 1.00 69.94 346 LYS A CA 1
ATOM 2690 C C . LYS A 1 346 ? 25.102 16.674 -18.060 1.00 69.94 346 LYS A C 1
ATOM 2692 O O . LYS A 1 346 ? 24.262 17.013 -17.241 1.00 69.94 346 LYS A O 1
ATOM 2697 N N . ALA A 1 347 ? 25.055 17.051 -19.338 1.00 62.34 347 ALA A N 1
ATOM 2698 C CA . ALA A 1 347 ? 23.978 17.857 -19.923 1.00 62.34 347 ALA A CA 1
ATOM 2699 C C . ALA A 1 347 ? 22.686 17.054 -20.186 1.00 62.34 347 ALA A C 1
ATOM 2701 O O . ALA A 1 347 ? 21.602 17.626 -20.212 1.00 62.34 347 ALA A O 1
ATOM 2702 N N . ILE A 1 348 ? 22.798 15.734 -20.365 1.00 61.28 348 ILE A N 1
ATOM 2703 C CA . ILE A 1 348 ? 21.693 14.762 -20.419 1.00 61.28 348 ILE A CA 1
ATOM 2704 C C . ILE A 1 348 ? 21.054 14.566 -19.034 1.00 61.28 348 ILE A C 1
ATOM 2706 O O . ILE A 1 348 ? 19.849 14.328 -18.936 1.00 61.28 348 ILE A O 1
ATOM 2710 N N . ASP A 1 349 ? 21.861 14.645 -17.977 1.00 65.38 349 ASP A N 1
ATOM 2711 C CA . ASP A 1 349 ? 21.415 14.605 -16.582 1.00 65.38 349 ASP A CA 1
ATOM 2712 C C . ASP A 1 349 ? 20.972 15.986 -16.046 1.00 65.38 349 ASP A C 1
ATOM 2714 O O . ASP A 1 349 ? 20.486 16.059 -14.919 1.00 65.38 349 ASP A O 1
ATOM 2718 N N . ASP A 1 350 ? 21.108 17.069 -16.827 1.00 66.00 350 ASP A N 1
ATOM 2719 C CA . ASP A 1 350 ? 20.600 18.399 -16.466 1.00 66.00 350 ASP A CA 1
ATOM 2720 C C . ASP A 1 350 ? 19.121 18.537 -16.855 1.00 66.00 350 ASP A C 1
ATOM 2722 O O . ASP A 1 350 ? 18.728 18.535 -18.026 1.00 66.00 350 ASP A O 1
ATOM 2726 N N . GLU A 1 351 ? 18.291 18.648 -15.829 1.00 58.22 351 GLU A N 1
ATOM 2727 C CA . GLU A 1 351 ? 16.838 18.724 -15.912 1.00 58.22 351 GLU A CA 1
ATOM 2728 C C . GLU A 1 351 ? 16.343 19.948 -16.698 1.00 58.22 351 GLU A C 1
ATOM 2730 O O . GLU A 1 351 ? 15.388 19.841 -17.467 1.00 58.22 351 GLU A O 1
ATOM 2735 N N . ASN A 1 352 ? 17.053 21.077 -16.598 1.00 59.03 352 ASN A N 1
ATOM 2736 C CA . ASN A 1 352 ? 16.644 22.361 -17.180 1.00 59.03 352 ASN A CA 1
ATOM 2737 C C . ASN A 1 352 ? 16.736 22.400 -18.712 1.00 59.03 352 ASN A C 1
ATOM 2739 O O . ASN A 1 352 ? 16.188 23.296 -19.357 1.00 59.03 352 ASN A O 1
ATOM 2743 N N . ASN A 1 353 ? 17.451 21.452 -19.318 1.00 59.88 353 ASN A N 1
ATOM 2744 C CA . ASN A 1 353 ? 17.707 21.439 -20.750 1.00 59.88 353 ASN A CA 1
ATOM 2745 C C . ASN A 1 353 ? 16.526 20.826 -21.517 1.00 59.88 353 ASN A C 1
ATOM 2747 O O . ASN A 1 353 ? 16.631 19.721 -22.034 1.00 59.88 353 ASN A O 1
ATOM 2751 N N . ALA A 1 354 ? 15.371 21.496 -21.523 1.00 61.38 354 ALA A N 1
ATOM 2752 C CA . ALA A 1 354 ? 14.098 20.951 -22.009 1.00 61.38 354 ALA A CA 1
ATOM 2753 C C . ALA A 1 354 ? 14.130 20.423 -23.459 1.00 61.38 354 ALA A C 1
ATOM 2755 O O . ALA A 1 354 ? 13.526 19.394 -23.778 1.00 61.38 354 ALA A O 1
ATOM 2756 N N . LYS A 1 355 ? 14.853 21.130 -24.330 1.00 68.75 355 LYS A N 1
ATOM 2757 C CA . LYS A 1 355 ? 14.854 20.908 -25.778 1.00 68.75 355 LYS A CA 1
ATOM 2758 C C . LYS A 1 355 ? 15.699 19.707 -26.192 1.00 68.75 355 LYS A C 1
ATOM 2760 O O . LYS A 1 355 ? 16.656 19.326 -25.518 1.00 68.75 355 LYS A O 1
ATOM 2765 N N . ILE A 1 356 ? 15.370 19.130 -27.344 1.00 72.44 356 ILE A N 1
ATOM 2766 C CA . ILE A 1 356 ? 16.212 18.126 -28.003 1.00 72.44 356 ILE A CA 1
ATOM 2767 C C . ILE A 1 356 ? 17.566 18.761 -28.347 1.00 72.44 356 ILE A C 1
ATOM 2769 O O . ILE A 1 356 ? 17.639 19.718 -29.115 1.00 72.44 356 ILE A O 1
ATOM 2773 N N . THR A 1 357 ? 18.641 18.212 -27.786 1.00 75.06 357 THR A N 1
ATOM 2774 C CA . THR A 1 357 ? 20.021 18.526 -28.177 1.00 75.06 357 THR A CA 1
ATOM 2775 C C . THR A 1 357 ? 20.513 17.554 -29.248 1.00 75.06 357 THR A C 1
ATOM 2777 O O . THR A 1 357 ? 19.954 16.468 -29.405 1.00 75.06 357 THR A O 1
ATOM 2780 N N . GLU A 1 358 ? 21.621 17.883 -29.919 1.00 76.75 358 GLU A N 1
ATOM 2781 C CA . GLU A 1 358 ? 22.294 16.979 -30.870 1.00 76.75 358 GLU A CA 1
ATOM 2782 C C . GLU A 1 358 ? 22.566 15.579 -30.287 1.00 76.75 358 GLU A C 1
ATOM 2784 O O . GLU A 1 358 ? 22.406 14.578 -30.978 1.00 76.75 358 GLU A O 1
ATOM 2789 N N . ALA A 1 359 ? 22.885 15.479 -28.990 1.00 74.25 359 ALA A N 1
ATOM 2790 C CA . ALA A 1 359 ? 23.107 14.195 -28.319 1.00 74.25 359 ALA A CA 1
ATOM 2791 C C . ALA A 1 359 ? 21.827 13.344 -28.174 1.00 74.25 359 ALA A C 1
ATOM 2793 O O . ALA A 1 359 ? 21.899 12.117 -28.155 1.00 74.25 359 ALA A O 1
ATOM 2794 N N . TRP A 1 360 ? 20.654 13.978 -28.072 1.00 79.88 360 TRP A N 1
ATOM 2795 C CA . TRP A 1 360 ? 19.357 13.294 -28.002 1.00 79.88 360 TRP A CA 1
ATOM 2796 C C . TRP A 1 360 ? 18.723 13.059 -29.375 1.00 79.88 360 TRP A C 1
ATOM 2798 O O . TRP A 1 360 ? 17.902 12.151 -29.515 1.00 79.88 360 TRP A O 1
ATOM 2808 N N . LYS A 1 361 ? 19.098 13.851 -30.387 1.00 84.50 361 LYS A N 1
ATOM 2809 C CA . LYS A 1 361 ? 18.478 13.847 -31.714 1.00 84.50 361 LYS A CA 1
ATOM 2810 C C . LYS A 1 361 ? 18.384 12.452 -32.362 1.00 84.50 361 LYS A C 1
ATOM 2812 O O . LYS A 1 361 ? 17.268 12.091 -32.724 1.00 84.50 361 LYS A O 1
ATOM 2817 N N . PRO A 1 362 ? 19.441 11.611 -32.426 1.00 87.12 362 PRO A N 1
ATOM 2818 C CA . PRO A 1 362 ? 19.339 10.278 -33.035 1.00 87.12 362 PRO A CA 1
ATOM 2819 C C . PRO A 1 362 ? 18.317 9.365 -32.344 1.00 87.12 362 PRO A C 1
ATOM 2821 O O . PRO A 1 362 ? 17.647 8.562 -32.991 1.00 87.12 362 PRO A O 1
ATOM 2824 N N . TRP A 1 363 ? 18.179 9.490 -31.022 1.00 88.81 363 TRP A N 1
ATOM 2825 C CA . TRP A 1 363 ? 17.230 8.695 -30.251 1.00 88.81 363 TRP A CA 1
ATOM 2826 C C . TRP A 1 363 ? 15.787 9.178 -30.432 1.00 88.81 363 TRP A C 1
ATOM 2828 O O . TRP A 1 363 ? 14.884 8.352 -30.582 1.00 88.81 363 TRP A O 1
ATOM 2838 N N . VAL A 1 364 ? 15.566 10.497 -30.474 1.00 89.12 364 VAL A N 1
ATOM 2839 C CA . VAL A 1 364 ? 14.231 11.063 -30.720 1.00 89.12 364 VAL A CA 1
ATOM 2840 C C . VAL A 1 364 ? 13.788 10.843 -32.165 1.00 89.12 364 VAL A C 1
ATOM 2842 O O . VAL A 1 364 ? 12.646 10.449 -32.379 1.00 89.12 364 VAL A O 1
ATOM 2845 N N . ASP A 1 365 ? 14.674 11.002 -33.150 1.00 90.75 365 ASP A N 1
ATOM 2846 C CA . ASP A 1 365 ? 14.366 10.724 -34.559 1.00 90.75 365 ASP A CA 1
ATOM 2847 C C . ASP A 1 365 ? 13.949 9.250 -34.753 1.00 90.75 365 ASP A C 1
ATOM 2849 O O . ASP A 1 365 ? 12.963 8.968 -35.432 1.00 90.75 365 ASP A O 1
ATOM 2853 N N . ALA A 1 366 ? 14.619 8.304 -34.080 1.00 92.75 366 ALA A N 1
ATOM 2854 C CA . ALA A 1 366 ? 14.217 6.895 -34.077 1.00 92.75 366 ALA A CA 1
ATOM 2855 C C . ALA A 1 366 ? 12.869 6.647 -33.373 1.00 92.75 366 ALA A C 1
ATOM 2857 O O . ALA A 1 366 ? 12.089 5.802 -33.809 1.00 92.75 366 ALA A O 1
ATOM 2858 N N . ASN A 1 367 ? 12.561 7.393 -32.307 1.00 94.38 367 ASN A N 1
ATOM 2859 C CA . ASN A 1 367 ? 11.248 7.341 -31.662 1.00 94.38 367 ASN A CA 1
ATOM 2860 C C . ASN A 1 367 ? 10.144 7.939 -32.553 1.00 94.38 367 ASN A C 1
ATOM 2862 O O . ASN A 1 367 ? 9.030 7.422 -32.541 1.00 94.38 367 ASN A O 1
ATOM 2866 N N . LYS A 1 368 ? 10.431 8.972 -33.356 1.00 94.50 368 LYS A N 1
ATOM 2867 C CA . LYS A 1 368 ? 9.499 9.538 -34.351 1.00 94.50 368 LYS A CA 1
ATOM 2868 C C . LYS A 1 368 ? 9.262 8.595 -35.535 1.00 94.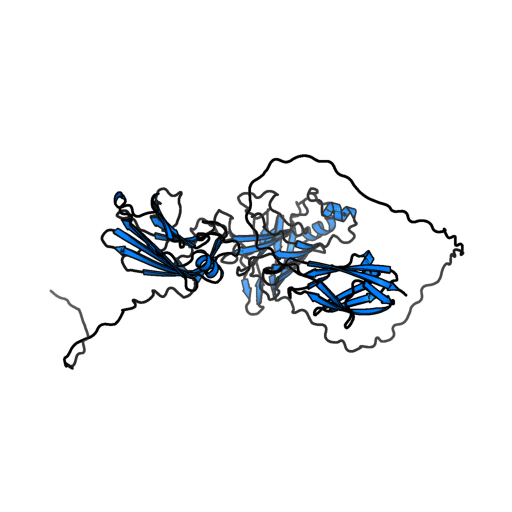50 368 LYS A C 1
ATOM 2870 O O . LYS A 1 368 ? 8.124 8.421 -35.947 1.00 94.50 368 LYS A O 1
ATOM 2875 N N . ALA A 1 369 ? 10.302 7.908 -36.014 1.00 95.00 369 ALA A N 1
ATOM 2876 C CA . ALA A 1 369 ? 10.182 6.861 -37.038 1.00 95.00 369 ALA A CA 1
ATOM 2877 C C . ALA A 1 369 ? 9.432 5.595 -36.554 1.00 95.00 369 ALA A C 1
ATOM 2879 O O . ALA A 1 369 ? 9.018 4.756 -37.359 1.00 95.00 369 ALA A O 1
ATOM 2880 N N . GLY A 1 370 ? 9.254 5.458 -35.239 1.00 95.69 370 GLY A N 1
ATOM 2881 C CA . GLY A 1 370 ? 8.637 4.311 -34.592 1.00 95.69 370 GLY A CA 1
ATOM 2882 C C . GLY A 1 370 ? 9.664 3.231 -34.244 1.00 95.69 370 GLY A C 1
ATOM 2883 O O . GLY A 1 370 ? 10.222 2.596 -35.137 1.00 95.69 370 GLY A O 1
ATOM 2884 N N . THR A 1 371 ? 9.879 2.969 -32.953 1.00 95.62 371 THR A N 1
ATOM 2885 C CA . THR A 1 371 ? 10.913 2.037 -32.466 1.00 95.62 371 THR A CA 1
ATOM 2886 C C . THR A 1 371 ? 10.372 1.016 -31.467 1.00 95.62 371 THR A C 1
ATOM 2888 O O . THR A 1 371 ? 9.350 1.240 -30.821 1.00 95.62 371 THR A O 1
ATOM 2891 N N . GLU A 1 372 ? 11.053 -0.122 -31.345 1.00 97.25 372 GLU A N 1
ATOM 2892 C CA . GLU A 1 372 ? 10.700 -1.177 -30.395 1.00 97.25 372 GLU A CA 1
ATOM 2893 C C . GLU A 1 372 ? 11.274 -0.880 -29.006 1.00 97.25 372 GLU A C 1
ATOM 2895 O O . GLU A 1 372 ? 12.462 -0.588 -28.832 1.00 97.25 372 GLU A O 1
ATOM 2900 N N . VAL A 1 373 ? 10.418 -1.019 -27.999 1.00 97.94 373 VAL A N 1
ATOM 2901 C CA . VAL A 1 373 ? 10.761 -0.924 -26.584 1.00 97.94 373 VAL A CA 1
ATOM 2902 C C . VAL A 1 373 ? 10.614 -2.296 -25.952 1.00 97.94 373 VAL A C 1
ATOM 2904 O O . VAL A 1 373 ? 9.653 -3.024 -26.203 1.00 97.94 373 VAL A O 1
ATOM 2907 N N . THR A 1 374 ? 11.558 -2.655 -25.087 1.00 97.44 374 THR A N 1
ATOM 2908 C CA . THR A 1 374 ? 11.492 -3.890 -24.303 1.00 97.44 374 THR A CA 1
ATOM 2909 C C . THR A 1 374 ? 11.865 -3.642 -22.852 1.00 97.44 374 THR A C 1
ATOM 2911 O O . THR A 1 374 ? 12.584 -2.700 -22.527 1.00 97.44 374 THR A O 1
ATOM 2914 N N . GLY A 1 375 ? 11.401 -4.512 -21.965 1.00 97.25 375 GLY A N 1
ATOM 2915 C CA . GLY A 1 375 ? 11.796 -4.483 -20.567 1.00 97.25 375 GLY A CA 1
ATOM 2916 C C . GLY A 1 375 ? 11.350 -5.723 -19.816 1.00 97.25 375 GLY A C 1
ATOM 2917 O O . GLY A 1 375 ? 10.714 -6.622 -20.370 1.00 97.25 375 GLY A O 1
ATOM 2918 N N . THR A 1 376 ? 11.703 -5.785 -18.540 1.00 97.94 376 THR A N 1
ATOM 2919 C CA . THR A 1 376 ? 11.293 -6.859 -17.632 1.00 97.94 376 THR A CA 1
ATOM 2920 C C . THR A 1 376 ? 10.845 -6.281 -16.308 1.00 97.94 376 THR A C 1
ATOM 2922 O O . THR A 1 376 ? 11.475 -5.355 -15.803 1.00 97.94 376 THR A O 1
ATOM 2925 N N . VAL A 1 377 ? 9.835 -6.879 -15.693 1.00 97.69 377 VAL A N 1
ATOM 2926 C CA . VAL A 1 377 ? 9.384 -6.515 -14.353 1.00 97.69 377 VAL A CA 1
ATOM 2927 C C . VAL A 1 377 ? 9.256 -7.770 -13.491 1.00 97.69 377 VAL A C 1
ATOM 2929 O O . VAL A 1 377 ? 8.831 -8.821 -13.969 1.00 97.69 377 VAL A O 1
ATOM 2932 N N . LYS A 1 378 ? 9.685 -7.683 -12.231 1.00 96.56 378 LYS A N 1
ATOM 2933 C CA . LYS A 1 378 ? 9.494 -8.733 -11.220 1.00 96.56 378 LYS A CA 1
ATOM 2934 C C . LYS A 1 378 ? 9.435 -8.151 -9.818 1.00 96.56 378 LYS A C 1
ATOM 2936 O O . LYS A 1 378 ? 9.996 -7.083 -9.558 1.00 96.56 378 LYS A O 1
ATOM 2941 N N . ARG A 1 379 ? 8.825 -8.891 -8.901 1.00 95.44 379 ARG A N 1
ATOM 2942 C CA . ARG A 1 379 ? 8.820 -8.608 -7.469 1.00 95.44 379 ARG A CA 1
ATOM 2943 C C . ARG A 1 379 ? 9.929 -9.380 -6.754 1.00 95.44 379 ARG A C 1
ATOM 2945 O O . ARG A 1 379 ? 10.133 -10.563 -6.990 1.00 95.44 379 ARG A O 1
ATOM 2952 N N . GLU A 1 380 ? 10.629 -8.713 -5.844 1.00 93.19 380 GLU A N 1
ATOM 2953 C CA . GLU A 1 380 ? 11.586 -9.318 -4.913 1.00 93.19 380 GLU A CA 1
ATOM 2954 C C . GLU A 1 380 ? 11.238 -8.875 -3.480 1.00 93.19 380 GLU A C 1
ATOM 2956 O O . GLU A 1 380 ? 11.820 -7.935 -2.929 1.00 93.19 380 GLU A O 1
ATOM 2961 N N . GLY A 1 381 ? 10.237 -9.528 -2.878 1.00 89.31 381 GLY A N 1
ATOM 2962 C CA . GLY A 1 381 ? 9.705 -9.172 -1.558 1.00 89.31 381 GLY A CA 1
ATOM 2963 C C . GLY A 1 381 ? 9.022 -7.798 -1.548 1.00 89.31 381 GLY A C 1
ATOM 2964 O O . GLY A 1 381 ? 8.008 -7.589 -2.214 1.00 89.31 381 GLY A O 1
ATOM 2965 N N . ASN A 1 382 ? 9.582 -6.840 -0.802 1.00 87.50 382 ASN A N 1
ATOM 2966 C CA . ASN A 1 382 ? 9.084 -5.459 -0.707 1.00 87.50 382 ASN A CA 1
ATOM 2967 C C . ASN A 1 382 ? 9.681 -4.513 -1.770 1.00 87.50 382 ASN A C 1
ATOM 2969 O O . ASN A 1 382 ? 9.870 -3.315 -1.539 1.00 87.50 382 ASN A O 1
ATOM 2973 N N . LYS A 1 383 ? 10.035 -5.062 -2.936 1.00 89.62 383 LYS A N 1
ATOM 2974 C CA . LYS A 1 383 ? 10.613 -4.320 -4.058 1.00 89.62 383 LYS A CA 1
ATOM 2975 C C . LYS A 1 383 ? 10.091 -4.819 -5.391 1.00 89.62 383 LYS A C 1
ATOM 2977 O O . LYS A 1 383 ? 9.879 -6.016 -5.559 1.00 89.62 383 LYS A O 1
ATOM 2982 N N . VAL A 1 384 ? 10.005 -3.911 -6.350 1.00 93.94 384 VAL A N 1
ATOM 2983 C CA . VAL A 1 384 ? 9.909 -4.210 -7.777 1.00 93.94 384 VAL A CA 1
ATOM 2984 C C . VAL A 1 384 ? 11.260 -3.913 -8.424 1.00 93.94 384 VAL A C 1
ATOM 2986 O O . VAL A 1 384 ? 11.871 -2.875 -8.157 1.00 93.94 384 VAL A O 1
ATOM 2989 N N . ILE A 1 385 ? 11.727 -4.833 -9.265 1.00 94.00 385 ILE A N 1
ATOM 2990 C CA . ILE A 1 385 ? 12.867 -4.636 -10.160 1.00 94.00 385 ILE A CA 1
ATOM 2991 C C . ILE A 1 385 ? 12.302 -4.453 -11.566 1.00 94.00 385 ILE A C 1
ATOM 2993 O O . ILE A 1 385 ? 11.723 -5.385 -12.124 1.00 94.00 385 ILE A O 1
ATOM 2997 N N . LEU A 1 386 ? 12.462 -3.252 -12.116 1.00 95.75 386 LEU A N 1
ATOM 2998 C CA . LEU A 1 386 ? 11.993 -2.870 -13.446 1.00 95.75 386 LEU A CA 1
ATOM 2999 C C . LEU A 1 386 ? 13.197 -2.582 -14.347 1.00 95.75 386 LEU A C 1
ATOM 3001 O O . LEU A 1 386 ? 14.039 -1.754 -14.004 1.00 95.75 386 LEU A O 1
ATOM 3005 N N . THR A 1 387 ? 13.274 -3.239 -15.502 1.00 95.69 387 THR A N 1
ATOM 3006 C CA . THR A 1 387 ? 14.190 -2.875 -16.589 1.00 95.69 387 THR A CA 1
ATOM 3007 C C . THR A 1 387 ? 13.404 -2.304 -17.760 1.00 95.69 387 THR A C 1
ATOM 3009 O O . THR A 1 387 ? 12.270 -2.713 -18.009 1.00 95.69 387 THR A O 1
ATOM 3012 N N . TYR A 1 388 ? 14.011 -1.361 -18.471 1.00 95.50 388 TYR A N 1
ATOM 3013 C CA . TYR A 1 388 ? 13.425 -0.678 -19.619 1.00 95.50 388 TYR A CA 1
ATOM 3014 C C . TYR A 1 388 ? 14.523 -0.353 -20.631 1.00 95.50 388 TYR A C 1
ATOM 3016 O O . TYR A 1 388 ? 15.602 0.086 -20.231 1.00 95.50 388 TYR A O 1
ATOM 3024 N N . LEU A 1 389 ? 14.255 -0.555 -21.920 1.00 93.94 389 LEU A N 1
ATOM 3025 C CA . LEU A 1 389 ? 15.165 -0.277 -23.027 1.00 93.94 389 LEU A CA 1
ATOM 3026 C C . LEU A 1 389 ? 14.373 0.193 -24.256 1.00 93.94 389 LEU A C 1
ATOM 3028 O O . LEU A 1 389 ? 13.636 -0.584 -24.860 1.00 93.94 389 LEU A O 1
ATOM 3032 N N . ASN A 1 390 ? 14.581 1.450 -24.637 1.00 94.31 390 ASN A N 1
ATOM 3033 C CA . ASN A 1 390 ? 14.071 2.117 -25.831 1.00 94.31 390 ASN A CA 1
ATOM 3034 C C . ASN A 1 390 ? 15.282 2.566 -26.668 1.00 94.31 390 ASN A C 1
ATOM 3036 O O . ASN A 1 390 ? 15.984 3.499 -26.282 1.00 94.31 390 ASN A O 1
ATOM 3040 N N . ASN A 1 391 ? 15.536 1.888 -27.793 1.00 89.50 391 ASN A N 1
ATOM 3041 C CA . ASN A 1 391 ? 16.589 2.229 -28.761 1.00 89.50 391 ASN A CA 1
ATOM 3042 C C . ASN A 1 391 ? 17.955 2.608 -28.130 1.00 89.50 391 ASN A C 1
ATOM 3044 O O . ASN A 1 391 ? 18.470 3.709 -28.320 1.00 89.50 391 ASN A O 1
ATOM 3048 N N . GLY A 1 392 ? 18.514 1.714 -27.307 1.00 83.38 392 GLY A N 1
ATOM 3049 C CA . GLY A 1 392 ? 19.802 1.908 -26.617 1.00 83.38 392 GLY A CA 1
ATOM 3050 C C . GLY A 1 392 ? 19.736 2.715 -25.310 1.00 83.38 392 GLY A C 1
ATOM 3051 O O . GLY A 1 392 ? 20.590 2.534 -24.443 1.00 83.38 392 GLY A O 1
ATOM 3052 N N . ILE A 1 393 ? 18.699 3.532 -25.109 1.00 86.44 393 ILE A N 1
ATOM 3053 C CA . ILE A 1 393 ? 18.450 4.270 -23.861 1.00 86.44 393 ILE A CA 1
ATOM 3054 C C . ILE A 1 393 ? 17.608 3.417 -22.927 1.00 86.44 393 ILE A C 1
ATOM 3056 O O . ILE A 1 393 ? 16.635 2.792 -23.340 1.00 86.44 393 ILE A O 1
ATOM 3060 N N . GLY A 1 394 ? 17.970 3.361 -21.652 1.00 89.81 394 GLY A N 1
ATOM 3061 C CA . GLY A 1 394 ? 17.309 2.447 -20.737 1.00 89.81 394 GLY A CA 1
ATOM 3062 C C . GLY A 1 394 ? 17.795 2.530 -19.304 1.00 89.81 394 GLY A C 1
ATOM 3063 O O . GLY A 1 394 ? 18.834 3.129 -19.005 1.00 89.81 394 GLY A O 1
ATOM 3064 N N . TYR A 1 395 ? 17.034 1.900 -18.416 1.00 90.31 395 TYR A N 1
ATOM 3065 C CA . TYR A 1 395 ? 17.296 1.895 -16.986 1.00 90.31 395 TYR A CA 1
ATOM 3066 C C . TYR A 1 395 ? 17.037 0.538 -16.336 1.00 90.31 395 TYR A C 1
ATOM 3068 O O . TYR A 1 395 ? 16.267 -0.286 -16.825 1.00 90.31 395 TYR A O 1
ATOM 3076 N N . THR A 1 396 ? 17.677 0.318 -15.187 1.00 92.06 396 THR A N 1
ATOM 3077 C CA . THR A 1 396 ? 17.233 -0.655 -14.180 1.00 92.06 396 THR A CA 1
ATOM 3078 C C . THR A 1 396 ? 16.868 0.100 -12.909 1.00 92.06 396 THR A C 1
ATOM 3080 O O . THR A 1 396 ? 17.731 0.733 -12.298 1.00 92.06 396 THR A O 1
ATOM 3083 N N . ALA A 1 397 ? 15.596 0.042 -12.522 1.00 89.06 397 ALA A N 1
ATOM 3084 C CA . ALA A 1 397 ? 15.049 0.703 -11.348 1.00 89.06 397 ALA A CA 1
ATOM 3085 C C . ALA A 1 397 ? 14.717 -0.316 -10.249 1.00 89.06 397 ALA A C 1
ATOM 3087 O O . ALA A 1 397 ? 13.983 -1.281 -10.469 1.00 89.06 397 ALA A O 1
ATOM 3088 N N . THR A 1 398 ? 15.233 -0.057 -9.048 1.00 90.50 398 THR A N 1
ATOM 3089 C CA . THR A 1 398 ? 14.856 -0.746 -7.812 1.00 90.50 398 THR A CA 1
ATOM 3090 C C . THR A 1 398 ? 13.834 0.124 -7.080 1.00 90.50 398 THR A C 1
ATOM 3092 O O . THR A 1 398 ? 14.188 1.141 -6.474 1.00 90.50 398 THR A O 1
ATOM 3095 N N . ILE A 1 399 ? 12.563 -0.270 -7.149 1.00 89.50 399 ILE A N 1
ATOM 3096 C CA . ILE A 1 399 ? 11.406 0.494 -6.667 1.00 89.50 399 ILE A CA 1
ATOM 3097 C C . ILE A 1 399 ? 10.915 -0.137 -5.353 1.00 89.50 399 ILE A C 1
ATOM 3099 O O . ILE A 1 399 ? 10.564 -1.319 -5.356 1.00 89.50 399 ILE A O 1
ATOM 3103 N N . PRO A 1 400 ? 10.909 0.576 -4.213 1.00 86.00 400 PRO A N 1
ATOM 3104 C CA . PRO A 1 400 ? 10.330 0.052 -2.980 1.00 86.00 400 PRO A CA 1
ATOM 3105 C C . PRO A 1 400 ? 8.798 0.031 -3.079 1.00 86.00 400 PRO A C 1
ATOM 3107 O O . PRO A 1 400 ? 8.189 1.021 -3.476 1.00 86.00 400 PRO A O 1
ATOM 3110 N N . VAL A 1 401 ? 8.185 -1.084 -2.683 1.00 81.81 401 VAL A N 1
ATOM 3111 C CA . VAL A 1 401 ? 6.723 -1.258 -2.632 1.00 81.81 401 VAL A CA 1
ATOM 3112 C C . VAL A 1 401 ? 6.309 -1.749 -1.246 1.00 81.81 401 VAL A C 1
ATOM 3114 O O . VAL A 1 401 ? 7.138 -2.276 -0.501 1.00 81.81 401 VAL A O 1
ATOM 3117 N N . GLU A 1 402 ? 5.044 -1.571 -0.866 1.00 79.44 402 GLU A N 1
ATOM 3118 C CA . GLU A 1 402 ? 4.574 -2.045 0.440 1.00 79.44 402 GLU A CA 1
ATOM 3119 C C . GLU A 1 402 ? 4.578 -3.573 0.535 1.00 79.44 402 GLU A C 1
ATOM 3121 O O . GLU A 1 402 ? 4.293 -4.298 -0.419 1.00 79.44 402 GLU A O 1
ATOM 3126 N N . GLU A 1 403 ? 4.925 -4.071 1.719 1.00 77.12 403 GLU A N 1
ATOM 3127 C CA . GLU A 1 403 ? 4.839 -5.489 2.049 1.00 77.12 403 GLU A CA 1
ATOM 3128 C C . GLU A 1 403 ? 3.357 -5.888 2.171 1.00 77.12 403 GLU A C 1
ATOM 3130 O O . GLU A 1 403 ? 2.535 -5.099 2.631 1.00 77.12 403 GLU A O 1
ATOM 3135 N N . GLY A 1 404 ? 2.984 -7.072 1.681 1.00 73.75 404 GLY A N 1
ATOM 3136 C CA . GLY A 1 404 ? 1.594 -7.553 1.676 1.00 73.75 404 GLY A CA 1
ATOM 3137 C C . GLY A 1 404 ? 0.650 -6.942 0.623 1.00 73.75 404 GLY A C 1
ATOM 3138 O O . GLY A 1 404 ? -0.313 -7.604 0.250 1.00 73.75 404 GLY A O 1
ATOM 3139 N N . LYS A 1 405 ? 0.912 -5.741 0.084 1.00 80.62 405 LYS A N 1
ATOM 3140 C CA . LYS A 1 405 ? 0.063 -5.117 -0.960 1.00 80.62 405 LYS A CA 1
ATOM 3141 C C . LYS A 1 405 ? 0.473 -5.548 -2.373 1.00 80.62 405 LYS A C 1
ATOM 3143 O O . LYS A 1 405 ? 1.669 -5.670 -2.661 1.00 80.62 405 LYS A O 1
ATOM 3148 N N . LYS A 1 406 ? -0.499 -5.764 -3.271 1.00 87.00 406 LYS A N 1
ATOM 3149 C CA . LYS A 1 406 ? -0.252 -6.025 -4.705 1.00 87.00 406 LYS A CA 1
ATOM 3150 C C . LYS A 1 406 ? 0.453 -4.834 -5.366 1.00 87.00 406 LYS A C 1
ATOM 3152 O O . LYS A 1 406 ? 0.367 -3.710 -4.891 1.00 87.00 406 LYS A O 1
ATOM 3157 N N . ALA A 1 407 ? 1.187 -5.088 -6.443 1.00 91.75 407 ALA A N 1
ATOM 3158 C CA . ALA A 1 407 ? 1.839 -4.045 -7.229 1.00 91.75 407 ALA A CA 1
ATOM 3159 C C . ALA A 1 407 ? 1.581 -4.305 -8.713 1.00 91.75 407 ALA A C 1
ATOM 3161 O O . ALA A 1 407 ? 1.542 -5.459 -9.133 1.00 91.75 407 ALA A O 1
ATOM 3162 N N . TYR A 1 408 ? 1.417 -3.242 -9.489 1.00 94.88 408 TYR A N 1
ATOM 3163 C CA . TYR A 1 408 ? 1.022 -3.282 -10.892 1.00 94.88 408 TYR A CA 1
ATOM 3164 C C . TYR A 1 408 ? 1.934 -2.384 -11.727 1.00 94.88 408 TYR A C 1
ATOM 3166 O O . TYR A 1 408 ? 2.416 -1.363 -11.232 1.00 94.88 408 TYR A O 1
ATOM 3174 N N . LEU A 1 409 ? 2.155 -2.754 -12.991 1.00 96.88 409 LEU A N 1
ATOM 3175 C CA . LEU A 1 409 ? 2.833 -1.936 -13.999 1.00 96.88 409 LEU A CA 1
ATOM 3176 C C . LEU A 1 409 ? 1.822 -1.492 -15.062 1.00 96.88 409 LEU A C 1
ATOM 3178 O O . LEU A 1 409 ? 1.153 -2.329 -15.666 1.00 96.88 409 LEU A O 1
ATOM 3182 N N . SER A 1 410 ? 1.742 -0.185 -15.307 1.00 95.44 410 SER A N 1
ATOM 3183 C CA . SER A 1 410 ? 1.012 0.425 -16.425 1.00 95.44 410 SER A CA 1
ATOM 3184 C C . SER A 1 410 ? 1.961 1.251 -17.300 1.00 95.44 410 SER A C 1
ATOM 3186 O O . SER A 1 410 ? 3.012 1.716 -16.842 1.00 95.44 410 SER A O 1
ATOM 3188 N N . LEU A 1 411 ? 1.598 1.402 -18.573 1.00 95.81 411 LEU A N 1
ATOM 3189 C CA . LEU A 1 411 ? 2.290 2.233 -19.550 1.00 95.81 411 LEU A CA 1
ATOM 3190 C C . LEU A 1 411 ? 1.414 3.443 -19.906 1.00 95.81 411 LEU A C 1
ATOM 3192 O O . LEU A 1 411 ? 0.243 3.294 -20.257 1.00 95.81 411 LEU A O 1
ATOM 3196 N N . THR A 1 412 ? 2.014 4.630 -19.836 1.00 93.56 412 THR A N 1
ATOM 3197 C CA . THR A 1 412 ? 1.449 5.946 -20.185 1.00 93.56 412 THR A CA 1
ATOM 3198 C C . THR A 1 412 ? 2.483 6.726 -21.010 1.00 93.56 412 THR A C 1
ATOM 3200 O O . THR A 1 412 ? 3.499 6.163 -21.422 1.00 93.56 412 THR A O 1
ATOM 3203 N N . GLY A 1 413 ? 2.278 8.016 -21.263 1.00 91.75 413 GLY A N 1
ATOM 3204 C CA . GLY A 1 413 ? 3.272 8.870 -21.913 1.00 91.75 413 GLY A CA 1
ATOM 3205 C C . GLY A 1 413 ? 2.772 10.286 -22.169 1.00 91.75 413 GLY A C 1
ATOM 3206 O O . GLY A 1 413 ? 1.770 10.717 -21.600 1.00 91.75 413 GLY A O 1
ATOM 3207 N N . GLU A 1 414 ? 3.469 10.992 -23.051 1.00 91.44 414 GLU A N 1
ATOM 3208 C CA . GLU A 1 414 ? 3.093 12.316 -23.543 1.00 91.44 414 GLU A CA 1
ATOM 3209 C C . GLU A 1 414 ? 3.474 12.441 -25.017 1.00 91.44 414 GLU A C 1
ATOM 3211 O O . GLU A 1 414 ? 4.591 12.097 -25.391 1.00 91.44 414 GLU A O 1
ATOM 3216 N N . GLN A 1 415 ? 2.556 12.943 -25.847 1.00 93.75 415 GLN A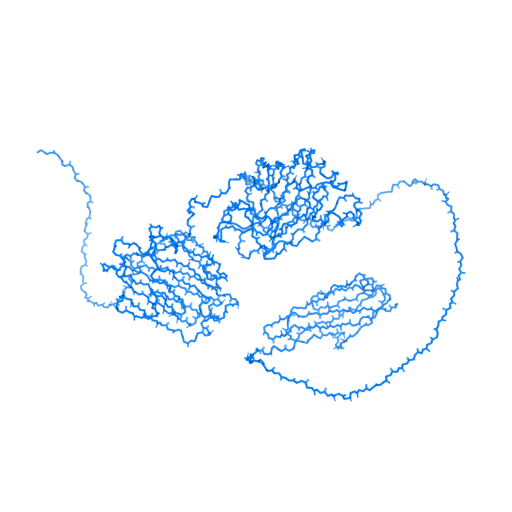 N 1
ATOM 3217 C CA . GLN A 1 415 ? 2.756 13.164 -27.284 1.00 93.75 415 GLN A CA 1
ATOM 3218 C C . GLN A 1 415 ? 3.360 11.942 -28.009 1.00 93.75 415 GLN A C 1
ATOM 3220 O O . GLN A 1 415 ? 4.222 12.064 -28.883 1.00 93.75 415 GLN A O 1
ATOM 3225 N N . CYS A 1 416 ? 2.906 10.744 -27.636 1.00 95.75 416 CYS A N 1
ATOM 3226 C CA . CYS A 1 416 ? 3.388 9.473 -28.166 1.00 95.75 416 CYS A CA 1
ATOM 3227 C C . CYS A 1 416 ? 2.276 8.418 -28.239 1.00 95.75 416 CYS A C 1
ATOM 3229 O O . CYS A 1 416 ? 1.293 8.460 -27.500 1.00 95.75 416 CYS A O 1
ATOM 3231 N N . THR A 1 417 ? 2.472 7.422 -29.096 1.00 97.06 417 THR A N 1
ATOM 3232 C CA . THR A 1 417 ? 1.595 6.256 -29.245 1.00 97.06 417 THR A CA 1
ATOM 3233 C C . THR A 1 417 ? 2.353 4.992 -28.867 1.00 97.06 417 THR A C 1
ATOM 3235 O O . THR A 1 417 ? 3.494 4.817 -29.290 1.00 97.06 417 THR A O 1
ATOM 3238 N N . ILE A 1 418 ? 1.721 4.121 -28.083 1.00 98.00 418 ILE A N 1
ATOM 3239 C CA . ILE A 1 418 ? 2.235 2.815 -27.660 1.00 98.00 418 ILE A CA 1
ATOM 3240 C C . ILE A 1 418 ? 1.362 1.737 -28.308 1.00 98.00 418 ILE A C 1
ATOM 3242 O O . ILE A 1 418 ? 0.178 1.610 -27.996 1.00 98.00 418 ILE A O 1
ATOM 3246 N N . ASP A 1 419 ? 1.957 0.963 -29.208 1.00 96.81 419 ASP A N 1
ATOM 3247 C CA . ASP A 1 419 ? 1.309 -0.064 -30.021 1.00 96.81 419 ASP A CA 1
ATOM 3248 C C . ASP A 1 419 ? 1.812 -1.467 -29.675 1.00 96.81 419 ASP A C 1
ATOM 3250 O O . ASP A 1 419 ? 2.960 -1.660 -29.268 1.00 96.81 419 ASP A O 1
ATOM 3254 N N . ASN A 1 420 ? 0.958 -2.471 -29.892 1.00 95.38 420 ASN A N 1
ATOM 3255 C CA . ASN A 1 420 ? 1.278 -3.891 -29.699 1.00 95.38 420 ASN A CA 1
ATOM 3256 C C . ASN A 1 420 ? 1.849 -4.217 -28.305 1.00 95.38 420 ASN A C 1
ATOM 3258 O O . ASN A 1 420 ? 2.677 -5.120 -28.164 1.00 95.38 420 ASN A O 1
ATOM 3262 N N . LEU A 1 421 ? 1.413 -3.487 -27.271 1.00 97.94 421 LEU A N 1
ATOM 3263 C CA . LEU A 1 421 ? 1.874 -3.708 -25.906 1.00 97.94 421 LEU A CA 1
ATOM 3264 C C . LEU A 1 421 ? 1.506 -5.117 -25.447 1.00 97.94 421 LEU A C 1
ATOM 3266 O O . LEU A 1 421 ? 0.334 -5.488 -25.361 1.00 97.94 421 LEU A O 1
ATOM 3270 N N . LYS A 1 422 ? 2.544 -5.896 -25.149 1.00 96.75 422 LYS A N 1
ATOM 3271 C CA . LYS A 1 422 ? 2.460 -7.294 -24.744 1.00 96.75 422 LYS A CA 1
ATOM 3272 C C . LYS A 1 422 ? 3.287 -7.531 -23.492 1.00 96.75 422 LYS A C 1
ATOM 3274 O O . LYS A 1 422 ? 4.442 -7.124 -23.424 1.00 96.75 422 LYS A O 1
ATOM 3279 N N . PHE A 1 423 ? 2.706 -8.261 -22.550 1.00 97.31 423 PHE A N 1
ATOM 3280 C CA . PHE A 1 423 ? 3.372 -8.871 -21.407 1.00 97.31 423 PHE A CA 1
ATOM 3281 C C . PHE A 1 423 ? 3.387 -10.385 -21.608 1.00 97.31 423 PHE A C 1
ATOM 3283 O O . PHE A 1 423 ? 2.393 -10.965 -22.041 1.00 97.31 423 PHE A O 1
ATOM 3290 N N . ALA A 1 424 ? 4.508 -11.023 -21.300 1.00 95.56 424 ALA A N 1
ATOM 3291 C CA . ALA A 1 424 ? 4.711 -12.465 -21.390 1.00 95.56 424 ALA A CA 1
ATOM 3292 C C . ALA A 1 424 ? 5.561 -12.940 -20.201 1.00 95.56 424 ALA A C 1
ATOM 3294 O O . ALA A 1 424 ? 6.297 -12.125 -19.635 1.00 95.56 424 ALA A O 1
ATOM 3295 N N . PRO A 1 425 ? 5.558 -14.235 -19.846 1.00 92.56 425 PRO A N 1
ATOM 3296 C CA . PRO A 1 425 ? 6.554 -14.776 -18.931 1.00 92.56 425 PRO A CA 1
ATOM 3297 C C . PRO A 1 425 ? 7.955 -14.504 -19.490 1.00 92.56 425 PRO A C 1
ATOM 3299 O O . PRO A 1 425 ? 8.220 -14.732 -20.675 1.00 92.56 425 PRO A O 1
ATOM 3302 N N . ALA A 1 426 ? 8.860 -13.984 -18.664 1.00 86.50 426 ALA A N 1
ATOM 3303 C CA . ALA A 1 426 ? 10.253 -13.866 -19.062 1.00 86.50 426 ALA A CA 1
ATOM 3304 C C . ALA A 1 426 ? 10.836 -15.281 -19.239 1.00 86.50 426 ALA A C 1
ATOM 3306 O O . ALA A 1 426 ? 10.531 -16.168 -18.436 1.00 86.50 426 ALA A O 1
ATOM 3307 N N . PRO A 1 427 ? 11.692 -15.520 -20.251 1.00 74.19 427 PRO A N 1
ATOM 3308 C CA . PRO A 1 427 ? 12.426 -16.773 -20.340 1.00 74.19 427 PRO A CA 1
ATOM 3309 C C . PRO A 1 427 ? 13.186 -17.006 -19.034 1.00 74.19 427 PRO A C 1
ATOM 3311 O O . PRO A 1 427 ? 13.882 -16.103 -18.563 1.00 74.19 427 PRO A O 1
ATOM 3314 N N . ALA A 1 428 ? 13.061 -18.203 -18.455 1.00 57.66 428 ALA A N 1
ATOM 3315 C CA . ALA A 1 428 ? 13.850 -18.573 -17.287 1.00 57.66 428 ALA A CA 1
ATOM 3316 C C . ALA A 1 428 ? 15.337 -18.339 -17.593 1.00 57.66 428 ALA A C 1
ATOM 3318 O O . ALA A 1 428 ? 15.806 -18.741 -18.661 1.00 57.66 428 ALA A O 1
ATOM 3319 N N . GLU A 1 429 ? 16.071 -17.689 -16.680 1.00 46.09 429 GLU A N 1
ATOM 3320 C CA . GLU A 1 429 ? 17.508 -17.462 -16.853 1.00 46.09 429 GLU A CA 1
ATOM 3321 C C . GLU A 1 429 ? 18.194 -18.810 -17.095 1.00 46.09 429 GLU A C 1
ATOM 3323 O O . GLU A 1 429 ? 18.339 -19.627 -16.180 1.00 46.09 429 GLU A O 1
ATOM 3328 N N . SER A 1 430 ? 18.602 -19.056 -18.344 1.00 31.42 430 SER A N 1
ATOM 3329 C CA . SER A 1 430 ? 19.265 -20.294 -18.722 1.00 31.42 430 SER A CA 1
ATOM 3330 C C . SER A 1 430 ? 20.565 -20.377 -17.937 1.00 31.42 430 SER A C 1
ATOM 3332 O O . SER A 1 430 ? 21.539 -19.683 -18.245 1.00 31.42 430 SER A O 1
ATOM 3334 N N . THR A 1 431 ? 20.580 -21.219 -16.904 1.00 28.77 431 THR A N 1
ATOM 3335 C CA . THR A 1 431 ? 21.811 -21.527 -16.185 1.00 28.77 431 THR A CA 1
ATOM 3336 C C . THR A 1 431 ? 22.762 -22.117 -17.222 1.00 28.77 431 THR A C 1
ATOM 3338 O O . THR A 1 431 ? 22.380 -23.109 -17.848 1.00 28.77 431 THR A O 1
ATOM 3341 N N . PRO A 1 432 ? 23.956 -21.543 -17.466 1.00 29.08 432 PRO A N 1
ATOM 3342 C CA . PRO A 1 432 ? 24.856 -22.106 -18.458 1.00 29.08 432 PRO A CA 1
ATOM 3343 C C . PRO A 1 432 ? 25.173 -23.544 -18.062 1.00 29.08 432 PRO A C 1
ATOM 3345 O O . PRO A 1 432 ? 25.750 -23.783 -16.995 1.00 29.08 432 PRO A O 1
ATOM 3348 N N . ALA A 1 433 ? 24.770 -24.498 -18.902 1.00 29.31 433 ALA A N 1
ATOM 3349 C CA . ALA A 1 433 ? 25.201 -25.877 -18.753 1.00 29.31 433 ALA A CA 1
ATOM 3350 C C . ALA A 1 433 ? 26.743 -25.901 -18.733 1.00 29.31 433 ALA A C 1
ATOM 3352 O O . ALA A 1 433 ? 27.363 -25.072 -19.410 1.00 29.31 433 ALA A O 1
ATOM 3353 N N . PRO A 1 434 ? 27.387 -26.803 -17.970 1.00 33.00 434 PRO A N 1
ATOM 3354 C CA . PRO A 1 434 ? 28.836 -26.953 -18.017 1.00 33.00 434 PRO A CA 1
ATOM 3355 C C . PRO A 1 434 ? 29.257 -27.291 -19.450 1.00 33.00 434 PRO A C 1
ATOM 3357 O O . PRO A 1 434 ? 29.049 -28.409 -19.913 1.00 33.00 434 PRO A O 1
ATOM 3360 N N . GLY A 1 435 ? 29.787 -26.298 -20.165 1.00 32.59 435 GLY A N 1
ATOM 3361 C CA . GLY A 1 435 ? 30.135 -26.440 -21.571 1.00 32.59 435 GLY A CA 1
ATOM 3362 C C . GLY A 1 435 ? 31.243 -27.467 -21.741 1.00 32.59 435 GLY A C 1
ATOM 3363 O O . GLY A 1 435 ? 32.370 -27.238 -21.299 1.00 32.59 435 GLY A O 1
ATOM 3364 N N . THR A 1 436 ? 30.915 -28.581 -22.389 1.00 31.25 436 THR A N 1
ATOM 3365 C CA . THR A 1 436 ? 31.893 -29.520 -22.936 1.00 31.25 436 THR A CA 1
ATOM 3366 C C . THR A 1 436 ? 32.814 -28.767 -23.895 1.00 31.25 436 THR A C 1
ATOM 3368 O O . THR A 1 436 ? 32.346 -27.954 -24.693 1.00 31.25 436 THR A O 1
ATOM 3371 N N . GLU A 1 437 ? 34.121 -29.014 -23.819 1.00 31.00 437 GLU A N 1
ATOM 3372 C CA . GLU A 1 437 ? 35.095 -28.370 -24.702 1.00 31.00 437 GLU A CA 1
ATOM 3373 C C . GLU A 1 437 ? 34.844 -28.773 -26.164 1.00 31.00 437 GLU A C 1
ATOM 3375 O O . GLU A 1 437 ? 35.069 -29.918 -26.551 1.00 31.00 437 GLU A O 1
ATOM 3380 N N . ALA A 1 438 ? 34.404 -27.819 -26.985 1.00 30.17 438 ALA A N 1
ATOM 3381 C CA . ALA A 1 438 ? 34.423 -27.941 -28.437 1.00 30.17 438 ALA A CA 1
ATOM 3382 C C . ALA A 1 438 ? 35.718 -27.306 -28.964 1.00 30.17 438 ALA A C 1
ATOM 3384 O O . ALA A 1 438 ? 35.922 -26.095 -28.860 1.00 30.17 438 ALA A O 1
ATOM 3385 N N . THR A 1 439 ? 36.612 -28.134 -29.501 1.00 28.67 439 THR A N 1
ATOM 3386 C CA . THR A 1 439 ? 37.889 -27.702 -30.083 1.00 28.67 439 THR A CA 1
ATOM 3387 C C . THR A 1 439 ? 37.651 -26.883 -31.362 1.00 28.67 439 THR A C 1
ATOM 3389 O O . THR A 1 439 ? 36.996 -27.389 -32.274 1.00 28.67 439 THR A O 1
ATOM 3392 N N . PRO A 1 440 ? 38.185 -25.653 -31.497 1.00 31.52 440 PRO A N 1
ATOM 3393 C CA . PRO A 1 440 ? 38.111 -24.913 -32.756 1.00 31.52 440 PRO A CA 1
ATOM 3394 C C . PRO A 1 440 ? 39.021 -25.536 -33.823 1.00 31.52 440 PRO A C 1
ATOM 3396 O O . PRO A 1 440 ? 40.190 -25.820 -33.556 1.00 31.52 440 PRO A O 1
ATOM 3399 N N . ALA A 1 441 ? 38.504 -25.705 -35.042 1.00 29.77 441 ALA A N 1
ATOM 3400 C CA . ALA A 1 441 ? 39.305 -26.099 -36.201 1.00 29.77 441 ALA A CA 1
ATOM 3401 C C . ALA A 1 441 ? 40.190 -24.929 -36.706 1.00 29.77 441 ALA A C 1
ATOM 3403 O O . ALA A 1 441 ? 39.847 -23.765 -36.472 1.00 29.77 441 ALA A O 1
ATOM 3404 N N . PRO A 1 442 ? 41.318 -25.189 -37.400 1.00 29.98 442 PRO A N 1
ATOM 3405 C CA . PRO A 1 442 ? 42.260 -24.136 -37.784 1.00 29.98 442 PRO A CA 1
ATOM 3406 C C . PRO A 1 442 ? 41.751 -23.286 -38.958 1.00 29.98 442 PRO A C 1
ATOM 3408 O O . PRO A 1 442 ? 41.558 -23.794 -40.061 1.00 29.98 442 PRO A O 1
ATOM 3411 N N . GLY A 1 443 ? 41.592 -21.978 -38.735 1.00 29.73 443 GLY A N 1
ATOM 3412 C CA . GLY A 1 443 ? 41.347 -20.977 -39.780 1.00 29.73 443 GLY A CA 1
ATOM 3413 C C . GLY A 1 443 ? 42.633 -20.241 -40.172 1.00 29.73 443 GLY A C 1
ATOM 3414 O O . GLY A 1 443 ? 43.426 -19.862 -39.312 1.00 29.73 443 GLY A O 1
ATOM 3415 N N . THR A 1 444 ? 42.847 -20.047 -41.473 1.00 29.11 444 THR A N 1
ATOM 3416 C CA . THR A 1 444 ? 44.068 -19.479 -42.072 1.00 29.11 444 THR A CA 1
ATOM 3417 C C . THR A 1 444 ? 44.354 -18.027 -41.672 1.00 29.11 444 THR A C 1
ATOM 3419 O O . THR A 1 444 ? 43.493 -17.159 -41.793 1.00 29.11 444 THR A O 1
ATOM 3422 N N . SER A 1 445 ? 45.603 -17.749 -41.284 1.00 29.50 445 SER A N 1
ATOM 3423 C CA . SER A 1 445 ? 46.107 -16.401 -40.984 1.00 29.50 445 SER A CA 1
ATOM 3424 C C . SER A 1 445 ? 46.495 -15.646 -42.260 1.00 29.50 445 SER A C 1
ATOM 3426 O O . SER A 1 445 ? 47.363 -16.107 -42.998 1.00 29.50 445 SER A O 1
ATOM 3428 N N . ALA A 1 446 ? 45.924 -14.458 -42.473 1.00 30.03 446 ALA A N 1
ATOM 3429 C CA . ALA A 1 446 ? 46.376 -13.502 -43.485 1.00 30.03 446 ALA A CA 1
ATOM 3430 C C . ALA A 1 446 ? 47.209 -12.383 -42.832 1.00 30.03 446 ALA A C 1
ATOM 3432 O O . ALA A 1 446 ? 46.805 -11.797 -41.828 1.00 30.03 446 ALA A O 1
ATOM 3433 N N . THR A 1 447 ? 48.381 -12.104 -43.400 1.00 30.80 447 THR A N 1
ATOM 3434 C CA . THR A 1 447 ? 49.398 -11.180 -42.867 1.00 30.80 447 THR A CA 1
ATOM 3435 C C . THR A 1 447 ? 49.172 -9.728 -43.310 1.00 30.80 447 THR A C 1
ATOM 3437 O O . THR A 1 447 ? 49.055 -9.490 -44.511 1.00 30.80 447 THR A O 1
ATOM 3440 N N . PRO A 1 448 ? 49.238 -8.738 -42.397 1.00 32.03 448 PRO A N 1
ATOM 3441 C CA . PRO A 1 448 ? 49.538 -7.341 -42.735 1.00 32.03 448 PRO A CA 1
ATOM 3442 C C . PRO A 1 448 ? 51.039 -7.008 -42.591 1.00 32.03 448 PRO A C 1
ATOM 3444 O O . PRO A 1 448 ? 51.737 -7.571 -41.747 1.00 32.03 448 PRO A O 1
ATOM 3447 N N . ALA A 1 449 ? 51.532 -6.089 -43.426 1.00 30.14 449 ALA A N 1
ATOM 3448 C CA . ALA A 1 449 ? 52.952 -5.750 -43.601 1.00 30.14 449 ALA A CA 1
ATOM 3449 C C . ALA A 1 449 ? 53.530 -4.771 -42.532 1.00 30.14 449 ALA A C 1
ATOM 3451 O O . ALA A 1 449 ? 52.758 -4.166 -41.786 1.00 30.14 449 ALA A O 1
ATOM 3452 N N . PRO A 1 450 ? 54.873 -4.608 -42.426 1.00 33.97 450 PRO A N 1
ATOM 3453 C CA . PRO A 1 450 ? 55.520 -3.968 -41.271 1.00 33.97 450 PRO A CA 1
ATOM 3454 C C . PRO A 1 450 ? 55.959 -2.499 -41.459 1.00 33.97 450 PRO A C 1
ATOM 3456 O O . PRO A 1 450 ? 56.327 -2.068 -42.548 1.00 33.97 450 PRO A O 1
ATOM 3459 N N . GLY A 1 451 ? 56.046 -1.778 -40.334 1.00 28.00 451 GLY A N 1
ATOM 3460 C CA . GLY A 1 451 ? 56.676 -0.457 -40.169 1.00 28.00 451 GLY A CA 1
ATOM 3461 C C . GLY A 1 451 ? 56.101 0.267 -38.938 1.00 28.00 451 GLY A C 1
ATOM 3462 O O . GLY A 1 451 ? 54.919 0.108 -38.657 1.00 28.00 451 GLY A O 1
ATOM 3463 N N . THR A 1 452 ? 56.837 1.024 -38.121 1.00 28.83 452 THR A N 1
ATOM 3464 C CA . THR A 1 452 ? 58.282 1.324 -38.039 1.00 28.83 452 THR A CA 1
ATOM 3465 C C . THR A 1 452 ? 58.670 1.516 -36.560 1.00 28.83 452 THR A C 1
ATOM 3467 O O . THR A 1 452 ? 57.828 1.849 -35.727 1.00 28.83 452 THR A O 1
ATOM 3470 N N . SER A 1 453 ? 59.939 1.277 -36.209 1.00 30.02 453 SER A N 1
ATOM 3471 C CA . SER A 1 453 ? 60.436 1.380 -34.825 1.00 30.02 453 SER A CA 1
ATOM 3472 C C . SER A 1 453 ? 60.831 2.813 -34.446 1.00 30.02 453 SER A C 1
ATOM 3474 O O . SER A 1 453 ? 61.440 3.511 -35.256 1.00 30.02 453 SER A O 1
ATOM 3476 N N . ALA A 1 454 ? 60.574 3.208 -33.196 1.00 30.55 454 ALA A N 1
ATOM 3477 C CA . ALA A 1 454 ? 61.216 4.348 -32.543 1.00 30.55 454 ALA A CA 1
ATOM 3478 C C . ALA A 1 454 ? 61.473 4.030 -31.057 1.00 30.55 454 ALA A C 1
ATOM 3480 O O . ALA A 1 454 ? 60.555 3.707 -30.301 1.00 30.55 454 ALA A O 1
ATOM 3481 N N . GLU A 1 455 ? 62.739 4.103 -30.655 1.00 35.56 455 GLU A N 1
ATOM 3482 C CA . GLU A 1 455 ? 63.256 3.777 -29.320 1.00 35.56 455 GLU A CA 1
ATOM 3483 C C . GLU A 1 455 ? 63.387 5.035 -28.438 1.00 35.56 455 GLU A C 1
ATOM 3485 O O . GLU A 1 455 ? 63.699 6.111 -28.951 1.00 35.56 455 GLU A O 1
ATOM 3490 N N . PRO A 1 456 ? 63.206 4.917 -27.107 1.00 32.91 456 PRO A N 1
ATOM 3491 C CA . PRO A 1 456 ? 63.832 5.849 -26.166 1.00 32.91 456 PRO A CA 1
ATOM 3492 C C . PRO A 1 456 ? 64.747 5.164 -25.128 1.00 32.91 456 PRO A C 1
ATOM 3494 O O . PRO A 1 456 ? 64.411 4.133 -24.542 1.00 32.91 456 PRO A O 1
ATOM 3497 N N . ALA A 1 457 ? 65.886 5.812 -24.869 1.00 30.59 457 ALA A N 1
ATOM 3498 C CA . ALA A 1 457 ? 67.018 5.332 -24.069 1.00 30.59 457 ALA A CA 1
ATOM 3499 C C . ALA A 1 457 ? 66.808 5.336 -22.524 1.00 30.59 457 ALA A C 1
ATOM 3501 O O . ALA A 1 457 ? 65.873 5.968 -22.022 1.00 30.59 457 ALA A O 1
ATOM 3502 N N . PRO A 1 458 ? 67.685 4.664 -21.737 1.00 34.47 458 PRO A N 1
ATOM 3503 C CA . PRO A 1 458 ? 67.538 4.519 -20.283 1.00 34.47 458 PRO A CA 1
ATOM 3504 C C . PRO A 1 458 ? 68.420 5.455 -19.422 1.00 34.47 458 PRO A C 1
ATOM 3506 O O . PRO A 1 458 ? 69.555 5.769 -19.767 1.00 34.47 458 PRO A O 1
ATOM 3509 N N . GLY A 1 459 ? 67.937 5.781 -18.214 1.00 28.53 459 GLY A N 1
ATOM 3510 C CA . GLY A 1 459 ? 68.672 6.491 -17.147 1.00 28.53 459 GLY A CA 1
ATOM 3511 C C . GLY A 1 459 ? 67.879 7.684 -16.583 1.00 28.53 459 GLY A C 1
ATOM 3512 O O . GLY A 1 459 ? 67.088 8.275 -17.301 1.00 28.53 459 GLY A O 1
ATOM 3513 N N . THR A 1 460 ? 67.983 8.086 -15.312 1.00 28.67 460 THR A N 1
ATOM 3514 C CA . THR A 1 460 ? 68.849 7.655 -14.194 1.00 28.67 460 THR A CA 1
ATOM 3515 C C . THR A 1 460 ? 68.099 7.720 -12.846 1.00 28.67 460 THR A C 1
ATOM 3517 O O . THR A 1 460 ? 66.963 8.183 -12.756 1.00 28.67 460 THR A O 1
ATOM 3520 N N . SER A 1 461 ? 68.719 7.206 -11.778 1.00 30.80 461 SER A N 1
ATOM 3521 C CA . SER A 1 461 ? 68.171 7.161 -10.413 1.00 30.80 461 SER A CA 1
ATOM 3522 C C . SER A 1 461 ? 68.853 8.189 -9.506 1.00 30.80 461 SER A C 1
ATOM 3524 O O . SER A 1 461 ? 70.077 8.181 -9.411 1.00 30.80 461 SER A O 1
ATOM 3526 N N . ALA A 1 462 ? 68.075 8.949 -8.729 1.00 28.70 462 ALA A N 1
ATOM 3527 C CA . ALA A 1 462 ? 68.560 9.687 -7.561 1.00 28.70 462 ALA A CA 1
ATOM 3528 C C . ALA A 1 462 ? 67.600 9.512 -6.368 1.00 28.70 462 ALA A C 1
ATOM 3530 O O . ALA A 1 462 ? 66.378 9.507 -6.527 1.00 28.70 462 ALA A O 1
ATOM 3531 N N . ALA A 1 463 ? 68.160 9.339 -5.170 1.00 33.09 463 ALA A N 1
ATOM 3532 C CA . ALA A 1 463 ? 67.427 9.156 -3.917 1.00 33.09 463 ALA A CA 1
ATOM 3533 C C . ALA A 1 463 ? 67.451 10.438 -3.060 1.00 33.09 463 ALA A C 1
ATOM 3535 O O . ALA A 1 463 ? 68.367 11.242 -3.215 1.00 33.09 463 ALA A O 1
ATOM 3536 N N . PRO A 1 464 ? 66.530 10.590 -2.089 1.00 30.55 464 PRO A N 1
ATOM 3537 C CA . PRO A 1 464 ? 66.743 11.473 -0.943 1.00 30.55 464 PRO A CA 1
ATOM 3538 C C . PRO A 1 464 ? 66.803 10.730 0.407 1.00 30.55 464 PRO A C 1
ATOM 3540 O O . PRO A 1 464 ? 66.237 9.650 0.590 1.00 30.55 464 PRO A O 1
ATOM 3543 N N . ALA A 1 465 ? 67.514 11.354 1.349 1.00 29.06 465 ALA A N 1
ATOM 3544 C CA . ALA A 1 465 ? 67.876 10.853 2.678 1.00 29.06 465 ALA A CA 1
ATOM 3545 C C . ALA A 1 465 ? 66.794 11.116 3.770 1.00 29.06 465 ALA A C 1
ATOM 3547 O O . ALA A 1 465 ? 65.782 11.757 3.478 1.00 29.06 465 ALA A O 1
ATOM 3548 N N . PRO A 1 466 ? 66.956 10.610 5.018 1.00 40.72 466 PRO A N 1
ATOM 3549 C CA . PRO A 1 466 ? 65.902 10.617 6.040 1.00 40.72 466 PRO A CA 1
ATOM 3550 C C . PRO A 1 466 ? 66.104 11.611 7.207 1.00 40.72 466 PRO A C 1
ATOM 3552 O O . PRO A 1 466 ? 67.222 11.882 7.632 1.00 40.72 466 PRO A O 1
ATOM 3555 N N . GLY A 1 467 ? 64.990 12.030 7.819 1.00 26.02 467 GLY A N 1
ATOM 3556 C CA . GLY A 1 467 ? 64.903 12.744 9.106 1.00 26.02 467 GLY A CA 1
ATOM 3557 C C . GLY A 1 467 ? 63.538 13.438 9.245 1.00 26.02 467 GLY A C 1
ATOM 3558 O O . GLY A 1 467 ? 62.903 13.709 8.232 1.00 26.02 467 GLY A O 1
ATOM 3559 N N . THR A 1 468 ? 62.966 13.701 10.422 1.00 26.81 468 THR A N 1
ATOM 3560 C CA . THR A 1 468 ? 63.256 13.273 11.809 1.00 26.81 468 THR A CA 1
ATOM 3561 C C . THR A 1 468 ? 61.941 13.355 12.613 1.00 26.81 468 THR A C 1
ATOM 3563 O O . THR A 1 468 ? 60.956 13.930 12.154 1.00 26.81 468 THR A O 1
ATOM 3566 N N . SER A 1 469 ? 61.884 12.745 13.802 1.00 30.11 469 SER A N 1
ATOM 3567 C CA . SER A 1 469 ? 60.687 12.730 14.663 1.00 30.11 469 SER A CA 1
ATOM 3568 C C . SER A 1 469 ? 60.785 13.766 15.783 1.00 30.11 469 SER A C 1
ATOM 3570 O O . SER A 1 469 ? 61.808 13.814 16.458 1.00 30.11 469 SER A O 1
ATOM 3572 N N . ALA A 1 470 ? 59.695 14.486 16.068 1.00 25.94 470 ALA A N 1
ATOM 3573 C CA . ALA A 1 470 ? 59.534 15.267 17.295 1.00 25.94 470 ALA A CA 1
ATOM 3574 C C . ALA A 1 470 ? 58.094 15.175 17.839 1.00 25.94 470 ALA A C 1
ATOM 3576 O O . ALA A 1 470 ? 57.116 15.290 17.107 1.00 25.94 470 ALA A O 1
ATOM 3577 N N . THR A 1 471 ? 57.982 14.957 19.149 1.00 29.34 471 THR A N 1
ATOM 3578 C CA . THR A 1 471 ? 56.799 15.201 20.006 1.00 29.34 471 THR A CA 1
ATOM 3579 C C . THR A 1 471 ? 57.306 16.118 21.132 1.00 29.34 471 THR A C 1
ATOM 3581 O O . THR A 1 471 ? 58.500 16.005 21.429 1.00 29.34 471 THR A O 1
ATOM 3584 N N . PRO A 1 472 ? 56.499 16.997 21.771 1.00 33.62 472 PRO A N 1
ATOM 3585 C CA . PRO A 1 472 ? 55.900 16.569 23.054 1.00 33.62 472 PRO A CA 1
ATOM 3586 C C . PRO A 1 472 ? 54.627 17.322 23.563 1.00 33.62 472 PRO A C 1
ATOM 3588 O O . PRO A 1 472 ? 54.278 18.407 23.113 1.00 33.62 472 PRO A O 1
ATOM 3591 N N . THR A 1 473 ? 54.033 16.748 24.626 1.00 26.00 473 THR A N 1
ATOM 3592 C CA . THR A 1 473 ? 53.331 17.394 25.780 1.00 26.00 473 THR A CA 1
ATOM 3593 C C . THR A 1 473 ? 52.008 18.181 25.636 1.00 26.00 473 THR A C 1
ATOM 3595 O O . THR A 1 473 ? 51.469 18.378 24.554 1.00 26.00 473 THR A O 1
ATOM 3598 N N . ALA A 1 474 ? 51.395 18.497 26.796 1.00 27.88 474 ALA A N 1
ATOM 3599 C CA . ALA A 1 474 ? 49.969 18.800 26.964 1.00 27.88 474 ALA A CA 1
ATOM 3600 C C . ALA A 1 474 ? 49.646 19.874 28.040 1.00 27.88 474 ALA A C 1
ATOM 3602 O O . ALA A 1 474 ? 50.296 19.891 29.076 1.00 27.88 474 ALA A O 1
ATOM 3603 N N . LYS A 1 475 ? 48.555 20.639 27.801 1.00 27.48 475 LYS A N 1
ATOM 3604 C CA . LYS A 1 475 ? 47.486 21.148 28.720 1.00 27.48 475 LYS A CA 1
ATOM 3605 C C . LYS A 1 475 ? 47.856 21.934 30.023 1.00 27.48 475 LYS A C 1
ATOM 3607 O O . LYS A 1 475 ? 48.548 21.375 30.865 1.00 27.48 475 LYS A O 1
ATOM 3612 N N . PRO A 1 476 ? 47.303 23.160 30.268 1.00 32.94 476 PRO A N 1
ATOM 3613 C CA . PRO A 1 476 ? 45.992 23.433 30.954 1.00 32.94 476 PRO A CA 1
ATOM 3614 C C . PRO A 1 476 ? 45.108 24.519 30.265 1.00 32.94 476 PRO A C 1
ATOM 3616 O O . PRO A 1 476 ? 45.631 25.407 29.613 1.00 32.94 476 PRO A O 1
ATOM 3619 N N . THR A 1 477 ? 43.773 24.392 30.138 1.00 28.02 477 THR A N 1
ATOM 3620 C CA . THR A 1 477 ? 42.637 24.700 31.068 1.00 28.02 477 THR A CA 1
ATOM 3621 C C . THR A 1 477 ? 42.445 26.168 31.511 1.00 28.02 477 THR A C 1
ATOM 3623 O O . THR A 1 477 ? 43.146 26.579 32.423 1.00 28.02 477 THR A O 1
ATOM 3626 N N . VAL A 1 478 ? 41.370 26.836 31.041 1.00 25.59 478 VAL A N 1
ATOM 3627 C CA . VAL A 1 478 ? 40.415 27.692 31.814 1.00 25.59 478 VAL A CA 1
ATOM 3628 C C . VAL A 1 478 ? 39.028 27.622 31.120 1.00 25.59 478 VAL A C 1
ATOM 3630 O O . VAL A 1 478 ? 38.967 27.354 29.921 1.00 25.59 478 VAL A O 1
ATOM 3633 N N . ALA A 1 479 ? 37.922 27.808 31.855 1.00 26.77 479 ALA A N 1
ATOM 3634 C CA . ALA A 1 479 ? 36.536 27.918 31.353 1.00 26.77 479 ALA A CA 1
ATOM 3635 C C . ALA A 1 479 ? 35.842 29.155 31.971 1.00 26.77 479 ALA A C 1
ATOM 3637 O O . ALA A 1 479 ? 36.338 29.671 32.973 1.00 26.77 479 ALA A O 1
ATOM 3638 N N . PRO A 1 480 ? 34.724 29.644 31.400 1.00 33.91 480 PRO A N 1
ATOM 3639 C CA . PRO A 1 480 ? 33.386 29.196 31.838 1.00 33.91 480 PRO A CA 1
ATOM 3640 C C . PRO A 1 480 ? 32.455 28.935 30.613 1.00 33.91 480 PRO A C 1
ATOM 3642 O O . PRO A 1 480 ? 32.971 28.761 29.514 1.00 33.91 480 PRO A O 1
ATOM 3645 N N . THR A 1 481 ? 31.120 28.771 30.649 1.00 24.89 481 THR A N 1
ATOM 3646 C CA . THR A 1 481 ? 30.076 28.856 31.705 1.00 24.89 481 THR A CA 1
ATOM 3647 C C . THR A 1 481 ? 28.986 27.774 31.448 1.00 24.89 481 THR A C 1
ATOM 3649 O O . THR A 1 481 ? 29.243 26.772 30.780 1.00 24.89 481 THR A O 1
ATOM 3652 N N . LYS A 1 482 ? 27.753 27.938 31.960 1.00 32.88 482 LYS A N 1
ATOM 3653 C CA . LYS A 1 482 ? 26.550 27.123 31.673 1.00 32.88 482 LYS A CA 1
ATOM 3654 C C . LYS A 1 482 ? 25.271 27.959 31.859 1.00 32.88 482 LYS A C 1
ATOM 3656 O O . LYS A 1 482 ? 25.228 28.781 32.767 1.00 32.88 482 LYS A O 1
ATOM 3661 N N . LYS A 1 483 ? 24.194 27.626 31.134 1.00 22.67 483 LYS A N 1
ATOM 3662 C CA . LYS A 1 483 ? 22.788 27.760 31.589 1.00 22.67 483 LYS A CA 1
ATOM 3663 C C . LYS A 1 483 ? 21.988 26.530 31.080 1.00 22.67 483 LYS A C 1
ATOM 3665 O O . LYS A 1 483 ? 22.379 25.993 30.042 1.00 22.67 483 LYS A O 1
ATOM 3670 N N . PRO A 1 484 ? 21.005 25.971 31.823 1.00 29.70 484 PRO A N 1
ATOM 3671 C CA . PRO A 1 484 ? 20.603 24.567 31.644 1.00 29.70 484 PRO A CA 1
ATOM 3672 C C . PRO A 1 484 ? 19.357 24.343 30.769 1.00 29.70 484 PRO A C 1
ATOM 3674 O O . PRO A 1 484 ? 18.530 25.232 30.600 1.00 29.70 484 PRO A O 1
ATOM 3677 N N . SER A 1 485 ? 19.198 23.100 30.298 1.00 28.47 485 SER A N 1
ATOM 3678 C CA . SER A 1 485 ? 17.970 22.550 29.701 1.00 28.47 485 SER A CA 1
ATOM 3679 C C . SER A 1 485 ? 17.621 21.226 30.391 1.00 28.47 485 SER A C 1
ATOM 3681 O O . SER A 1 485 ? 18.509 20.402 30.633 1.00 28.47 485 SER A O 1
ATOM 3683 N N . ASN A 1 486 ? 16.343 21.014 30.715 1.00 29.77 486 ASN A N 1
ATOM 3684 C CA . ASN A 1 486 ? 15.917 19.985 31.667 1.00 29.77 486 ASN A CA 1
ATOM 3685 C C . ASN A 1 486 ? 15.626 18.596 31.054 1.00 29.77 486 ASN A C 1
ATOM 3687 O O . ASN A 1 486 ? 14.693 18.389 30.288 1.00 29.77 486 ASN A O 1
ATOM 3691 N N . THR A 1 487 ? 16.436 17.628 31.497 1.00 29.08 487 THR A N 1
ATOM 3692 C CA . THR A 1 487 ? 16.029 16.288 31.976 1.00 29.08 487 THR A CA 1
ATOM 3693 C C . THR A 1 487 ? 15.184 15.362 31.085 1.00 29.08 487 THR A C 1
ATOM 3695 O O . THR A 1 487 ? 14.006 15.115 31.328 1.00 29.08 487 THR A O 1
ATOM 3698 N N . LYS A 1 488 ? 15.875 14.649 30.187 1.00 34.53 488 LYS A N 1
ATOM 3699 C CA . LYS A 1 488 ? 15.440 13.370 29.595 1.00 34.53 488 LYS A CA 1
ATOM 3700 C C . LYS A 1 488 ? 15.916 12.188 30.468 1.00 34.53 488 LYS A C 1
ATOM 3702 O O . LYS A 1 488 ? 17.126 11.993 30.592 1.00 34.53 488 LYS A O 1
ATOM 3707 N N . LYS A 1 489 ? 15.011 11.390 31.061 1.00 31.91 489 LYS A N 1
ATOM 3708 C CA . LYS A 1 489 ? 15.344 10.133 31.792 1.00 31.91 489 LYS A CA 1
ATOM 3709 C C . LYS A 1 489 ? 15.296 8.905 30.842 1.00 31.91 489 LYS A C 1
ATOM 3711 O O . LYS A 1 489 ? 14.978 9.067 29.666 1.00 31.91 489 LYS A O 1
ATOM 3716 N N . PRO A 1 490 ? 15.846 7.733 31.212 1.00 32.22 490 PRO A N 1
ATOM 3717 C CA . PRO A 1 490 ? 17.085 7.279 30.601 1.00 32.22 490 PRO A CA 1
ATOM 3718 C C . PRO A 1 490 ? 16.875 6.141 29.594 1.00 32.22 490 PRO A C 1
ATOM 3720 O O . PRO A 1 490 ? 16.292 5.104 29.905 1.00 32.22 490 PRO A O 1
ATOM 3723 N N . ALA A 1 491 ? 17.457 6.275 28.401 1.00 38.72 491 ALA A N 1
ATOM 3724 C CA . ALA A 1 491 ? 17.473 5.193 27.420 1.00 38.72 491 ALA A CA 1
ATOM 3725 C C . ALA A 1 491 ? 18.158 3.929 27.982 1.00 38.72 491 ALA A C 1
ATOM 3727 O O . ALA A 1 491 ? 19.292 4.009 28.469 1.00 38.72 491 ALA A O 1
ATOM 3728 N N . LYS A 1 492 ? 17.519 2.751 27.841 1.00 47.91 492 LYS A N 1
ATOM 3729 C CA . LYS A 1 492 ? 18.131 1.436 28.135 1.00 47.91 492 LYS A CA 1
ATOM 3730 C C . LYS A 1 492 ? 19.503 1.357 27.446 1.00 47.91 492 LYS A C 1
ATOM 3732 O O . LYS A 1 492 ? 19.611 1.334 26.218 1.00 47.91 492 LYS A O 1
ATOM 3737 N N . LYS A 1 493 ? 20.577 1.371 28.244 1.00 57.81 493 LYS A N 1
ATOM 3738 C CA . LYS A 1 493 ? 21.955 1.584 27.771 1.00 57.81 493 LYS A CA 1
ATOM 3739 C C . LYS A 1 493 ? 22.476 0.335 27.047 1.00 57.81 493 LYS A C 1
ATOM 3741 O O . LYS A 1 493 ? 23.088 -0.535 27.659 1.00 57.81 493 LYS A O 1
ATOM 3746 N N . LEU A 1 494 ? 22.227 0.259 25.735 1.00 73.81 494 LEU A N 1
ATOM 3747 C CA . LEU A 1 494 ? 22.667 -0.835 24.855 1.00 73.81 494 LEU A CA 1
ATOM 3748 C C . LEU A 1 494 ? 24.138 -1.209 25.097 1.00 73.81 494 LEU A C 1
ATOM 3750 O O . LEU A 1 494 ? 25.016 -0.337 25.084 1.00 73.81 494 LEU A O 1
ATOM 3754 N N . LYS A 1 495 ? 24.408 -2.512 25.254 1.00 84.94 495 LYS A N 1
ATOM 3755 C CA . LYS A 1 495 ? 25.758 -3.042 25.497 1.00 84.94 495 LYS A CA 1
ATOM 3756 C C . LYS A 1 495 ? 26.649 -2.834 24.263 1.00 84.94 495 LYS A C 1
ATOM 3758 O O . LYS A 1 495 ? 26.174 -2.805 23.126 1.00 84.94 495 LYS A O 1
ATOM 3763 N N . SER A 1 496 ? 27.958 -2.701 24.457 1.00 85.50 496 SER A N 1
ATOM 3764 C CA . SER A 1 496 ? 28.901 -2.555 23.338 1.00 85.50 496 SER A CA 1
ATOM 3765 C C . SER A 1 496 ? 29.112 -3.891 22.619 1.00 85.50 496 SER A C 1
ATOM 3767 O O . SER A 1 496 ? 29.532 -4.877 23.231 1.00 85.50 496 SER A O 1
ATOM 3769 N N . ALA A 1 497 ? 28.844 -3.943 21.310 1.00 92.50 497 ALA A N 1
ATOM 3770 C CA . ALA A 1 497 ? 29.264 -5.080 20.495 1.00 92.50 497 ALA A CA 1
ATOM 3771 C C . ALA A 1 497 ? 30.785 -5.039 20.263 1.00 92.50 497 ALA A C 1
ATOM 3773 O O . ALA A 1 497 ? 31.393 -3.975 20.165 1.00 92.50 497 ALA A O 1
ATOM 3774 N N . THR A 1 498 ? 31.423 -6.204 20.177 1.00 94.81 498 THR A N 1
ATOM 3775 C CA . THR A 1 498 ? 32.870 -6.340 19.964 1.00 94.81 498 THR A CA 1
ATOM 3776 C C . THR A 1 498 ? 33.138 -7.366 18.877 1.00 94.81 498 THR A C 1
ATOM 3778 O O . THR A 1 498 ? 32.900 -8.561 19.056 1.00 94.81 498 THR A O 1
ATOM 3781 N N . ILE A 1 499 ? 33.667 -6.895 17.746 1.00 97.06 499 ILE A N 1
ATOM 3782 C CA . ILE A 1 499 ? 34.077 -7.753 16.633 1.00 97.06 499 ILE A CA 1
ATOM 3783 C C . ILE A 1 499 ? 35.461 -8.344 16.939 1.00 97.06 499 ILE A C 1
ATOM 3785 O O . ILE A 1 499 ? 36.444 -7.636 17.192 1.00 97.06 499 ILE A O 1
ATOM 3789 N N . THR A 1 500 ? 35.562 -9.665 16.888 1.00 95.75 500 THR A N 1
ATOM 3790 C CA . THR A 1 500 ? 36.813 -10.415 17.007 1.00 95.75 500 THR A CA 1
ATOM 3791 C C . THR A 1 500 ? 37.214 -10.939 15.636 1.00 95.75 500 THR A C 1
ATOM 3793 O O . THR A 1 500 ? 36.396 -11.506 14.923 1.00 95.75 500 THR A O 1
ATOM 3796 N N . VAL A 1 501 ? 38.484 -10.762 15.274 1.00 96.94 501 VAL A N 1
ATOM 3797 C CA . VAL A 1 501 ? 39.081 -11.340 14.064 1.00 96.94 501 VAL A CA 1
ATOM 3798 C C . VAL A 1 501 ? 40.242 -12.219 14.506 1.00 96.94 501 VAL A C 1
ATOM 3800 O O . VAL A 1 501 ? 41.043 -11.791 15.343 1.00 96.94 501 VAL A O 1
ATOM 3803 N N . LYS A 1 502 ? 40.322 -13.445 13.986 1.00 94.88 502 LYS A N 1
ATOM 3804 C CA . LYS A 1 502 ? 41.387 -14.405 14.289 1.00 94.88 502 LYS A CA 1
ATOM 3805 C C . LYS A 1 502 ? 42.061 -14.924 13.021 1.00 94.88 502 LYS A C 1
ATOM 3807 O O . LYS A 1 502 ? 41.386 -15.198 12.029 1.00 94.88 502 LYS A O 1
ATOM 3812 N N . ASN A 1 503 ? 43.376 -15.114 13.089 1.00 93.62 503 ASN A N 1
ATOM 3813 C CA . ASN A 1 503 ? 44.133 -15.939 12.153 1.00 93.62 503 ASN A CA 1
ATOM 3814 C C . ASN A 1 503 ? 44.466 -17.260 12.865 1.00 93.62 503 ASN A C 1
ATOM 3816 O O . ASN A 1 503 ? 45.220 -17.266 13.842 1.00 93.62 503 ASN A O 1
ATOM 3820 N N . GLY A 1 504 ? 43.826 -18.359 12.458 1.00 91.19 504 GLY A N 1
ATOM 3821 C CA . GLY A 1 504 ? 43.799 -19.588 13.257 1.00 91.19 504 GLY A CA 1
ATOM 3822 C C . GLY A 1 504 ? 43.269 -19.325 14.676 1.00 91.19 504 GLY A C 1
ATOM 3823 O O . GLY A 1 504 ? 42.210 -18.720 14.850 1.00 91.19 504 GLY A O 1
ATOM 3824 N N . LYS A 1 505 ? 44.022 -19.742 15.704 1.00 87.44 505 LYS A N 1
ATOM 3825 C CA . LYS A 1 505 ? 43.667 -19.515 17.119 1.00 87.44 505 LYS A CA 1
ATOM 3826 C C . LYS A 1 505 ? 43.955 -18.076 17.608 1.00 87.44 505 LYS A C 1
ATOM 3828 O O . LYS A 1 505 ? 43.297 -17.622 18.546 1.00 87.44 505 LYS A O 1
ATOM 3833 N N . LYS A 1 506 ? 44.883 -17.332 16.981 1.00 91.38 506 LYS A N 1
ATOM 3834 C CA . LYS A 1 506 ? 45.372 -16.016 17.457 1.00 91.38 506 LYS A CA 1
ATOM 3835 C C . LYS A 1 506 ? 44.453 -14.861 17.024 1.00 91.38 506 LYS A C 1
ATOM 3837 O O . LYS A 1 506 ? 44.094 -14.767 15.852 1.00 91.38 506 LYS A O 1
ATOM 3842 N N . LYS A 1 507 ? 44.091 -13.955 17.947 1.00 93.62 507 LYS A N 1
ATOM 3843 C CA . LYS A 1 507 ? 43.380 -12.694 17.631 1.00 93.62 507 LYS A CA 1
ATOM 3844 C C . LYS A 1 507 ? 44.317 -11.750 16.863 1.00 93.62 507 LYS A C 1
ATOM 3846 O O . LYS A 1 507 ? 45.482 -11.640 17.226 1.00 93.62 507 LYS A O 1
ATOM 3851 N N . VAL A 1 508 ? 43.818 -11.058 15.835 1.00 92.56 508 VAL A N 1
ATOM 3852 C CA . VAL A 1 508 ? 44.624 -10.155 14.989 1.00 92.56 508 VAL A CA 1
ATOM 3853 C C . VAL A 1 508 ? 43.919 -8.824 14.694 1.00 92.56 508 VAL A C 1
ATOM 3855 O O . VAL A 1 508 ? 42.693 -8.761 14.578 1.00 92.56 508 VAL A O 1
ATOM 3858 N N . SER A 1 509 ? 44.708 -7.756 14.557 1.00 91.44 509 SER A N 1
ATOM 3859 C CA . SER A 1 509 ? 44.300 -6.421 14.073 1.00 91.44 509 SER A CA 1
ATOM 3860 C C . SER A 1 509 ? 44.935 -6.062 12.719 1.00 91.44 509 SER A C 1
ATOM 3862 O O . SER A 1 509 ? 44.485 -5.143 12.030 1.00 91.44 509 SER A O 1
ATOM 3864 N N . SER A 1 510 ? 45.956 -6.812 12.304 1.00 94.25 510 SER A N 1
ATOM 3865 C CA . SER A 1 510 ? 46.634 -6.684 11.018 1.00 94.25 510 SER A CA 1
ATOM 3866 C C . SER A 1 510 ? 47.002 -8.056 10.448 1.00 94.25 510 SER A C 1
ATOM 3868 O O . SER A 1 510 ? 46.992 -9.065 11.154 1.00 94.25 510 SER A O 1
ATOM 3870 N N . VAL A 1 511 ? 47.296 -8.109 9.149 1.00 95.25 511 VAL A N 1
ATOM 3871 C CA . VAL A 1 511 ? 47.725 -9.329 8.456 1.00 95.25 511 VAL A CA 1
ATOM 3872 C C . VAL A 1 511 ? 48.665 -8.985 7.301 1.00 95.25 511 VAL A C 1
ATOM 3874 O O . VAL A 1 511 ? 48.491 -7.967 6.629 1.00 95.25 511 VAL A O 1
ATOM 3877 N N . THR A 1 512 ? 49.661 -9.837 7.059 1.00 95.12 512 THR A N 1
ATOM 3878 C CA . THR A 1 512 ? 50.516 -9.762 5.865 1.00 95.12 512 THR A CA 1
ATOM 3879 C C . THR A 1 512 ? 50.159 -10.896 4.909 1.00 95.12 512 THR A C 1
ATOM 3881 O O . THR A 1 512 ? 49.944 -12.024 5.347 1.00 95.12 512 THR A O 1
ATOM 3884 N N . VAL A 1 513 ? 50.107 -10.607 3.610 1.00 95.88 513 VAL A N 1
ATOM 3885 C CA . VAL A 1 513 ? 49.879 -11.591 2.541 1.00 95.88 513 VAL A CA 1
ATOM 3886 C C . VAL A 1 513 ? 50.887 -11.349 1.410 1.00 95.88 513 VAL A C 1
ATOM 3888 O O . VAL A 1 513 ? 51.224 -10.200 1.129 1.00 95.88 513 VAL A O 1
ATOM 3891 N N . LYS A 1 514 ? 51.412 -12.411 0.789 1.00 93.62 514 LYS A N 1
ATOM 3892 C CA . LYS A 1 514 ? 52.255 -12.300 -0.420 1.00 93.62 514 LYS A CA 1
ATOM 3893 C C . LYS A 1 514 ? 51.384 -12.062 -1.659 1.00 93.62 514 LYS A C 1
ATOM 3895 O O . LYS A 1 514 ? 50.193 -12.388 -1.642 1.00 93.62 514 LYS A O 1
ATOM 3900 N N . THR A 1 515 ? 51.946 -11.527 -2.740 1.00 93.94 515 THR A N 1
ATOM 3901 C CA . THR A 1 515 ? 51.213 -11.399 -4.008 1.00 93.94 515 THR A CA 1
ATOM 3902 C C . THR A 1 515 ? 50.766 -12.771 -4.520 1.00 93.94 515 THR A C 1
ATOM 3904 O O . THR A 1 515 ? 51.375 -13.802 -4.229 1.00 93.94 515 THR A O 1
ATOM 3907 N N . LYS A 1 516 ? 49.626 -12.806 -5.220 1.00 90.50 516 LYS A N 1
ATOM 3908 C CA . LYS A 1 516 ? 48.930 -14.006 -5.725 1.00 90.50 516 LYS A CA 1
ATOM 3909 C C . LYS A 1 516 ? 48.435 -15.001 -4.647 1.00 90.50 516 LYS A C 1
ATOM 3911 O O . LYS A 1 516 ? 47.525 -15.777 -4.941 1.00 90.50 516 LYS A O 1
ATOM 3916 N N . LYS A 1 517 ? 48.937 -14.962 -3.405 1.00 96.44 517 LYS A N 1
ATOM 3917 C CA . LYS A 1 517 ? 48.505 -15.806 -2.270 1.00 96.44 517 LYS A CA 1
ATOM 3918 C C . LYS A 1 517 ? 47.293 -15.210 -1.533 1.00 96.44 517 LYS A C 1
ATOM 3920 O O . LYS A 1 517 ? 46.910 -14.059 -1.749 1.00 96.44 517 LYS A O 1
ATOM 3925 N N . SER A 1 518 ? 46.669 -16.008 -0.659 1.00 94.44 518 SER A N 1
ATOM 3926 C CA . SER A 1 518 ? 45.499 -15.596 0.131 1.00 94.44 518 SER A CA 1
ATOM 3927 C C . SER A 1 518 ? 45.595 -16.000 1.602 1.00 94.44 518 SER A C 1
ATOM 3929 O O . SER A 1 518 ? 46.183 -17.030 1.921 1.00 94.44 518 SER A O 1
ATOM 3931 N N . VAL A 1 519 ? 44.991 -15.203 2.487 1.00 96.12 519 VAL A N 1
ATOM 3932 C CA . VAL A 1 519 ? 44.806 -15.522 3.914 1.00 96.12 519 VAL A CA 1
ATOM 3933 C C . VAL A 1 519 ? 43.312 -15.562 4.232 1.00 96.12 519 VAL A C 1
ATOM 3935 O O . VAL A 1 519 ? 42.545 -14.738 3.730 1.00 96.12 519 VAL A O 1
ATOM 3938 N N . LYS A 1 520 ? 42.899 -16.520 5.070 1.00 96.19 520 LYS A N 1
ATOM 3939 C CA . LYS A 1 520 ? 41.523 -16.685 5.561 1.00 96.19 520 LYS A CA 1
ATOM 3940 C C . LYS A 1 520 ? 41.487 -16.378 7.060 1.00 96.19 520 LYS A C 1
ATOM 3942 O O . LYS A 1 520 ? 42.150 -17.053 7.839 1.00 96.19 520 LYS A O 1
ATOM 3947 N N . LEU A 1 521 ? 40.708 -15.378 7.459 1.00 96.56 521 LEU A N 1
ATOM 3948 C CA . LEU A 1 521 ? 40.516 -14.964 8.849 1.00 96.56 521 LEU A CA 1
ATOM 3949 C C . LEU A 1 521 ? 39.104 -15.335 9.317 1.00 96.56 521 LEU A C 1
ATOM 3951 O O . LEU A 1 521 ? 38.133 -15.134 8.587 1.00 96.56 521 LEU A O 1
ATOM 3955 N N . ALA A 1 522 ? 38.975 -15.850 10.537 1.00 95.56 522 ALA A N 1
ATOM 3956 C CA . ALA A 1 522 ? 37.676 -16.060 11.173 1.00 95.56 522 ALA A CA 1
ATOM 3957 C C . ALA A 1 522 ? 37.207 -14.753 11.825 1.00 95.56 522 ALA A C 1
ATOM 3959 O O . ALA A 1 522 ? 37.998 -14.085 12.495 1.00 95.56 522 ALA A O 1
ATOM 3960 N N . VAL A 1 523 ? 35.938 -14.390 11.645 1.00 97.12 523 VAL A N 1
ATOM 3961 C CA . VAL A 1 523 ? 35.343 -13.167 12.200 1.00 97.12 523 VAL A CA 1
ATOM 3962 C C . VAL A 1 523 ? 34.122 -13.538 13.036 1.00 97.12 523 VAL A C 1
ATOM 3964 O O . VAL A 1 523 ? 33.280 -14.309 12.594 1.00 97.12 523 VAL A O 1
ATOM 3967 N N . SER A 1 524 ? 34.001 -12.987 14.238 1.00 95.12 524 SER A N 1
ATOM 3968 C CA . SER A 1 524 ? 32.825 -13.170 15.094 1.00 95.12 524 SER A CA 1
ATOM 3969 C C . SER A 1 524 ? 32.470 -11.883 15.832 1.00 95.12 524 SER A C 1
ATOM 3971 O O . SER A 1 524 ? 33.282 -10.962 15.926 1.00 95.12 524 SER A O 1
ATOM 3973 N N . VAL A 1 525 ? 31.252 -11.810 16.366 1.00 96.56 525 VAL A N 1
ATOM 3974 C CA . VAL A 1 525 ? 30.793 -10.704 17.213 1.00 96.56 525 VAL A CA 1
ATOM 3975 C C . VAL A 1 525 ? 30.003 -11.263 18.394 1.00 96.56 525 VAL A C 1
ATOM 3977 O O . VAL A 1 525 ? 29.216 -12.193 18.231 1.00 96.56 525 VAL A O 1
ATOM 3980 N N . ASN A 1 526 ? 30.221 -10.711 19.589 1.00 92.50 526 ASN A N 1
ATOM 3981 C CA . ASN A 1 526 ? 29.530 -11.132 20.819 1.00 92.50 526 ASN A CA 1
ATOM 3982 C C . ASN A 1 526 ? 27.997 -10.984 20.741 1.00 92.50 526 ASN A C 1
ATOM 3984 O O . ASN A 1 526 ? 27.280 -11.743 21.381 1.00 92.50 526 ASN A O 1
ATOM 3988 N N . SER A 1 527 ? 27.493 -10.052 19.929 1.00 91.06 527 SER A N 1
ATOM 3989 C CA . SER A 1 527 ? 26.061 -9.813 19.725 1.00 91.06 527 SER A CA 1
ATOM 3990 C C . SER A 1 527 ? 25.353 -10.841 18.831 1.00 91.06 527 SER A C 1
ATOM 3992 O O . SER A 1 527 ? 24.153 -10.699 18.616 1.00 91.06 527 SER A O 1
ATOM 3994 N N . LYS A 1 528 ? 26.080 -11.815 18.254 1.00 88.25 528 LYS A N 1
ATOM 3995 C CA . LYS A 1 528 ? 25.614 -12.745 17.198 1.00 88.25 528 LYS A CA 1
ATOM 3996 C C . LYS A 1 528 ? 25.018 -12.067 15.940 1.00 88.25 528 LYS A C 1
ATOM 3998 O O . LYS A 1 528 ? 24.494 -12.751 15.068 1.00 88.25 528 LYS A O 1
ATOM 4003 N N . ALA A 1 529 ? 25.125 -10.742 15.809 1.00 88.50 529 ALA A N 1
ATOM 4004 C CA . ALA A 1 529 ? 24.538 -9.974 14.711 1.00 88.50 529 ALA A CA 1
ATOM 4005 C C . ALA A 1 529 ? 25.167 -10.292 13.341 1.00 88.50 529 ALA A C 1
ATOM 4007 O O . ALA A 1 529 ? 26.360 -10.595 13.250 1.00 88.50 529 ALA A O 1
ATOM 4008 N N . LYS A 1 530 ? 24.385 -10.124 12.262 1.00 89.44 530 LYS A N 1
ATOM 4009 C CA . LYS A 1 530 ? 24.871 -10.236 10.876 1.00 89.44 530 LYS A CA 1
ATOM 4010 C C . LYS A 1 530 ? 26.039 -9.266 10.650 1.00 89.44 530 LYS A C 1
ATOM 4012 O O . LYS A 1 530 ? 25.940 -8.068 10.938 1.00 89.44 530 LYS A O 1
ATOM 4017 N N . LEU A 1 531 ? 27.147 -9.816 10.160 1.00 94.88 531 LEU A N 1
ATOM 4018 C CA . LEU A 1 531 ? 28.384 -9.101 9.854 1.00 94.88 531 LEU A CA 1
ATOM 4019 C C . LEU A 1 531 ? 28.443 -8.747 8.366 1.00 94.88 531 LEU A C 1
ATOM 4021 O O . LEU A 1 531 ? 28.037 -9.540 7.516 1.00 94.88 531 LEU A O 1
ATOM 4025 N N . SER A 1 532 ? 29.000 -7.582 8.052 1.00 93.06 532 SER A N 1
ATOM 4026 C CA . SER A 1 532 ? 29.269 -7.128 6.687 1.00 93.06 532 SER A CA 1
ATOM 4027 C C . SER A 1 532 ? 30.669 -6.522 6.571 1.00 93.06 532 SER A C 1
ATOM 4029 O O . SER A 1 532 ? 31.322 -6.204 7.569 1.00 93.06 532 SER A O 1
ATOM 4031 N N . VAL A 1 533 ? 31.153 -6.385 5.337 1.00 94.56 533 VAL A N 1
ATOM 4032 C CA . VAL A 1 533 ? 32.459 -5.799 5.016 1.00 94.56 533 VAL A CA 1
ATOM 4033 C C . VAL A 1 533 ? 32.254 -4.728 3.955 1.00 94.56 533 VAL A C 1
ATOM 4035 O O . VAL A 1 533 ? 31.579 -4.975 2.960 1.00 94.56 533 VAL A O 1
ATOM 4038 N N . ALA A 1 534 ? 32.825 -3.542 4.165 1.00 88.88 534 ALA A N 1
ATOM 4039 C CA . ALA A 1 534 ? 32.703 -2.440 3.215 1.00 88.88 534 ALA A CA 1
ATOM 4040 C C . ALA A 1 534 ? 33.391 -2.772 1.877 1.00 88.88 534 ALA A C 1
ATOM 4042 O O . ALA A 1 534 ? 34.495 -3.328 1.859 1.00 88.88 534 ALA A O 1
ATOM 4043 N N . LYS A 1 535 ? 32.760 -2.390 0.757 1.00 87.56 535 LYS A N 1
ATOM 4044 C CA . LYS A 1 535 ? 33.343 -2.500 -0.590 1.00 87.56 535 LYS A CA 1
ATOM 4045 C C . LYS A 1 535 ? 34.639 -1.678 -0.641 1.00 87.56 535 LYS A C 1
ATOM 4047 O O . LYS A 1 535 ? 34.691 -0.556 -0.141 1.00 87.56 535 LYS A O 1
ATOM 4052 N N . LEU A 1 536 ? 35.705 -2.242 -1.211 1.00 90.25 536 LEU A N 1
ATOM 4053 C CA . LEU A 1 536 ? 36.968 -1.516 -1.370 1.00 90.25 536 LEU A CA 1
ATOM 4054 C C . LEU A 1 536 ? 36.833 -0.430 -2.444 1.00 90.25 536 LEU A C 1
ATOM 4056 O O . LEU A 1 536 ? 36.192 -0.643 -3.471 1.00 90.25 536 LEU A O 1
ATOM 4060 N N . SER A 1 537 ? 37.502 0.706 -2.236 1.00 91.06 537 SER A N 1
ATOM 4061 C CA . SER A 1 537 ? 37.639 1.746 -3.261 1.00 91.06 537 SER A CA 1
ATOM 4062 C C . SER A 1 537 ? 38.383 1.224 -4.497 1.00 91.06 537 SER A C 1
ATOM 4064 O O . SER A 1 537 ? 39.213 0.315 -4.386 1.00 91.06 537 SER A O 1
ATOM 4066 N N . LYS A 1 538 ? 38.162 1.849 -5.666 1.00 89.62 538 LYS A N 1
ATOM 4067 C CA . LYS A 1 538 ? 38.837 1.500 -6.938 1.00 89.62 538 LYS A CA 1
ATOM 4068 C C . LYS A 1 538 ? 40.372 1.403 -6.783 1.00 89.62 538 LYS A C 1
ATOM 4070 O O . LYS A 1 538 ? 40.993 0.514 -7.360 1.00 89.62 538 LYS A O 1
ATOM 4075 N N . LYS A 1 539 ? 40.986 2.252 -5.942 1.00 90.56 539 LYS A N 1
ATOM 4076 C CA . LYS A 1 539 ? 42.427 2.225 -5.604 1.00 90.56 539 LYS A CA 1
ATOM 4077 C C . LYS A 1 539 ? 42.829 0.990 -4.781 1.00 90.56 539 LYS A C 1
ATOM 4079 O O . LYS A 1 539 ? 43.812 0.334 -5.111 1.00 90.56 539 LYS A O 1
ATOM 4084 N N . ASN A 1 540 ? 42.065 0.642 -3.744 1.00 92.00 540 ASN A N 1
ATOM 4085 C CA . ASN A 1 540 ? 42.384 -0.482 -2.854 1.00 92.00 540 ASN A CA 1
ATOM 4086 C C . ASN A 1 540 ? 42.056 -1.851 -3.474 1.00 92.00 540 ASN A C 1
ATOM 4088 O O . ASN A 1 540 ? 42.760 -2.824 -3.205 1.00 92.00 540 ASN A O 1
ATOM 4092 N N . ALA A 1 541 ? 41.045 -1.924 -4.344 1.00 92.19 541 ALA A N 1
ATOM 4093 C CA . ALA A 1 541 ? 40.695 -3.135 -5.086 1.00 92.19 541 ALA A CA 1
ATOM 4094 C C . ALA A 1 541 ? 41.826 -3.610 -6.025 1.00 92.19 541 ALA A C 1
ATOM 4096 O O . ALA A 1 541 ? 41.989 -4.811 -6.214 1.00 92.19 541 ALA A O 1
ATOM 4097 N N . LYS A 1 542 ? 42.667 -2.693 -6.535 1.00 94.00 542 LYS A N 1
ATOM 4098 C CA . LYS A 1 542 ? 43.892 -3.024 -7.298 1.00 94.00 542 LYS A CA 1
ATOM 4099 C C . LYS A 1 542 ? 44.999 -3.660 -6.435 1.00 94.00 542 LYS A C 1
ATOM 4101 O O . LYS A 1 542 ? 45.923 -4.260 -6.975 1.00 94.00 542 LYS A O 1
ATOM 4106 N N . ILE A 1 543 ? 44.934 -3.524 -5.107 1.00 94.12 543 ILE A N 1
ATOM 4107 C CA . ILE A 1 543 ? 45.954 -4.014 -4.162 1.00 94.12 543 ILE A CA 1
ATOM 4108 C C . ILE A 1 543 ? 45.547 -5.374 -3.577 1.00 94.12 543 ILE A C 1
ATOM 4110 O O . ILE A 1 543 ? 46.386 -6.272 -3.488 1.00 94.12 543 ILE A O 1
ATOM 4114 N N . ALA A 1 544 ? 44.270 -5.565 -3.224 1.00 95.44 544 ALA A N 1
ATOM 4115 C CA . ALA A 1 544 ? 43.760 -6.833 -2.698 1.00 95.44 544 ALA A CA 1
ATOM 4116 C C . ALA A 1 544 ? 42.305 -7.116 -3.116 1.00 95.44 544 ALA A C 1
ATOM 4118 O O . ALA A 1 544 ? 41.459 -6.224 -3.081 1.00 95.44 544 ALA A O 1
ATOM 4119 N N . LYS A 1 545 ? 41.991 -8.387 -3.412 1.00 95.31 545 LYS A N 1
ATOM 4120 C CA . LYS A 1 545 ? 40.608 -8.881 -3.550 1.00 95.31 545 LYS A CA 1
ATOM 4121 C C . LYS A 1 545 ? 40.136 -9.419 -2.201 1.00 95.31 545 LYS A C 1
ATOM 4123 O O . LYS A 1 545 ? 40.835 -10.212 -1.568 1.00 95.31 545 LYS A O 1
ATOM 4128 N N . VAL A 1 546 ? 38.953 -8.992 -1.768 1.00 96.38 546 VAL A N 1
ATOM 4129 C CA . VAL A 1 546 ? 38.366 -9.348 -0.470 1.00 96.38 546 VAL A CA 1
ATOM 4130 C C . VAL A 1 546 ? 37.048 -10.078 -0.690 1.00 96.38 546 VAL A C 1
ATOM 4132 O O . VAL A 1 546 ? 36.265 -9.718 -1.565 1.00 96.38 546 VAL A O 1
ATOM 4135 N N . THR A 1 547 ? 36.798 -11.122 0.094 1.00 94.44 547 THR A N 1
ATOM 4136 C CA . THR A 1 547 ? 35.551 -11.893 0.052 1.00 94.44 547 THR A CA 1
ATOM 4137 C C . THR A 1 547 ? 35.146 -12.270 1.468 1.00 94.44 547 THR A C 1
ATOM 4139 O O . THR A 1 547 ? 35.968 -12.768 2.235 1.00 94.44 547 THR A O 1
ATOM 4142 N N . PHE A 1 548 ? 33.881 -12.048 1.817 1.00 96.00 548 PHE A N 1
ATOM 4143 C CA . PHE A 1 548 ? 33.326 -12.391 3.122 1.00 96.00 548 PHE A CA 1
ATOM 4144 C C . PHE A 1 548 ? 32.123 -13.317 2.932 1.00 96.00 548 PHE A C 1
ATOM 4146 O O . PHE A 1 548 ? 31.101 -12.901 2.397 1.00 96.00 548 PHE A O 1
ATOM 4153 N N . LYS A 1 549 ? 32.261 -14.587 3.327 1.00 91.44 549 LYS A N 1
ATOM 4154 C CA . LYS A 1 549 ? 31.194 -15.605 3.276 1.00 91.44 549 LYS A CA 1
ATOM 4155 C C . LYS A 1 549 ? 31.263 -16.457 4.545 1.00 91.44 549 LYS A C 1
ATOM 4157 O O . LYS A 1 549 ? 32.362 -16.727 5.026 1.00 91.44 549 LYS A O 1
ATOM 4162 N N . LYS A 1 550 ? 30.111 -16.870 5.092 1.00 88.88 550 LYS A N 1
ATOM 4163 C CA . LYS A 1 550 ? 29.994 -17.725 6.300 1.00 88.88 550 LYS A CA 1
ATOM 4164 C C . LYS A 1 550 ? 30.947 -17.294 7.441 1.00 88.88 550 LYS A C 1
ATOM 4166 O O . LYS A 1 550 ? 31.744 -18.090 7.931 1.00 88.88 550 LYS A O 1
ATOM 4171 N N . ASN A 1 551 ? 30.921 -16.005 7.807 1.00 92.12 551 ASN A N 1
ATOM 4172 C CA . ASN A 1 551 ? 31.767 -15.390 8.849 1.00 92.12 551 ASN A CA 1
ATOM 4173 C C . ASN A 1 551 ? 33.300 -15.546 8.665 1.00 92.12 551 ASN A C 1
ATOM 4175 O O . ASN A 1 551 ? 34.081 -15.363 9.602 1.00 92.12 551 ASN A O 1
ATOM 4179 N N . LYS A 1 552 ? 33.756 -15.838 7.440 1.00 94.62 552 LYS A N 1
ATOM 4180 C CA . LYS A 1 552 ? 35.167 -16.018 7.079 1.00 94.62 552 LYS A CA 1
ATOM 4181 C C . LYS A 1 552 ? 35.593 -14.950 6.069 1.00 94.62 552 LYS A C 1
ATOM 4183 O O . LYS A 1 552 ? 35.035 -14.848 4.976 1.00 94.62 552 LYS A O 1
ATOM 4188 N N . LEU A 1 553 ? 36.589 -14.151 6.444 1.00 96.81 553 LEU A N 1
ATOM 4189 C CA . LEU A 1 553 ? 37.170 -13.083 5.634 1.00 96.81 553 LEU A CA 1
ATOM 4190 C C . LEU A 1 553 ? 38.377 -13.620 4.861 1.00 96.81 553 LEU A C 1
ATOM 4192 O O . LEU A 1 553 ? 39.414 -13.914 5.448 1.00 96.81 553 LEU A O 1
ATOM 4196 N N . THR A 1 554 ? 38.246 -13.741 3.544 1.00 96.00 554 THR A N 1
ATOM 4197 C CA . THR A 1 554 ? 39.325 -14.160 2.641 1.00 96.00 554 THR A CA 1
ATOM 4198 C C . THR A 1 554 ? 39.924 -12.939 1.954 1.00 96.00 554 THR A C 1
ATOM 4200 O O . THR A 1 554 ? 39.194 -12.112 1.408 1.00 96.00 554 THR A O 1
ATOM 4203 N N . ILE A 1 555 ? 41.251 -12.824 1.984 1.00 97.31 555 ILE A N 1
ATOM 4204 C CA . ILE A 1 555 ? 42.009 -11.685 1.456 1.00 97.31 555 ILE A CA 1
ATOM 4205 C C . ILE A 1 555 ? 43.079 -12.236 0.511 1.00 97.31 555 ILE A C 1
ATOM 4207 O O . ILE A 1 555 ? 43.990 -12.924 0.969 1.00 97.31 555 ILE A O 1
ATOM 4211 N N . LYS A 1 556 ? 42.982 -11.949 -0.794 1.00 95.75 556 LYS A N 1
ATOM 4212 C CA . LYS A 1 556 ? 43.986 -12.310 -1.812 1.00 95.75 556 LYS A CA 1
ATOM 4213 C C . LYS A 1 556 ? 44.820 -11.081 -2.170 1.00 95.75 556 LYS A C 1
ATOM 4215 O O . LYS A 1 556 ? 44.258 -10.064 -2.577 1.00 95.75 556 LYS A O 1
ATOM 4220 N N . GLY A 1 557 ? 46.142 -11.171 -2.028 1.00 96.44 557 GLY A N 1
ATOM 4221 C CA . GLY A 1 557 ? 47.062 -10.100 -2.420 1.00 96.44 557 GLY A CA 1
ATOM 4222 C C . GLY A 1 557 ? 47.202 -10.028 -3.941 1.00 96.44 557 GLY A C 1
ATOM 4223 O O . GLY A 1 557 ? 47.491 -11.044 -4.572 1.00 96.44 557 GLY A O 1
ATOM 4224 N N . LEU A 1 558 ? 47.005 -8.848 -4.533 1.00 93.62 558 LEU A N 1
ATOM 4225 C CA . LEU A 1 558 ? 47.117 -8.631 -5.982 1.00 93.62 558 LEU A CA 1
ATOM 4226 C C . LEU A 1 558 ? 48.375 -7.829 -6.343 1.00 93.62 558 LEU A C 1
ATOM 4228 O O . LEU A 1 558 ? 49.165 -8.279 -7.166 1.00 93.62 558 LEU A O 1
ATOM 4232 N N . LYS A 1 559 ? 48.602 -6.687 -5.681 1.00 94.56 559 LYS A N 1
ATOM 4233 C CA . LYS A 1 559 ? 49.762 -5.802 -5.893 1.00 94.56 559 LYS A CA 1
ATOM 4234 C C . LYS A 1 559 ? 50.369 -5.404 -4.545 1.00 94.56 559 LYS A C 1
ATOM 4236 O O . LYS A 1 559 ? 49.643 -5.316 -3.561 1.00 94.56 559 LYS A O 1
ATOM 4241 N N . LYS A 1 560 ? 51.685 -5.153 -4.481 1.00 94.75 560 LYS A N 1
ATOM 4242 C CA . LYS A 1 560 ? 52.364 -4.652 -3.265 1.00 94.75 560 LYS A CA 1
ATOM 4243 C C . LYS A 1 560 ? 51.693 -3.353 -2.790 1.00 94.75 560 LYS A C 1
ATOM 4245 O O . LYS A 1 560 ? 51.528 -2.431 -3.583 1.00 94.75 560 LYS A O 1
ATOM 4250 N N . GLY A 1 561 ? 51.327 -3.267 -1.511 1.00 94.19 561 GLY A N 1
ATOM 4251 C CA . GLY A 1 561 ? 50.632 -2.101 -0.955 1.00 94.19 561 GLY A CA 1
ATOM 4252 C C . GLY A 1 561 ? 50.015 -2.348 0.424 1.00 94.19 561 GLY A C 1
ATOM 4253 O O . GLY A 1 561 ? 50.124 -3.440 0.979 1.00 94.19 561 GLY A O 1
ATOM 4254 N N . LYS A 1 562 ? 49.360 -1.329 0.991 1.00 95.62 562 LYS A N 1
ATOM 4255 C CA . LYS A 1 562 ? 48.626 -1.414 2.266 1.00 95.62 562 LYS A CA 1
ATOM 4256 C C . LYS A 1 562 ? 47.144 -1.107 2.028 1.00 95.62 562 LYS A C 1
ATOM 4258 O O . LYS A 1 562 ? 46.833 -0.176 1.294 1.00 95.62 562 LYS A O 1
ATOM 4263 N N . VAL A 1 563 ? 46.242 -1.874 2.643 1.00 95.06 563 VAL A N 1
ATOM 4264 C CA . VAL A 1 563 ? 44.777 -1.707 2.546 1.00 95.06 563 VAL A CA 1
ATOM 4265 C C . VAL A 1 563 ? 44.154 -1.832 3.932 1.00 95.06 563 VAL A C 1
ATOM 4267 O O . VAL A 1 563 ? 44.547 -2.693 4.713 1.00 95.06 563 VAL A O 1
ATOM 4270 N N . SER A 1 564 ? 43.146 -1.016 4.226 1.00 94.88 564 SER A N 1
ATOM 4271 C CA . SER A 1 564 ? 42.310 -1.153 5.423 1.00 94.88 564 SER A CA 1
ATOM 4272 C C . SER A 1 564 ? 40.960 -1.763 5.050 1.00 94.88 564 SER A C 1
ATOM 4274 O O . SER A 1 564 ? 40.276 -1.246 4.170 1.00 94.88 564 SER A O 1
ATOM 4276 N N . ILE A 1 565 ? 40.567 -2.848 5.721 1.00 95.75 565 ILE A N 1
ATOM 4277 C CA . ILE A 1 565 ? 39.271 -3.516 5.527 1.00 95.75 565 ILE A CA 1
ATOM 4278 C C . ILE A 1 565 ? 38.377 -3.204 6.728 1.00 95.75 565 ILE A C 1
ATOM 4280 O O . ILE A 1 565 ? 38.710 -3.592 7.847 1.00 95.75 565 ILE A O 1
ATOM 4284 N N . LYS A 1 566 ? 37.248 -2.521 6.499 1.00 95.81 566 LYS A N 1
ATOM 4285 C CA . LYS A 1 566 ? 36.252 -2.174 7.526 1.00 95.81 566 LYS A CA 1
ATOM 4286 C C . LYS A 1 566 ? 35.176 -3.262 7.601 1.00 95.81 566 LYS A C 1
ATOM 4288 O O . LYS A 1 566 ? 34.512 -3.538 6.605 1.00 95.81 566 LYS A O 1
ATOM 4293 N N . ILE A 1 567 ? 35.017 -3.861 8.777 1.00 97.12 567 ILE A N 1
ATOM 4294 C CA . ILE A 1 567 ? 34.002 -4.865 9.116 1.00 97.12 567 ILE A CA 1
ATOM 4295 C C . ILE A 1 567 ? 32.981 -4.206 10.048 1.00 97.12 567 ILE A C 1
ATOM 4297 O O . ILE A 1 567 ? 33.389 -3.548 11.006 1.00 97.12 567 ILE A O 1
ATOM 4301 N N . THR A 1 568 ? 31.688 -4.413 9.813 1.00 95.12 568 THR A N 1
ATOM 4302 C CA . THR A 1 568 ? 30.596 -3.822 10.603 1.00 95.12 568 THR A CA 1
ATOM 4303 C C . THR A 1 568 ? 29.618 -4.901 11.072 1.00 95.12 568 THR A C 1
ATOM 4305 O O . THR A 1 568 ? 29.383 -5.879 10.366 1.00 95.12 568 THR A O 1
ATOM 4308 N N . SER A 1 569 ? 29.032 -4.728 12.258 1.00 95.62 569 SER A N 1
ATOM 4309 C CA . SER A 1 569 ? 27.916 -5.532 12.776 1.00 95.62 569 SER A CA 1
ATOM 4310 C C . SER A 1 569 ? 26.664 -4.665 12.936 1.00 95.62 569 SER A C 1
ATOM 4312 O O . SER A 1 569 ? 26.760 -3.566 13.492 1.00 95.62 569 SER A O 1
ATOM 4314 N N . LYS A 1 570 ? 25.493 -5.154 12.496 1.00 87.50 570 LYS A N 1
ATOM 4315 C CA . LYS A 1 570 ? 24.207 -4.438 12.655 1.00 87.50 570 LYS A CA 1
ATOM 4316 C C . LYS A 1 570 ? 23.900 -4.192 14.148 1.00 87.50 570 LYS A C 1
ATOM 4318 O O . LYS A 1 570 ? 24.289 -4.991 15.003 1.00 87.50 570 LYS A O 1
ATOM 4323 N N . LYS A 1 571 ? 23.209 -3.086 14.457 1.00 88.88 571 LYS A N 1
ATOM 4324 C CA . LYS A 1 571 ? 22.586 -2.841 15.774 1.00 88.88 571 LYS A CA 1
ATOM 4325 C C . LYS A 1 571 ? 21.595 -3.975 16.073 1.00 88.88 571 LYS A C 1
ATOM 4327 O O . LYS A 1 571 ? 20.928 -4.452 15.158 1.00 88.88 571 LYS A O 1
ATOM 4332 N N . THR A 1 572 ? 21.486 -4.378 17.334 1.00 88.12 572 THR A N 1
ATOM 4333 C CA . THR A 1 572 ? 20.452 -5.304 17.824 1.00 88.12 572 THR A CA 1
ATOM 4334 C C . THR A 1 572 ? 19.709 -4.680 19.005 1.00 88.12 572 THR A C 1
ATOM 4336 O O . THR A 1 572 ? 20.141 -3.659 19.543 1.00 88.12 572 THR A O 1
ATOM 4339 N N . SER A 1 573 ? 18.620 -5.308 19.451 1.00 79.44 573 SER A N 1
ATOM 4340 C CA . SER A 1 573 ? 17.868 -4.897 20.649 1.00 79.44 573 SER A CA 1
ATOM 4341 C C . SER A 1 573 ? 18.711 -4.882 21.935 1.00 79.44 573 SER A C 1
ATOM 4343 O O . SER A 1 573 ? 18.409 -4.138 22.862 1.00 79.44 573 SER A O 1
ATOM 4345 N N . LYS A 1 574 ? 19.798 -5.670 21.997 1.00 84.75 574 LYS A N 1
ATOM 4346 C CA . LYS A 1 574 ? 20.678 -5.790 23.179 1.00 84.75 574 LYS A CA 1
ATOM 4347 C C . LYS A 1 574 ? 22.039 -5.095 23.015 1.00 84.75 574 LYS A C 1
ATOM 4349 O O . LYS A 1 574 ? 22.657 -4.735 24.021 1.00 84.75 574 LYS A O 1
ATOM 4354 N N . TYR A 1 575 ? 22.511 -4.883 21.780 1.00 89.88 575 TYR A N 1
ATOM 4355 C CA . TYR A 1 575 ? 23.847 -4.347 21.497 1.00 89.88 575 TYR A CA 1
ATOM 4356 C C . TYR A 1 575 ? 23.858 -3.213 20.463 1.00 89.88 575 TYR A C 1
ATOM 4358 O O . TYR A 1 575 ? 23.185 -3.262 19.432 1.00 89.88 575 TYR A O 1
ATOM 4366 N N . LYS A 1 576 ? 24.723 -2.217 20.690 1.00 90.12 576 LYS A N 1
ATOM 4367 C CA . LYS A 1 576 ? 25.043 -1.177 19.700 1.00 90.12 576 LYS A CA 1
ATOM 4368 C C . LYS A 1 576 ? 25.682 -1.792 18.449 1.00 90.12 576 LYS A C 1
ATOM 4370 O O . LYS A 1 576 ? 26.360 -2.815 18.537 1.00 90.12 576 LYS A O 1
ATOM 4375 N N . ALA A 1 577 ? 25.528 -1.132 17.301 1.00 90.50 577 ALA A N 1
ATOM 4376 C CA . ALA A 1 577 ? 26.346 -1.436 16.128 1.00 90.50 577 ALA A CA 1
ATOM 4377 C C . ALA A 1 577 ? 27.836 -1.245 16.464 1.00 90.50 577 ALA A C 1
ATOM 4379 O O . ALA A 1 577 ? 28.195 -0.347 17.227 1.00 90.50 577 ALA A O 1
ATOM 4380 N N . ALA A 1 578 ? 28.703 -2.077 15.890 1.00 93.12 578 ALA A N 1
ATOM 4381 C CA . ALA A 1 578 ? 30.147 -1.991 16.084 1.00 93.12 578 ALA A CA 1
ATOM 4382 C C . ALA A 1 578 ? 30.881 -2.100 14.751 1.00 93.12 578 ALA A C 1
ATOM 4384 O O . ALA A 1 578 ? 30.383 -2.661 13.777 1.00 93.12 578 ALA A O 1
ATOM 4385 N N . THR A 1 579 ? 32.084 -1.539 14.718 1.00 94.75 579 THR A N 1
ATOM 4386 C CA . THR A 1 579 ? 32.969 -1.516 13.555 1.00 94.75 579 THR A CA 1
ATOM 4387 C C . THR A 1 579 ? 34.362 -1.957 13.981 1.00 94.75 579 THR A C 1
ATOM 4389 O O . THR A 1 579 ? 34.819 -1.618 15.072 1.00 94.75 579 THR A O 1
ATOM 4392 N N . LYS A 1 580 ? 35.066 -2.682 13.110 1.00 94.19 580 LYS A N 1
ATOM 4393 C CA . LYS A 1 580 ? 36.479 -3.017 13.284 1.00 94.19 580 LYS A CA 1
ATOM 4394 C C . LYS A 1 580 ? 37.220 -2.958 11.961 1.00 94.19 580 LYS A C 1
ATOM 4396 O O . LYS A 1 580 ? 36.762 -3.506 10.964 1.00 94.19 580 LYS A O 1
ATOM 4401 N N . THR A 1 581 ? 38.393 -2.339 11.978 1.00 96.00 581 THR A N 1
ATOM 4402 C CA . THR A 1 581 ? 39.267 -2.240 10.807 1.00 96.00 581 THR A CA 1
ATOM 4403 C C . THR A 1 581 ? 40.437 -3.206 10.940 1.00 96.00 581 THR A C 1
ATOM 4405 O O . THR A 1 581 ? 41.087 -3.245 11.984 1.00 96.00 581 THR A O 1
ATOM 4408 N N . ILE A 1 582 ? 40.723 -3.965 9.881 1.00 95.69 582 ILE A N 1
ATOM 4409 C CA . ILE A 1 582 ? 41.914 -4.814 9.766 1.00 95.69 582 ILE A CA 1
ATOM 4410 C C . ILE A 1 582 ? 42.886 -4.191 8.765 1.00 95.69 582 ILE A C 1
ATOM 4412 O O . ILE A 1 582 ? 42.510 -3.909 7.626 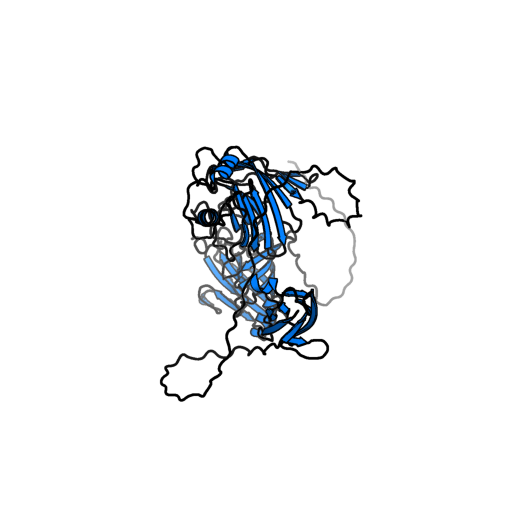1.00 95.69 582 ILE A O 1
ATOM 4416 N N . LYS A 1 583 ? 44.138 -3.987 9.190 1.00 95.50 583 LYS A N 1
ATOM 4417 C CA . LYS A 1 583 ? 45.219 -3.464 8.338 1.00 95.50 583 LYS A CA 1
ATOM 4418 C C . LYS A 1 583 ? 45.893 -4.612 7.578 1.00 95.50 583 LYS A C 1
ATOM 4420 O O . LYS A 1 583 ? 46.535 -5.468 8.181 1.00 95.50 583 LYS A O 1
ATOM 4425 N N . VAL A 1 584 ? 45.777 -4.627 6.257 1.00 97.00 584 VAL A N 1
ATOM 4426 C CA . VAL A 1 584 ? 46.410 -5.604 5.362 1.00 97.00 584 VAL A CA 1
ATOM 4427 C C . VAL A 1 584 ? 47.671 -5.000 4.759 1.00 97.00 584 VAL A C 1
ATOM 4429 O O . VAL A 1 584 ? 47.622 -3.906 4.201 1.00 97.00 584 VAL A O 1
ATOM 4432 N N . THR A 1 585 ? 48.787 -5.725 4.813 1.00 96.94 585 THR A N 1
ATOM 4433 C CA . THR A 1 585 ? 49.987 -5.417 4.021 1.00 96.94 585 THR A CA 1
ATOM 4434 C C . THR A 1 585 ? 50.200 -6.509 2.982 1.00 96.94 585 THR A C 1
ATOM 4436 O O . THR A 1 585 ? 50.410 -7.670 3.329 1.00 96.94 585 THR A O 1
ATOM 4439 N N . VAL A 1 586 ? 50.169 -6.140 1.705 1.00 96.69 586 VAL A N 1
ATOM 4440 C CA . VAL A 1 586 ? 50.556 -7.019 0.602 1.00 96.69 586 VAL A CA 1
ATOM 4441 C C . VAL A 1 586 ? 52.044 -6.805 0.328 1.00 96.69 586 VAL A C 1
ATOM 4443 O O . VAL A 1 586 ? 52.455 -5.713 -0.076 1.00 96.69 586 VAL A O 1
ATOM 4446 N N . LYS A 1 587 ? 52.858 -7.832 0.581 1.00 93.31 587 LYS A N 1
ATOM 4447 C CA . LYS A 1 587 ? 54.278 -7.893 0.183 1.00 93.31 587 LYS A CA 1
ATOM 4448 C C . LYS A 1 587 ? 54.396 -8.653 -1.146 1.00 93.31 587 LYS A C 1
ATOM 4450 O O . LYS A 1 587 ? 53.406 -9.249 -1.563 1.00 93.31 587 LYS A O 1
ATOM 4455 N N . LYS A 1 588 ? 55.561 -8.597 -1.810 1.00 86.75 588 LYS A N 1
ATOM 4456 C CA . LYS A 1 588 ? 55.843 -9.465 -2.972 1.00 86.75 588 LYS A CA 1
ATOM 4457 C C . LYS A 1 588 ? 55.612 -10.926 -2.557 1.00 86.75 588 LYS A C 1
ATOM 4459 O O . LYS A 1 588 ? 56.131 -11.324 -1.491 1.00 86.75 588 LYS A O 1
#

Radius of gyration: 35.6 Å; chains: 1; bounding box: 140×70×79 Å

Foldseek 3Di:
DDDDDDDDDDDDDDDDDDDDDDDDDDDPPPDDPPQPQDKDKDDAAFFPLDKWQWDWAAQDKDKDKWKKAFAPPDDDLQQAKKKWKWFAPRSGDDPPDPRIDTQWIFGQQLFIQGPNDRADDVVQQKHKDKDFWPDSVVQNVLSNVMKMWMWIWHQHPQQKIWIWIWIDGPPTIIIIIIIGRDDPPIIMTMMMHGHRMMMISHRPVRHPDDDCVFPQDDAFEWDADPVQRKTWTAKFAAAFDPPYKHQWDWAAQQKKKKKWKKAFAPPDFFLQQAKKKWKKFADPSTDTQPDDNPGGIATQWIATLLRDTDAPDPDDDSRNDHDHHPFRKDFPDWWFQPPQDPVSVVVSVDPPNGGDDPRSVVQNVCNNVMWMKMWMWHDDAQWIWIWIDRPRTITTITTGHDGPTIMTMMMHGGNMMIHGIMMGRDPDPPDDDPDDDDDDDDDDDDDDDDDDDDDDDDDDDDDDDDDDDDDDDDDDDDDDDDDDDDDDDDDPDAAAKDKFKDQVPHTAQEDEDEAQDKGKIAIDIPVNFDKDKDDDDPVVCQQWDWDADPRIIMIHGHHFDKDKIKMWGDDDPRHDIDIGIYIYGYHD

pLDDT: mean 76.5, std 24.74, range [22.67, 98.62]